Protein AF-0000000067178354 (afdb_homodimer)

Radius of gyration: 24.52 Å; Cα contacts (8 Å, |Δi|>4): 1189; chains: 2; bounding box: 50×73×68 Å

Foldseek 3Di:
DAEAAEDEQFPADLVLVLQQLLLVLPFVSHQAYEYAADQADPPDDRPGGGDGGLVSQLVSLLSHQGHQYAHLAAACLVDPLLVVLLSQQVSLASNQRRYAHHYELDDDCVVCVVVVRDSDDPVVSLQSRLQSLVVSLCQQQHQFDADDDPVDGDDRDHHPPHHPDPSHHFYEYEDQPLPRRLLSCLVHGQEYEDEDDALVVLLVSLVSSVVSNVVVVHDSVSYAYEYEQEQDPVRPLVVSVVRVVSNVVSPHDYYYYYYDPPRHNVSNPVNSVSVVVSPPRDDPPD/DAEAAEDEQFPADLVLVLQQLLLVLPQVSHQAYEYAADQADPPDDRPGGGDGGLVSQLVSLLSHQGHQYAHLAAACLVDPLLVVLLSQQVSLASNQRRYAHHYELDDDCVVCVVVVRDSDDPVVSLQSRLQSLVVSLCQQQHQFDA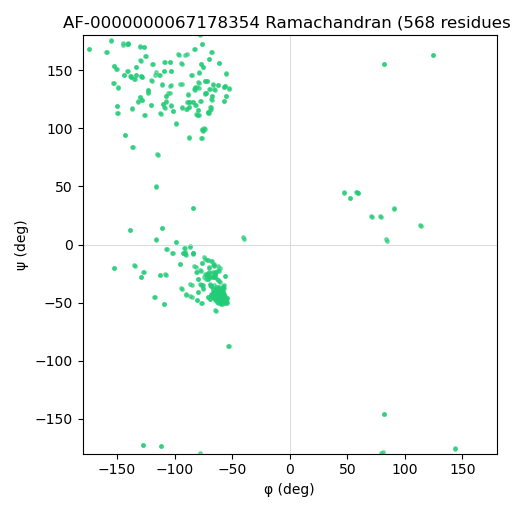DDGPVDGDDRDHHPPHHPDPSHHFYEYEDQPLPRRLLSCLVRGQEYEDEDDALVVVLVSLVSSVVSNVVVVHDSVSYAYEYEQEQDPVRPLVVSVVRVVSNVVSPHDYYYYYYDPPRHNVSNPVNSVSVVVSPPRDDPPD

Secondary structure (DSSP, 8-state):
-EEEEE--SBSS-HHHHHHHHHHHTT-TTEEEEEE---SS-SSS-TTS-B--HHHHHHHHHHH-SS-EEEES-EETTSS-HHHHHHHHHHHHHHTTS-EEEEEE----HHHHHHHT-----HHHHHHHHHHHHHHHHHHHHSSSEEEE-SS-EEEEE---SPPSSSS-SPEEEE---TTTHHHHHHHH-SEEEE-S--HHHHHHHHHHHHHHHHHTT--GGGSEEEEEEEPPTT--HHHHHHHHHHHHHTT-SEEEEEPPSSP-GGGHHHHHHHHHHHT-S-----/-EEEEE--SBSS-HHHHHHHHHHHTT-TTEEEEEE---SS-SSS-TTS-B--HHHHHHHHHHH-SS-EEEES-EETTSS-HHHHHHHHHHHHHHTTS-EEEEEE----HHHHHHHT-----HHHHHHHHHHHHHHHHHHHHSSSEEEE-SS-EEEEE---SPPSSSS-SPEEEE---TTTHHHHHHHH-SEEEE-S--HHHHHHHHHHHHHHHHHTT--GGGSEEEEEEEPPTT--HHHHHHHHHHHHHTT--EEEEEPPSS--GGGHHHHHHHHHHHT-S-----

Sequence (572 aa):
MRFAFKTSPQNTTWQDMLAVWQTADDIEVFESGWTFDHFYPIVGDSSGPCLEGWTTLTALAQATSRLRLGTLVTGVHYRHPAVLANMAAALDIISNGRLELGIGAGWNEEESGAYGIELGSIKERLDRFEEATQVLIGLLSQDSTDFDGAFYTLKNARNEPKGPQRPHPPIVMGGSGEKRTLRITAKYADHWNFVLGTPEEFAHKRDVLWSHCADIGRDPKEITLSAHVWHNAEHDHQKLLTEVAAFGEVGLDLAIIYLPPPLTPAILEPLAAAITASGLLTTTKEMRFAFKTSPQNTTWQDMLAVWQTADDIEVFESGWTFDHFYPIVGDSSGPCLEGWTTLTALAQATSRLRLGTLVTGVHYRHPAVLANMAAALDIISNGRLELGIGAGWNEEESGAYGIELGSIKERLDRFEEATQVLIGLLSQDSTDFDGAFYTLKNARNEPKGPQRPHPPIVMGGSGEKRTLRITAKYADHWNFVLGTPEEFAHKRDVLWSHCADIGRDPKEITLSAHVWHNAEHDHQKLLTEVAAFGEVGLDLAIIYLPPPLTPAILEPLAAAITASGLLTTTKE

Organism: Mycolicibacterium smegmatis (strain ATCC 700084 / mc(2)155) (NCBI:txid246196)

Nearest PDB structures (foldseek):
  3rao-assembly2_B  TM=8.498E-01  e=7.280E-20  Bacillus cereus ATCC 10987
  3rao-assembly2_A-2  TM=8.245E-01  e=1.168E-19  Bacillus cereus ATCC 10987
  1xkj-assembly1_A  TM=8.001E-01  e=4.611E-15  Vibrio harveyi
  6fri-assembly2_C  TM=7.792E-01  e=1.905E-14  Photobacterium leiognathi
  7e36-assembly1_B  TM=7.813E-01  e=9.434E-13  Nocardia tenerifensis

Structure (mmCIF, N/CA/C/O backbone):
data_AF-0000000067178354-model_v1
#
loop_
_entity.id
_entity.type
_entity.pdbx_description
1 polymer 'Luciferase-like domain-containing protein'
#
loop_
_atom_site.group_PDB
_atom_site.id
_atom_site.type_symbol
_atom_site.label_atom_id
_atom_site.label_alt_id
_atom_site.label_comp_id
_atom_site.label_asym_id
_atom_site.label_entity_id
_atom_site.label_seq_id
_atom_site.pdbx_PDB_ins_code
_atom_site.Cartn_x
_atom_site.Cartn_y
_atom_site.Cartn_z
_atom_site.occupancy
_atom_site.B_iso_or_equiv
_atom_site.auth_seq_id
_atom_site.auth_comp_id
_atom_site.auth_asym_id
_atom_site.auth_atom_id
_atom_site.pdbx_PDB_model_num
ATOM 1 N N . MET A 1 1 ? 11.945 -30.484 -7.398 1 95.44 1 MET A N 1
ATOM 2 C CA . MET A 1 1 ? 10.836 -29.547 -7.312 1 95.44 1 MET A CA 1
ATOM 3 C C . MET A 1 1 ? 11.094 -28.5 -6.227 1 95.44 1 MET A C 1
ATOM 5 O O . MET A 1 1 ? 11.789 -28.781 -5.25 1 95.44 1 MET A O 1
ATOM 9 N N . ARG A 1 2 ? 10.68 -27.281 -6.473 1 98.31 2 ARG A N 1
ATOM 10 C CA . ARG A 1 2 ? 10.75 -26.234 -5.461 1 98.31 2 ARG A CA 1
ATOM 11 C C . ARG A 1 2 ? 9.445 -26.125 -4.688 1 98.31 2 ARG A C 1
ATOM 13 O O . ARG A 1 2 ? 8.398 -26.562 -5.164 1 98.31 2 ARG A O 1
ATOM 20 N N . PHE A 1 3 ? 9.523 -25.594 -3.445 1 98.75 3 PHE A N 1
ATOM 21 C CA . PHE A 1 3 ? 8.344 -25.516 -2.59 1 98.75 3 PHE A CA 1
ATOM 22 C C . PHE A 1 3 ? 8.148 -24.109 -2.045 1 98.75 3 PHE A C 1
ATOM 24 O O . PHE A 1 3 ? 9.125 -23.422 -1.731 1 98.75 3 PHE A O 1
ATOM 31 N N . ALA A 1 4 ? 6.938 -23.719 -1.923 1 98.75 4 ALA A N 1
ATOM 32 C CA . ALA A 1 4 ? 6.48 -22.469 -1.339 1 98.75 4 ALA A CA 1
ATOM 33 C C . ALA A 1 4 ? 5.215 -22.672 -0.512 1 98.75 4 ALA A C 1
ATOM 35 O O . ALA A 1 4 ? 4.668 -23.781 -0.464 1 98.75 4 ALA A O 1
ATOM 36 N N . PHE A 1 5 ? 4.805 -21.641 0.188 1 98.62 5 PHE A N 1
ATOM 37 C CA . PHE A 1 5 ? 3.545 -21.719 0.919 1 98.62 5 PHE A CA 1
ATOM 38 C C . PHE A 1 5 ? 2.68 -20.5 0.614 1 98.62 5 PHE A C 1
ATOM 40 O O . PHE A 1 5 ? 3.178 -19.484 0.125 1 98.62 5 PHE A O 1
ATOM 47 N N . LYS A 1 6 ? 1.434 -20.672 0.842 1 98.19 6 LYS A N 1
ATOM 48 C CA . LYS A 1 6 ? 0.471 -19.578 0.701 1 98.19 6 LYS A CA 1
ATOM 49 C C . LYS A 1 6 ? -0.412 -19.469 1.939 1 98.19 6 LYS A C 1
ATOM 51 O O . LYS A 1 6 ? -0.948 -20.469 2.422 1 98.19 6 LYS A O 1
ATOM 56 N N . THR A 1 7 ? -0.412 -18.25 2.443 1 97.75 7 THR A N 1
ATOM 57 C CA . THR A 1 7 ? -1.396 -17.875 3.455 1 97.75 7 THR A CA 1
ATOM 58 C C . THR A 1 7 ? -2.449 -16.938 2.871 1 97.75 7 THR A C 1
ATOM 60 O O . THR A 1 7 ? -2.117 -15.883 2.33 1 97.75 7 THR A O 1
ATOM 63 N N . SER A 1 8 ? -3.686 -17.328 2.967 1 94 8 SER A N 1
ATOM 64 C CA . SER A 1 8 ? -4.742 -16.391 2.58 1 94 8 SER A CA 1
ATOM 65 C C . SER A 1 8 ? -5.059 -15.414 3.707 1 94 8 SER A C 1
ATOM 67 O O . SER A 1 8 ? -5.164 -15.812 4.871 1 94 8 SER A O 1
ATOM 69 N N . PRO A 1 9 ? -5.195 -14.133 3.359 1 96.88 9 PRO A N 1
ATOM 70 C CA . PRO A 1 9 ? -5.457 -13.156 4.414 1 96.88 9 PRO A CA 1
ATOM 71 C C . PRO A 1 9 ? -6.941 -13.055 4.77 1 96.88 9 PRO A C 1
ATOM 73 O O . PRO A 1 9 ? -7.449 -11.953 5 1 96.88 9 PRO A O 1
ATOM 76 N N . GLN A 1 10 ? -7.648 -14.164 4.645 1 96.88 10 GLN A N 1
ATOM 77 C CA . GLN A 1 10 ? -9.078 -14.25 4.934 1 96.88 10 GLN A CA 1
ATOM 78 C C . GLN A 1 10 ? -9.328 -15.102 6.176 1 96.88 10 GLN A C 1
ATOM 80 O O . GLN A 1 10 ? -8.68 -16.125 6.371 1 96.88 10 GLN A O 1
ATOM 85 N N . ASN A 1 11 ? -10.219 -14.625 6.977 1 95.88 11 ASN A N 1
ATOM 86 C CA . ASN A 1 11 ? -10.641 -15.344 8.172 1 95.88 11 ASN A CA 1
ATOM 87 C C . ASN A 1 11 ? -9.445 -15.75 9.039 1 95.88 11 ASN A C 1
ATOM 89 O O . ASN A 1 11 ? -9.352 -16.891 9.484 1 95.88 11 ASN A O 1
ATOM 93 N N . THR A 1 12 ? -8.516 -14.922 9.164 1 96.62 12 THR A N 1
ATOM 94 C CA . THR A 1 12 ? -7.316 -15.039 9.992 1 96.62 12 THR A CA 1
ATOM 95 C C . THR A 1 12 ? -6.918 -13.68 10.555 1 96.62 12 THR A C 1
ATOM 97 O O . THR A 1 12 ? -7.562 -12.664 10.266 1 96.62 12 THR A O 1
ATOM 100 N N . THR A 1 13 ? -5.969 -13.672 11.43 1 97.25 13 THR A N 1
ATOM 101 C CA . THR A 1 13 ? -5.516 -12.414 12.031 1 97.25 13 THR A CA 1
ATOM 102 C C . THR A 1 13 ? -4.133 -12.039 11.5 1 97.25 13 THR A C 1
ATOM 104 O O . THR A 1 13 ? -3.398 -12.891 11 1 97.25 13 THR A O 1
ATOM 107 N N . TRP A 1 14 ? -3.881 -10.812 11.602 1 98.31 14 TRP A N 1
ATOM 108 C CA . TRP A 1 14 ? -2.543 -10.328 11.273 1 98.31 14 TRP A CA 1
ATOM 109 C C . TRP A 1 14 ? -1.483 -11.078 12.078 1 98.31 14 TRP A C 1
ATOM 111 O O . TRP A 1 14 ? -0.472 -11.516 11.523 1 98.31 14 TRP A O 1
ATOM 121 N N . GLN A 1 15 ? -1.663 -11.258 13.328 1 98.19 15 GLN A N 1
ATOM 122 C CA . GLN A 1 15 ? -0.696 -11.898 14.219 1 98.19 15 GLN A CA 1
ATOM 123 C C . GLN A 1 15 ? -0.409 -13.328 13.773 1 98.19 15 GLN A C 1
ATOM 125 O O . GLN A 1 15 ? 0.737 -13.781 13.812 1 98.19 15 GLN A O 1
ATOM 130 N N . ASP A 1 16 ? -1.493 -14.023 13.367 1 98.25 16 ASP A N 1
ATOM 131 C CA . ASP A 1 16 ? -1.319 -15.398 12.906 1 98.25 16 ASP A CA 1
ATOM 132 C C . ASP A 1 16 ? -0.495 -15.445 11.617 1 98.25 16 ASP A C 1
ATOM 134 O O . ASP A 1 16 ? 0.421 -16.266 11.492 1 98.25 16 ASP A O 1
ATOM 138 N N . MET A 1 17 ? -0.764 -14.594 10.688 1 98.5 17 MET A N 1
ATOM 139 C CA . MET A 1 17 ? -0.011 -14.555 9.438 1 98.5 17 MET A CA 1
ATOM 140 C C . MET A 1 17 ? 1.45 -14.195 9.688 1 98.5 17 MET A C 1
ATOM 142 O O . MET A 1 17 ? 2.352 -14.836 9.148 1 98.5 17 MET A O 1
ATOM 146 N N . LEU A 1 18 ? 1.624 -13.156 10.5 1 98.75 18 LEU A N 1
ATOM 147 C CA . LEU A 1 18 ? 2.971 -12.695 10.828 1 98.75 18 LEU A CA 1
ATOM 148 C C . LEU A 1 18 ? 3.803 -13.836 11.414 1 98.75 18 LEU A C 1
ATOM 150 O O . LEU A 1 18 ? 4.934 -14.07 10.977 1 98.75 18 LEU A O 1
ATOM 154 N N . ALA A 1 19 ? 3.242 -14.562 12.367 1 98.75 19 ALA A N 1
ATOM 155 C CA . ALA A 1 19 ? 3.949 -15.656 13.031 1 98.75 19 ALA A CA 1
ATOM 156 C C . ALA A 1 19 ? 4.332 -16.75 12.039 1 98.75 19 ALA A C 1
ATOM 158 O O . ALA A 1 19 ? 5.445 -17.281 12.086 1 98.75 19 ALA A O 1
ATOM 159 N N . VAL A 1 20 ? 3.434 -17.078 11.133 1 98.88 20 VAL A N 1
ATOM 160 C CA . VAL A 1 20 ? 3.686 -18.109 10.125 1 98.88 20 VAL A CA 1
ATOM 161 C C . VAL A 1 20 ? 4.824 -17.672 9.211 1 98.88 20 VAL A C 1
ATOM 163 O O . VAL A 1 20 ? 5.754 -18.438 8.953 1 98.88 20 VAL A O 1
ATOM 166 N N . TRP A 1 21 ? 4.801 -16.484 8.75 1 98.88 21 TRP A N 1
ATOM 167 C CA . TRP A 1 21 ? 5.793 -15.992 7.797 1 98.88 21 TRP A CA 1
ATOM 168 C C . TRP A 1 21 ? 7.164 -15.875 8.453 1 98.88 21 TRP A C 1
ATOM 170 O O . TRP A 1 21 ? 8.18 -16.219 7.852 1 98.88 21 TRP A O 1
ATOM 180 N N . GLN A 1 22 ? 7.207 -15.352 9.68 1 98.88 22 GLN A N 1
ATOM 181 C CA . GLN A 1 22 ? 8.477 -15.234 10.383 1 98.88 22 GLN A CA 1
ATOM 182 C C . GLN A 1 22 ? 9.117 -16.609 10.602 1 98.88 22 GLN A C 1
ATOM 184 O O . GLN A 1 22 ? 10.328 -16.766 10.422 1 98.88 22 GLN A O 1
ATOM 189 N N . THR A 1 23 ? 8.258 -17.578 10.984 1 98.88 23 THR A N 1
ATOM 190 C CA . THR A 1 23 ? 8.758 -18.938 11.18 1 98.88 23 THR A CA 1
ATOM 191 C C . THR A 1 23 ? 9.219 -19.531 9.852 1 98.88 23 THR A C 1
ATOM 193 O O . THR A 1 23 ? 10.297 -20.125 9.773 1 98.88 23 THR A O 1
ATOM 196 N N . ALA A 1 24 ? 8.453 -19.359 8.812 1 98.88 24 ALA A N 1
ATOM 197 C CA . ALA A 1 24 ? 8.781 -19.891 7.492 1 98.88 24 ALA A CA 1
ATOM 198 C C . ALA A 1 24 ? 10.07 -19.281 6.953 1 98.88 24 ALA A C 1
ATOM 200 O O . ALA A 1 24 ? 10.805 -19.938 6.203 1 98.88 24 ALA A O 1
ATOM 201 N N . ASP A 1 25 ? 10.328 -18.078 7.34 1 98.81 25 ASP A N 1
ATOM 202 C CA . ASP A 1 25 ? 11.508 -17.359 6.875 1 98.81 25 ASP A CA 1
ATOM 203 C C . ASP A 1 25 ? 12.789 -18.078 7.297 1 98.81 25 ASP A C 1
ATOM 205 O O . ASP A 1 25 ? 13.828 -17.938 6.645 1 98.81 25 ASP A O 1
ATOM 209 N N . ASP A 1 26 ? 12.719 -18.891 8.336 1 98.31 26 ASP A N 1
ATOM 210 C CA . ASP A 1 26 ? 13.883 -19.594 8.883 1 98.31 26 ASP A CA 1
ATOM 211 C C . ASP A 1 26 ? 13.938 -21.031 8.375 1 98.31 26 ASP A C 1
ATOM 213 O O . ASP A 1 26 ? 14.812 -21.797 8.766 1 98.31 26 ASP A O 1
ATOM 217 N N . ILE A 1 27 ? 13.023 -21.422 7.52 1 98.5 27 ILE A N 1
ATOM 218 C CA . ILE A 1 27 ? 12.961 -22.781 7.012 1 98.5 27 ILE A CA 1
ATOM 219 C C . ILE A 1 27 ? 13.297 -22.797 5.523 1 98.5 27 ILE A C 1
ATOM 221 O O . ILE A 1 27 ? 12.477 -22.375 4.695 1 98.5 27 ILE A O 1
ATOM 225 N N . GLU A 1 28 ? 14.359 -23.359 5.16 1 97.06 28 GLU A N 1
ATOM 226 C CA . GLU A 1 28 ? 14.938 -23.234 3.826 1 97.06 28 GLU A CA 1
ATOM 227 C C . GLU A 1 28 ? 14.094 -23.969 2.789 1 97.06 28 GLU A C 1
ATOM 229 O O . GLU A 1 28 ? 14.156 -23.656 1.597 1 97.06 28 GLU A O 1
ATOM 234 N N . VAL A 1 29 ? 13.273 -24.906 3.234 1 97.69 29 VAL A N 1
ATOM 235 C CA . VAL A 1 29 ? 12.422 -25.688 2.338 1 97.69 29 VAL A CA 1
ATOM 236 C C . VAL A 1 29 ? 11.477 -24.75 1.585 1 97.69 29 VAL A C 1
ATOM 238 O O . VAL A 1 29 ? 11.125 -25.016 0.43 1 97.69 29 VAL A O 1
ATOM 241 N N . PHE A 1 30 ? 11.109 -23.719 2.191 1 98.62 30 PHE A N 1
ATOM 242 C CA . PHE A 1 30 ? 10.164 -22.781 1.597 1 98.62 30 PHE A CA 1
ATOM 243 C C . PHE A 1 30 ? 10.906 -21.656 0.881 1 98.62 30 PHE A C 1
ATOM 245 O O . PHE A 1 30 ? 11.539 -20.812 1.522 1 98.62 30 PHE A O 1
ATOM 252 N N . GLU A 1 31 ? 10.711 -21.578 -0.386 1 98.12 31 GLU A N 1
ATOM 253 C CA . GLU A 1 31 ? 11.422 -20.594 -1.203 1 98.12 31 GLU A CA 1
ATOM 254 C C . GLU A 1 31 ? 10.711 -19.25 -1.185 1 98.12 31 GLU A C 1
ATOM 256 O O . GLU A 1 31 ? 11.359 -18.203 -1.217 1 98.12 31 GLU A O 1
ATOM 261 N N . SER A 1 32 ? 9.438 -19.266 -1.132 1 98.81 32 SER A N 1
ATOM 262 C CA . SER A 1 32 ? 8.641 -18.047 -1.24 1 98.81 32 SER A CA 1
ATOM 263 C C . SER A 1 32 ? 7.328 -18.188 -0.465 1 98.81 32 SER A C 1
ATOM 265 O O . SER A 1 32 ? 6.883 -19.297 -0.172 1 98.81 32 SER A O 1
ATOM 267 N N . GLY A 1 33 ? 6.879 -17.109 -0.032 1 98.88 33 GLY A N 1
ATOM 268 C CA . GLY A 1 33 ? 5.559 -16.984 0.567 1 98.88 33 GLY A CA 1
ATOM 269 C C . GLY A 1 33 ? 4.602 -16.141 -0.257 1 98.88 33 GLY A C 1
ATOM 270 O O . GLY A 1 33 ? 5.012 -15.156 -0.869 1 98.88 33 GLY A O 1
ATOM 271 N N . TRP A 1 34 ? 3.299 -16.547 -0.195 1 98.81 34 TRP A N 1
ATOM 272 C CA . TRP A 1 34 ? 2.309 -15.898 -1.046 1 98.81 34 TRP A CA 1
ATOM 273 C C . TRP A 1 34 ? 1.055 -15.547 -0.253 1 98.81 34 TRP A C 1
ATOM 275 O O . TRP A 1 34 ? 0.718 -16.219 0.72 1 98.81 34 TRP A O 1
ATOM 285 N N . THR A 1 35 ? 0.441 -14.477 -0.589 1 98.25 35 THR A N 1
ATOM 286 C CA . THR A 1 35 ? -0.908 -14.078 -0.198 1 98.25 35 THR A CA 1
ATOM 287 C C . THR A 1 35 ? -1.741 -13.719 -1.423 1 98.25 35 THR A C 1
ATOM 289 O O . THR A 1 35 ? -1.412 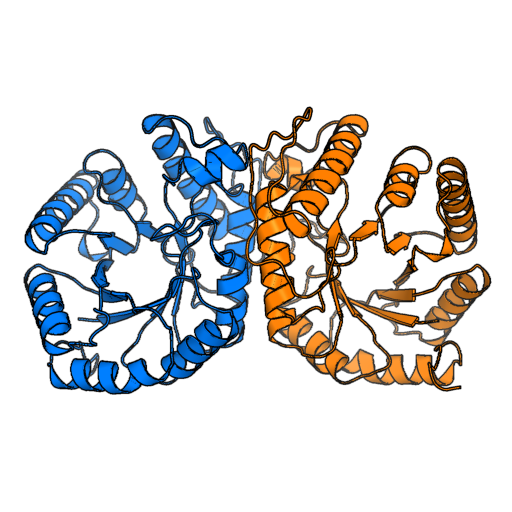-14.109 -2.543 1 98.25 35 THR A O 1
ATOM 292 N N . PHE A 1 36 ? -3.002 -13.156 -1.276 1 97.19 36 PHE A N 1
ATOM 293 C CA . PHE A 1 36 ? -3.752 -12.688 -2.436 1 97.19 36 PHE A CA 1
ATOM 294 C C . PHE A 1 36 ? -4.27 -11.273 -2.207 1 97.19 36 PHE A C 1
ATOM 296 O O . PHE A 1 36 ? -4.102 -10.711 -1.123 1 97.19 36 PHE A O 1
ATOM 303 N N . ASP A 1 37 ? -4.797 -10.656 -3.221 1 97.44 37 ASP A N 1
ATOM 304 C CA . ASP A 1 37 ? -5.191 -9.25 -3.186 1 97.44 37 ASP A CA 1
ATOM 305 C C . ASP A 1 37 ? -6.699 -9.102 -3.377 1 97.44 37 ASP A C 1
ATOM 307 O O . ASP A 1 37 ? -7.148 -8.32 -4.215 1 97.44 37 ASP A O 1
ATOM 311 N N . HIS A 1 38 ? -7.488 -9.852 -2.633 1 97.75 38 HIS A N 1
ATOM 312 C CA . HIS A 1 38 ? -8.93 -9.656 -2.531 1 97.75 38 HIS A CA 1
ATOM 313 C C . HIS A 1 38 ? -9.289 -8.828 -1.308 1 97.75 38 HIS A C 1
ATOM 315 O O . HIS A 1 38 ? -8.5 -8.719 -0.368 1 97.75 38 HIS A O 1
ATOM 321 N N . PHE A 1 39 ? -10.547 -8.32 -1.363 1 98.38 39 PHE A N 1
ATOM 322 C CA . PHE A 1 39 ? -11.039 -7.508 -0.253 1 98.38 39 PHE A CA 1
ATOM 323 C C . PHE A 1 39 ? -12.07 -8.273 0.566 1 98.38 39 PHE A C 1
ATOM 325 O O . PHE A 1 39 ? -12.297 -7.957 1.735 1 98.38 39 PHE A O 1
ATOM 332 N N . TYR A 1 40 ? -12.727 -9.211 -0.089 1 98.06 40 TYR A N 1
ATOM 333 C CA . TYR A 1 40 ? -13.641 -10.148 0.552 1 98.06 40 TYR A CA 1
ATOM 334 C C . TYR A 1 40 ? -13.047 -11.547 0.586 1 98.06 40 TYR A C 1
ATOM 336 O O . TYR A 1 40 ? -12.297 -11.938 -0.314 1 98.06 40 TYR A O 1
ATOM 344 N N . PRO A 1 41 ? -13.453 -12.289 1.652 1 97.12 41 PRO A N 1
ATOM 345 C CA . PRO A 1 41 ? -13.117 -13.711 1.576 1 97.12 41 PRO A CA 1
ATOM 346 C C . PRO A 1 41 ? -13.656 -14.375 0.312 1 97.12 41 PRO A C 1
ATOM 348 O O . PRO A 1 41 ? -14.773 -14.078 -0.119 1 97.12 41 PRO A O 1
ATOM 351 N N . ILE A 1 42 ? -12.805 -15.172 -0.258 1 93.56 42 ILE A N 1
ATOM 352 C CA . ILE A 1 42 ? -13.227 -15.82 -1.493 1 93.56 42 ILE A CA 1
ATOM 353 C C . ILE A 1 42 ? -13.625 -17.266 -1.203 1 93.56 42 ILE A C 1
ATOM 355 O O . ILE A 1 42 ? -14.062 -17.984 -2.104 1 93.56 42 ILE A O 1
ATOM 359 N N . VAL A 1 43 ? -13.398 -17.688 -0.038 1 89.12 43 VAL A N 1
ATOM 360 C CA . VAL A 1 43 ? -13.875 -18.969 0.459 1 89.12 43 VAL A CA 1
ATOM 361 C C . VAL A 1 43 ? -14.711 -18.75 1.719 1 89.12 43 VAL A C 1
ATOM 363 O O . VAL A 1 43 ? -14.32 -18 2.609 1 89.12 43 VAL A O 1
ATOM 366 N N . GLY A 1 44 ? -15.82 -19.344 1.776 1 89.06 44 GLY A N 1
ATOM 367 C CA . GLY A 1 44 ? -16.688 -19.203 2.939 1 89.06 44 GLY A CA 1
ATOM 368 C C . GLY A 1 44 ? -17.516 -17.938 2.912 1 89.06 44 GLY A C 1
ATOM 369 O O . GLY A 1 44 ? -18 -17.531 1.854 1 89.06 44 GLY A O 1
ATOM 370 N N . ASP A 1 45 ? -17.766 -17.375 4.07 1 93.69 45 ASP A N 1
ATOM 371 C CA . ASP A 1 45 ? -18.594 -16.188 4.246 1 93.69 45 ASP A CA 1
ATOM 372 C C . ASP A 1 45 ? -17.891 -14.945 3.709 1 93.69 45 ASP A C 1
ATOM 374 O O . ASP A 1 45 ? -16.906 -14.492 4.289 1 93.69 45 ASP A O 1
ATOM 378 N N . SER A 1 46 ? -18.422 -14.391 2.684 1 94.06 46 SER A N 1
ATOM 379 C CA . SER A 1 46 ? -17.781 -13.258 2.021 1 94.06 46 SER A CA 1
ATOM 380 C C . SER A 1 46 ? -17.859 -12.008 2.885 1 94.06 46 SER A C 1
ATOM 382 O O . SER A 1 46 ? -17.156 -11.023 2.615 1 94.06 46 SER A O 1
ATOM 384 N N . SER A 1 47 ? -18.672 -12 3.92 1 95.25 47 SER A N 1
ATOM 385 C CA . SER A 1 47 ? -18.797 -10.836 4.793 1 95.25 47 SER A CA 1
ATOM 386 C C . SER A 1 47 ? -17.75 -10.859 5.898 1 95.25 47 SER A C 1
ATOM 388 O O . SER A 1 47 ? -17.672 -9.938 6.707 1 95.25 47 SER A O 1
ATOM 390 N N . GLY A 1 48 ? -16.953 -11.883 5.922 1 96.06 48 GLY A N 1
ATOM 391 C CA . GLY A 1 48 ? -15.93 -12.031 6.949 1 96.06 48 GLY A CA 1
ATOM 392 C C . GLY A 1 48 ? -14.703 -11.172 6.707 1 96.06 48 GLY A C 1
ATOM 393 O O . GLY A 1 48 ? -14.672 -10.391 5.754 1 96.06 48 GLY A O 1
ATOM 394 N N . PRO A 1 49 ? -13.734 -11.266 7.602 1 97.62 49 PRO A N 1
ATOM 395 C CA . PRO A 1 49 ? -12.523 -10.445 7.52 1 97.62 49 PRO A CA 1
ATOM 396 C C . PRO A 1 49 ? -11.594 -10.875 6.391 1 97.62 49 PRO A C 1
ATOM 398 O O . PRO A 1 49 ? -11.461 -12.07 6.121 1 97.62 49 PRO A O 1
ATOM 401 N N . CYS A 1 50 ? -11.016 -9.961 5.73 1 98.56 50 CYS A N 1
ATOM 402 C CA . CYS A 1 50 ? -10 -10.141 4.695 1 98.56 50 CYS A CA 1
ATOM 403 C C . CYS A 1 50 ? -9.039 -8.961 4.664 1 98.56 50 CYS A C 1
ATOM 405 O O . CYS A 1 50 ? -9.438 -7.844 4.332 1 98.56 50 CYS A O 1
ATOM 407 N N . LEU A 1 51 ? -7.793 -9.188 5.012 1 98.62 51 LEU A N 1
ATOM 408 C CA . LEU A 1 51 ? -6.809 -8.109 5.02 1 98.62 51 LEU A CA 1
ATOM 409 C C . LEU A 1 51 ? -6.406 -7.727 3.6 1 98.62 51 LEU A C 1
ATOM 411 O O . LEU A 1 51 ? -6.234 -8.602 2.742 1 98.62 51 LEU A O 1
ATOM 415 N N . GLU A 1 52 ? -6.238 -6.422 3.387 1 98.69 52 GLU A N 1
ATOM 416 C CA . GLU A 1 52 ? -5.816 -5.93 2.08 1 98.69 52 GLU A CA 1
ATOM 417 C C . GLU A 1 52 ? -4.434 -6.461 1.712 1 98.69 52 GLU A C 1
ATOM 419 O O . GLU A 1 52 ? -3.533 -6.504 2.555 1 98.69 52 GLU A O 1
ATOM 424 N N . GLY A 1 53 ? -4.223 -6.871 0.534 1 98.56 53 GLY A N 1
ATOM 425 C CA . GLY A 1 53 ? -3.123 -7.719 0.1 1 98.56 53 GLY A CA 1
ATOM 426 C C . GLY A 1 53 ? -1.784 -7.008 0.095 1 98.56 53 GLY A C 1
ATOM 427 O O . GLY A 1 53 ? -0.786 -7.551 0.573 1 98.56 53 GLY A O 1
ATOM 428 N N . TRP A 1 54 ? -1.671 -5.812 -0.397 1 98.88 54 TRP A N 1
ATOM 429 C CA . TRP A 1 54 ? -0.391 -5.145 -0.612 1 98.88 54 TRP A CA 1
ATOM 430 C C . TRP A 1 54 ? 0.146 -4.566 0.692 1 98.88 54 TRP A C 1
ATOM 432 O O . TRP A 1 54 ? 1.35 -4.617 0.954 1 98.88 54 TRP A O 1
ATOM 442 N N . THR A 1 55 ? -0.756 -3.98 1.483 1 98.88 55 THR A N 1
ATOM 443 C CA . THR A 1 55 ? -0.348 -3.518 2.807 1 98.88 55 THR A CA 1
ATOM 444 C C . THR A 1 55 ? 0.156 -4.684 3.654 1 98.88 55 THR A C 1
ATOM 446 O O . THR A 1 55 ? 1.232 -4.602 4.25 1 98.88 55 THR A O 1
ATOM 449 N N . THR A 1 56 ? -0.57 -5.789 3.619 1 98.88 56 THR A N 1
ATOM 450 C CA . THR A 1 56 ? -0.197 -7 4.34 1 98.88 56 THR A CA 1
ATOM 451 C C . THR A 1 56 ? 1.139 -7.539 3.838 1 98.88 56 THR A C 1
ATOM 453 O O . THR A 1 56 ? 2.039 -7.82 4.629 1 98.88 56 THR A O 1
ATOM 456 N N . LEU A 1 57 ? 1.272 -7.609 2.572 1 98.94 57 LEU A N 1
ATOM 457 C CA . LEU A 1 57 ? 2.494 -8.125 1.963 1 98.94 57 LEU A CA 1
ATOM 458 C C . LEU A 1 57 ? 3.695 -7.266 2.338 1 98.94 57 LEU A C 1
ATOM 460 O O . LEU A 1 57 ? 4.77 -7.789 2.635 1 98.94 57 LEU A O 1
ATOM 464 N N . THR A 1 58 ? 3.527 -5.961 2.309 1 98.94 58 THR A N 1
ATOM 465 C CA . THR A 1 58 ? 4.609 -5.039 2.627 1 98.94 58 THR A CA 1
ATOM 466 C C . THR A 1 58 ? 5.082 -5.23 4.066 1 98.94 58 THR A C 1
ATOM 468 O O . THR A 1 58 ? 6.285 -5.273 4.328 1 98.94 58 THR A O 1
ATOM 471 N N . ALA A 1 59 ? 4.117 -5.344 4.953 1 98.94 59 ALA A N 1
ATOM 472 C CA . ALA A 1 59 ? 4.461 -5.57 6.355 1 98.94 59 ALA A CA 1
ATOM 473 C C . ALA A 1 59 ? 5.195 -6.898 6.531 1 98.94 59 ALA A C 1
ATOM 475 O O . ALA A 1 59 ? 6.152 -6.988 7.305 1 98.94 59 ALA A O 1
ATOM 476 N N . LEU A 1 60 ? 4.754 -7.934 5.832 1 98.94 60 LEU A N 1
ATOM 477 C CA . LEU A 1 60 ? 5.406 -9.234 5.891 1 98.94 60 LEU A CA 1
ATOM 478 C C . LEU A 1 60 ? 6.816 -9.164 5.312 1 98.94 60 LEU A C 1
ATOM 480 O O . LEU A 1 60 ? 7.738 -9.797 5.832 1 98.94 60 LEU A O 1
ATOM 484 N N . ALA A 1 61 ? 6.98 -8.422 4.215 1 98.94 61 ALA A N 1
ATOM 485 C CA . ALA A 1 61 ? 8.305 -8.227 3.617 1 98.94 61 ALA A CA 1
ATOM 486 C C . ALA A 1 61 ? 9.266 -7.59 4.613 1 98.94 61 ALA A C 1
ATOM 488 O O . ALA A 1 61 ? 10.406 -8.023 4.746 1 98.94 61 ALA A O 1
ATOM 489 N N . GLN A 1 62 ? 8.773 -6.57 5.293 1 98.88 62 GLN A N 1
ATOM 490 C CA . GLN A 1 62 ? 9.586 -5.879 6.285 1 98.88 62 GLN A CA 1
ATOM 491 C C . GLN A 1 62 ? 9.93 -6.797 7.457 1 98.88 62 GLN A C 1
ATOM 493 O O . GLN A 1 62 ? 10.984 -6.664 8.07 1 98.88 62 GLN A O 1
ATOM 498 N N . ALA A 1 63 ? 9.094 -7.781 7.766 1 98.75 63 ALA A N 1
ATOM 499 C CA . ALA A 1 63 ? 9.227 -8.641 8.938 1 98.75 63 ALA A CA 1
ATOM 500 C C . ALA A 1 63 ? 10.047 -9.883 8.617 1 98.75 63 ALA A C 1
ATOM 502 O O . ALA A 1 63 ? 10.297 -10.719 9.492 1 98.75 63 ALA A O 1
ATOM 503 N N . THR A 1 64 ? 10.43 -10.125 7.348 1 98.88 64 THR A N 1
ATOM 504 C CA . THR A 1 64 ? 11.203 -11.281 6.91 1 98.88 64 THR A CA 1
ATOM 505 C C . THR A 1 64 ? 12.445 -10.836 6.129 1 98.88 64 THR A C 1
ATOM 507 O O . THR A 1 64 ? 12.562 -9.672 5.75 1 98.88 64 THR A O 1
ATOM 510 N N . SER A 1 65 ? 13.352 -11.773 5.844 1 98.44 65 SER A N 1
ATOM 511 C CA . SER A 1 65 ? 14.609 -11.359 5.23 1 98.44 65 SER A CA 1
ATOM 512 C C . SER A 1 65 ? 14.984 -12.266 4.066 1 98.44 65 SER A C 1
ATOM 514 O O . SER A 1 65 ? 15.773 -11.891 3.205 1 98.44 65 SER A O 1
ATOM 516 N N . ARG A 1 66 ? 14.406 -13.445 4.008 1 98.62 66 ARG A N 1
ATOM 517 C CA . ARG A 1 66 ? 14.883 -14.43 3.047 1 98.62 66 ARG A CA 1
ATOM 518 C C . ARG A 1 66 ? 13.797 -14.773 2.031 1 98.62 66 ARG A C 1
ATOM 520 O O . ARG A 1 66 ? 14.07 -14.867 0.833 1 98.62 66 ARG A O 1
ATOM 527 N N . LEU A 1 67 ? 12.578 -14.992 2.447 1 98.81 67 LEU A N 1
ATOM 528 C CA . LEU A 1 67 ? 11.477 -15.461 1.609 1 98.81 67 LEU A CA 1
ATOM 529 C C . LEU A 1 67 ? 11.25 -14.516 0.435 1 98.81 67 LEU A C 1
ATOM 531 O O . LEU A 1 67 ? 11.156 -13.305 0.621 1 98.81 67 LEU A O 1
ATOM 535 N N . ARG A 1 68 ? 11.312 -15.047 -0.77 1 98.88 68 ARG A N 1
ATOM 536 C CA . ARG A 1 68 ? 10.633 -14.297 -1.816 1 98.88 68 ARG A CA 1
ATOM 537 C C . ARG A 1 68 ? 9.141 -14.188 -1.525 1 98.88 68 ARG A C 1
ATOM 539 O O . ARG A 1 68 ? 8.594 -14.977 -0.752 1 98.88 68 ARG A O 1
ATOM 546 N N . LEU A 1 69 ? 8.531 -13.156 -2.094 1 98.88 69 LEU A N 1
ATOM 547 C CA . LEU A 1 69 ? 7.156 -12.945 -1.66 1 98.88 69 LEU A CA 1
ATOM 548 C C . LEU A 1 69 ? 6.344 -12.258 -2.75 1 98.88 69 LEU A C 1
ATOM 550 O O . LEU A 1 69 ? 6.902 -11.539 -3.588 1 98.88 69 LEU A O 1
ATOM 554 N N . GLY A 1 70 ? 5.039 -12.469 -2.754 1 98.81 70 GLY A N 1
ATOM 555 C CA . GLY A 1 70 ? 4.152 -11.805 -3.691 1 98.81 70 GLY A CA 1
ATOM 556 C C . GLY A 1 70 ? 2.686 -12.086 -3.43 1 98.81 70 GLY A C 1
ATOM 557 O O . GLY A 1 70 ? 2.348 -12.875 -2.543 1 98.81 70 GLY A O 1
ATOM 558 N N . THR A 1 71 ? 1.842 -11.328 -4.078 1 98.44 71 THR A N 1
ATOM 559 C CA . THR A 1 71 ? 0.421 -11.648 -4.176 1 98.44 71 THR A CA 1
ATOM 560 C C . THR A 1 71 ? 0.146 -12.547 -5.379 1 98.44 71 THR A C 1
ATOM 562 O O . THR A 1 71 ? 0.643 -12.289 -6.477 1 98.44 71 THR A O 1
ATOM 565 N N . LEU A 1 72 ? -0.536 -13.594 -5.16 1 97.88 72 LEU A N 1
ATOM 566 C CA . LEU A 1 72 ? -0.98 -14.5 -6.215 1 97.88 72 LEU A CA 1
ATOM 567 C C . LEU A 1 72 ? -2.502 -14.508 -6.32 1 97.88 72 LEU A C 1
ATOM 569 O O . LEU A 1 72 ? -3.172 -15.289 -5.645 1 97.88 72 LEU A O 1
ATOM 573 N N . VAL A 1 73 ? -3.096 -13.43 -6.973 1 97.5 73 VAL A N 1
ATOM 574 C CA . VAL A 1 73 ? -2.404 -12.359 -7.684 1 97.5 73 VAL A CA 1
ATOM 575 C C . VAL A 1 73 ? -3.098 -11.023 -7.418 1 97.5 73 VAL A C 1
ATOM 577 O O . VAL A 1 73 ? -4.113 -10.977 -6.719 1 97.5 73 VAL A O 1
ATOM 580 N N . THR A 1 74 ? -2.551 -9.969 -7.848 1 98.44 74 THR A N 1
ATOM 581 C CA . THR A 1 74 ? -3.135 -8.633 -7.82 1 98.44 74 THR A CA 1
ATOM 582 C C . THR A 1 74 ? -4.09 -8.43 -8.992 1 98.44 74 THR A C 1
ATOM 584 O O . THR A 1 74 ? -3.693 -8.57 -10.156 1 98.44 74 THR A O 1
ATOM 587 N N . GLY A 1 75 ? -5.395 -8.141 -8.727 1 98 75 GLY A N 1
ATOM 588 C CA . GLY A 1 75 ? -6.262 -7.695 -9.812 1 98 75 GLY A CA 1
ATOM 589 C C . GLY A 1 75 ? -5.895 -6.328 -10.344 1 98 75 GLY A C 1
ATOM 590 O O . GLY A 1 75 ? -5.871 -5.348 -9.602 1 98 75 GLY A O 1
ATOM 591 N N . VAL A 1 76 ? -5.719 -6.234 -11.625 1 97.94 76 VAL A N 1
ATOM 592 C CA . VAL A 1 76 ? -5.148 -5.02 -12.195 1 97.94 76 VAL A CA 1
ATOM 593 C C . VAL A 1 76 ? -6.203 -3.916 -12.211 1 97.94 76 VAL A C 1
ATOM 595 O O . VAL A 1 76 ? -5.875 -2.74 -12.391 1 97.94 76 VAL A O 1
ATOM 598 N N . HIS A 1 77 ? -7.508 -4.297 -12.039 1 97.75 77 HIS A N 1
ATOM 599 C CA . HIS A 1 77 ? -8.562 -3.297 -12.109 1 97.75 77 HIS A CA 1
ATOM 600 C C . HIS A 1 77 ? -8.742 -2.582 -10.773 1 97.75 77 HIS A C 1
ATOM 602 O O . HIS A 1 77 ? -9.438 -1.571 -10.695 1 97.75 77 HIS A O 1
ATOM 608 N N . TYR A 1 78 ? -8.047 -3.068 -9.742 1 98.25 78 TYR A N 1
ATOM 609 C CA . TYR A 1 78 ? -8.227 -2.492 -8.414 1 98.25 78 TYR A CA 1
ATOM 610 C C . TYR A 1 78 ? -7.441 -1.195 -8.266 1 98.25 78 TYR A C 1
ATOM 612 O O . TYR A 1 78 ? -7.82 -0.316 -7.492 1 98.25 78 TYR A O 1
ATOM 620 N N . ARG A 1 79 ? -6.34 -1.072 -8.953 1 98.44 79 ARG A N 1
ATOM 621 C CA . ARG A 1 79 ? -5.438 0.072 -8.859 1 98.44 79 ARG A CA 1
ATOM 622 C C . ARG A 1 79 ? -4.953 0.502 -10.242 1 98.44 79 ARG A C 1
ATOM 624 O O . ARG A 1 79 ? -4.695 -0.34 -11.102 1 98.44 79 ARG A O 1
ATOM 631 N N . HIS A 1 80 ? -4.809 1.818 -10.391 1 98.62 80 HIS A N 1
ATOM 632 C CA . HIS A 1 80 ? -4.148 2.273 -11.602 1 98.62 80 HIS A CA 1
ATOM 633 C C . HIS A 1 80 ? -2.756 1.665 -11.734 1 98.62 80 HIS A C 1
ATOM 635 O O . HIS A 1 80 ? -1.99 1.644 -10.766 1 98.62 80 HIS A O 1
ATOM 641 N N . PRO A 1 81 ? -2.363 1.178 -12.922 1 98.81 81 PRO A N 1
ATOM 642 C CA . PRO A 1 81 ? -1.097 0.45 -13.031 1 98.81 81 PRO A CA 1
ATOM 643 C C . PRO A 1 81 ? 0.116 1.33 -12.742 1 98.81 81 PRO A C 1
ATOM 645 O O . PRO A 1 81 ? 1.154 0.831 -12.305 1 98.81 81 PRO A O 1
ATOM 648 N N . ALA A 1 82 ? 0.022 2.643 -12.953 1 98.88 82 ALA A N 1
ATOM 649 C CA . ALA A 1 82 ? 1.131 3.521 -12.594 1 98.88 82 ALA A CA 1
ATOM 650 C C . ALA A 1 82 ? 1.328 3.557 -11.078 1 98.88 82 ALA A C 1
ATOM 652 O O . ALA A 1 82 ? 2.463 3.562 -10.594 1 98.88 82 ALA A O 1
ATOM 653 N N . VAL A 1 83 ? 0.215 3.607 -10.344 1 98.88 83 VAL A N 1
ATOM 654 C CA . VAL A 1 83 ? 0.283 3.553 -8.891 1 98.88 83 VAL A CA 1
ATOM 655 C C . VAL A 1 83 ? 0.867 2.211 -8.445 1 98.88 83 VAL A C 1
ATOM 657 O O . VAL A 1 83 ? 1.78 2.166 -7.621 1 98.88 83 VAL A O 1
ATOM 660 N N . LEU A 1 84 ? 0.401 1.157 -9.086 1 98.94 84 LEU A N 1
ATOM 661 C CA . LEU A 1 84 ? 0.875 -0.181 -8.75 1 98.94 84 LEU A CA 1
ATOM 662 C C . LEU A 1 84 ? 2.363 -0.322 -9.055 1 98.94 84 LEU A C 1
ATOM 664 O O . LEU A 1 84 ? 3.096 -0.972 -8.305 1 98.94 84 LEU A O 1
ATOM 668 N N . ALA A 1 85 ? 2.832 0.246 -10.125 1 98.94 85 ALA A N 1
ATOM 669 C CA . ALA A 1 85 ? 4.25 0.2 -10.469 1 98.94 85 ALA A CA 1
ATOM 670 C C . ALA A 1 85 ? 5.102 0.859 -9.391 1 98.94 85 ALA A C 1
ATOM 672 O O . ALA A 1 85 ? 6.164 0.351 -9.031 1 98.94 85 ALA A O 1
ATOM 673 N N . ASN A 1 86 ? 4.641 2.002 -8.906 1 98.94 86 ASN A N 1
ATOM 674 C CA . ASN A 1 86 ? 5.367 2.678 -7.836 1 98.94 86 ASN A CA 1
ATOM 675 C C . ASN A 1 86 ? 5.371 1.854 -6.551 1 98.94 86 ASN A C 1
ATOM 677 O O . ASN A 1 86 ? 6.387 1.781 -5.859 1 98.94 86 ASN A O 1
ATOM 681 N N . MET A 1 87 ? 4.25 1.228 -6.25 1 98.94 87 MET A N 1
ATOM 682 C CA . MET A 1 87 ? 4.172 0.33 -5.102 1 98.94 87 MET A CA 1
ATOM 683 C C . MET A 1 87 ? 5.141 -0.838 -5.258 1 98.94 87 MET A C 1
ATOM 685 O O . MET A 1 87 ? 5.855 -1.188 -4.316 1 98.94 87 MET A O 1
ATOM 689 N N . ALA A 1 88 ? 5.164 -1.379 -6.438 1 98.94 88 ALA A N 1
ATOM 690 C CA . ALA A 1 88 ? 6.02 -2.529 -6.723 1 98.94 88 ALA A CA 1
ATOM 691 C C . ALA A 1 88 ? 7.496 -2.162 -6.586 1 98.94 88 ALA A C 1
ATOM 693 O O . ALA A 1 88 ? 8.273 -2.91 -5.988 1 98.94 88 ALA A O 1
ATOM 694 N N . ALA A 1 89 ? 7.883 -1.05 -7.129 1 98.94 89 ALA A N 1
ATOM 695 C CA . ALA A 1 89 ? 9.266 -0.606 -7.012 1 98.94 89 ALA A CA 1
ATOM 696 C C . ALA A 1 89 ? 9.656 -0.39 -5.551 1 98.94 89 ALA A C 1
ATOM 698 O O . ALA A 1 89 ? 10.719 -0.834 -5.113 1 98.94 89 ALA A O 1
ATOM 699 N N . ALA A 1 90 ? 8.805 0.273 -4.801 1 98.94 90 ALA A N 1
ATOM 700 C CA . ALA A 1 90 ? 9.062 0.525 -3.385 1 98.94 90 ALA A CA 1
ATOM 701 C C . ALA A 1 90 ? 9.211 -0.783 -2.613 1 98.94 90 ALA A C 1
ATOM 703 O O . ALA A 1 90 ? 10.141 -0.944 -1.82 1 98.94 90 ALA A O 1
ATOM 704 N N . LEU A 1 91 ? 8.289 -1.697 -2.854 1 98.94 91 LEU A N 1
ATOM 705 C CA . LEU A 1 91 ? 8.328 -2.961 -2.127 1 98.94 91 LEU A CA 1
ATOM 706 C C . LEU A 1 91 ? 9.555 -3.777 -2.523 1 98.94 91 LEU A C 1
ATOM 708 O O . LEU A 1 91 ? 10.156 -4.453 -1.685 1 98.94 91 LEU A O 1
ATOM 712 N N . ASP A 1 92 ? 9.914 -3.748 -3.793 1 98.94 92 ASP A N 1
ATOM 713 C CA . ASP A 1 92 ? 11.133 -4.418 -4.238 1 98.94 92 ASP A CA 1
ATOM 714 C C . ASP A 1 92 ? 12.359 -3.85 -3.529 1 98.94 92 ASP A C 1
ATOM 716 O O . ASP A 1 92 ? 13.266 -4.598 -3.15 1 98.94 92 ASP A O 1
ATOM 720 N N . ILE A 1 93 ? 12.398 -2.594 -3.314 1 98.94 93 ILE A N 1
ATOM 721 C CA . ILE A 1 93 ? 13.484 -1.927 -2.607 1 98.94 93 ILE A CA 1
ATOM 722 C C . ILE A 1 93 ? 13.453 -2.312 -1.131 1 98.94 93 ILE A C 1
ATOM 724 O O . ILE A 1 93 ? 14.469 -2.715 -0.566 1 98.94 93 ILE A O 1
ATOM 728 N N . ILE A 1 94 ? 12.273 -2.262 -0.508 1 98.88 94 ILE A N 1
ATOM 729 C CA . ILE A 1 94 ? 12.086 -2.547 0.911 1 98.88 94 ILE A CA 1
ATOM 730 C C . ILE A 1 94 ? 12.5 -3.988 1.206 1 98.88 94 ILE A C 1
ATOM 732 O O . ILE A 1 94 ? 13.102 -4.27 2.244 1 98.88 94 ILE A O 1
ATOM 736 N N . SER A 1 95 ? 12.211 -4.871 0.263 1 98.88 95 SER A N 1
ATOM 737 C CA . SER A 1 95 ? 12.484 -6.293 0.453 1 98.88 95 SER A CA 1
ATOM 738 C C . SER A 1 95 ? 13.867 -6.66 -0.075 1 98.88 95 SER A C 1
ATOM 740 O O . SER A 1 95 ? 14.297 -7.812 0.044 1 98.88 95 SER A O 1
ATOM 742 N N . ASN A 1 96 ? 14.547 -5.691 -0.652 1 98.62 96 ASN A N 1
ATOM 743 C CA . ASN A 1 96 ? 15.867 -5.879 -1.236 1 98.62 96 ASN A CA 1
ATOM 744 C C . ASN A 1 96 ? 15.859 -6.949 -2.324 1 98.62 96 ASN A C 1
ATOM 746 O O . ASN A 1 96 ? 16.672 -7.875 -2.301 1 98.62 96 ASN A O 1
ATOM 750 N N . GLY A 1 97 ? 14.852 -6.871 -3.191 1 98.81 97 GLY A N 1
ATOM 751 C CA . GLY A 1 97 ? 14.828 -7.684 -4.398 1 98.81 97 GLY A CA 1
ATOM 752 C C . GLY A 1 97 ? 14.125 -9.016 -4.207 1 98.81 97 GLY A C 1
ATOM 753 O O . GLY A 1 97 ? 14.484 -10.008 -4.84 1 98.81 97 GLY A O 1
ATOM 754 N N . ARG A 1 98 ? 13.148 -9.109 -3.357 1 98.94 98 ARG A N 1
ATOM 755 C CA . ARG A 1 98 ? 12.492 -10.383 -3.086 1 98.94 98 ARG A CA 1
ATOM 756 C C . ARG A 1 98 ? 11.094 -10.422 -3.693 1 98.94 98 ARG A C 1
ATOM 758 O O . ARG A 1 98 ? 10.438 -11.469 -3.686 1 98.94 98 ARG A O 1
ATOM 765 N N . LEU A 1 99 ? 10.602 -9.359 -4.297 1 98.94 99 LEU A N 1
ATOM 766 C CA . LEU A 1 99 ? 9.227 -9.266 -4.766 1 98.94 99 LEU A CA 1
ATOM 767 C C . LEU A 1 99 ? 9.016 -10.125 -6.008 1 98.94 99 LEU A C 1
ATOM 769 O O . LEU A 1 99 ? 9.828 -10.094 -6.934 1 98.94 99 LEU A O 1
ATOM 773 N N . GLU A 1 100 ? 7.988 -10.938 -6.008 1 98.88 100 GLU A N 1
ATOM 774 C CA . GLU A 1 100 ? 7.344 -11.531 -7.176 1 98.88 100 GLU A CA 1
ATOM 775 C C . GLU A 1 100 ? 6.047 -10.797 -7.52 1 98.88 100 GLU A C 1
ATOM 777 O O . GLU A 1 100 ? 5.094 -10.812 -6.734 1 98.88 100 GLU A O 1
ATOM 782 N N . LEU A 1 101 ? 6.027 -10.188 -8.641 1 98.88 101 LEU A N 1
ATOM 783 C CA . LEU A 1 101 ? 4.898 -9.32 -8.969 1 98.88 101 LEU A CA 1
ATOM 784 C C . LEU A 1 101 ? 3.775 -10.117 -9.625 1 98.88 101 LEU A C 1
ATOM 786 O O . LEU A 1 101 ? 3.76 -10.289 -10.844 1 98.88 101 LEU A O 1
ATOM 790 N N . GLY A 1 102 ? 2.861 -10.602 -8.812 1 98.81 102 GLY A N 1
ATOM 791 C CA . GLY A 1 102 ? 1.709 -11.336 -9.312 1 98.81 102 GLY A CA 1
ATOM 792 C C . GLY A 1 102 ? 0.573 -10.43 -9.758 1 98.81 102 GLY A C 1
ATOM 793 O O . GLY A 1 102 ? 0.046 -9.648 -8.961 1 98.81 102 GLY A O 1
ATOM 794 N N . ILE A 1 103 ? 0.188 -10.578 -11.008 1 98.62 103 ILE A N 1
ATOM 795 C CA . ILE A 1 103 ? -0.896 -9.766 -11.547 1 98.62 103 ILE A CA 1
ATOM 796 C C . ILE A 1 103 ? -1.876 -10.648 -12.312 1 98.62 103 ILE A C 1
ATOM 798 O O . ILE A 1 103 ? -1.495 -11.695 -12.836 1 98.62 103 ILE A O 1
ATOM 802 N N . GLY A 1 104 ? -3.092 -10.234 -12.383 1 98.06 104 GLY A N 1
ATOM 803 C CA . GLY A 1 104 ? -4.156 -10.922 -13.094 1 98.06 104 GLY A CA 1
ATOM 804 C C . GLY A 1 104 ? -5.281 -10 -13.523 1 98.06 104 GLY A C 1
ATOM 805 O O . GLY A 1 104 ? -5.301 -8.82 -13.156 1 98.06 104 GLY A O 1
ATOM 806 N N . ALA A 1 105 ? -6.211 -10.516 -14.227 1 97.31 105 ALA A N 1
ATOM 807 C CA . ALA A 1 105 ? -7.297 -9.75 -14.836 1 97.31 105 ALA A CA 1
ATOM 808 C C . ALA A 1 105 ? -8.359 -9.398 -13.797 1 97.31 105 ALA A C 1
ATOM 810 O O . ALA A 1 105 ? -9.102 -8.422 -13.969 1 97.31 105 ALA A O 1
ATOM 811 N N . GLY A 1 106 ? -8.367 -10.172 -12.75 1 95.69 106 GLY A N 1
ATOM 812 C CA . GLY A 1 106 ? -9.469 -10.023 -11.812 1 95.69 106 GLY A CA 1
ATOM 813 C C . GLY A 1 106 ? -10.727 -10.758 -12.242 1 95.69 106 GLY A C 1
ATOM 814 O O . GLY A 1 106 ? -10.938 -10.992 -13.43 1 95.69 106 GLY A O 1
ATOM 815 N N . TRP A 1 107 ? -11.617 -11.125 -11.219 1 95.38 107 TRP A N 1
ATOM 816 C CA . TRP A 1 107 ? -12.805 -11.898 -11.57 1 95.38 107 TRP A CA 1
ATOM 817 C C . TRP A 1 107 ? -13.93 -11.641 -10.578 1 95.38 107 TRP A C 1
ATOM 819 O O . TRP A 1 107 ? -15.094 -11.961 -10.852 1 95.38 107 TRP A O 1
ATOM 829 N N . ASN A 1 108 ? -13.609 -11.148 -9.375 1 96.94 108 ASN A N 1
ATOM 830 C CA . ASN A 1 108 ? -14.57 -11.133 -8.281 1 96.94 108 ASN A CA 1
ATOM 831 C C . ASN A 1 108 ? -15.641 -10.062 -8.484 1 96.94 108 ASN A C 1
ATOM 833 O O . ASN A 1 108 ? -15.43 -8.898 -8.141 1 96.94 108 ASN A O 1
ATOM 837 N N . GLU A 1 109 ? -16.75 -10.453 -8.938 1 97.19 109 GLU A N 1
ATOM 838 C CA . GLU A 1 109 ? -17.859 -9.555 -9.258 1 97.19 109 GLU A CA 1
ATOM 839 C C . GLU A 1 109 ? -18.453 -8.945 -7.996 1 97.19 109 GLU A C 1
ATOM 841 O O . GLU A 1 109 ? -18.875 -7.789 -8 1 97.19 109 GLU A O 1
ATOM 846 N N . GLU A 1 110 ? -18.469 -9.68 -6.957 1 97.75 110 GLU A N 1
ATOM 847 C CA . GLU A 1 110 ? -19.125 -9.219 -5.734 1 97.75 110 GLU A CA 1
ATOM 848 C C . GLU A 1 110 ? -18.406 -7.996 -5.16 1 97.75 110 GLU A C 1
ATOM 850 O O . GLU A 1 110 ? -19.016 -6.941 -4.973 1 97.75 110 GLU A O 1
ATOM 855 N N . GLU A 1 111 ? -17.141 -8.109 -4.891 1 97.75 111 GLU A N 1
ATOM 856 C CA . GLU A 1 111 ? -16.422 -6.992 -4.273 1 97.75 111 GLU A CA 1
ATOM 857 C C . GLU A 1 111 ? -16.297 -5.816 -5.238 1 97.75 111 GLU A C 1
ATOM 859 O O . GLU A 1 111 ? -16.359 -4.66 -4.828 1 97.75 111 GLU A O 1
ATOM 864 N N . SER A 1 112 ? -16.125 -6.098 -6.547 1 98.25 112 SER A N 1
ATOM 865 C CA . SER A 1 112 ? -16.062 -5.023 -7.535 1 98.25 112 SER A CA 1
ATOM 866 C C . SER A 1 112 ? -17.391 -4.27 -7.609 1 98.25 112 SER A C 1
ATOM 868 O O . SER A 1 112 ? -17.406 -3.039 -7.648 1 98.25 112 SER A O 1
ATOM 870 N N . GLY A 1 113 ? -18.453 -5.051 -7.656 1 98.31 113 GLY A N 1
ATOM 871 C CA . GLY A 1 113 ? -19.781 -4.445 -7.684 1 98.31 113 GLY A CA 1
ATOM 872 C C . GLY A 1 113 ? -20.094 -3.639 -6.438 1 98.31 113 GLY A C 1
ATOM 873 O O . GLY A 1 113 ? -20.625 -2.529 -6.527 1 98.31 113 GLY A O 1
ATOM 874 N N . ALA A 1 114 ? -19.75 -4.148 -5.27 1 98.69 114 ALA A N 1
ATOM 875 C CA . ALA A 1 114 ? -20 -3.469 -4.004 1 98.69 114 ALA A CA 1
ATOM 876 C C . ALA A 1 114 ? -19.266 -2.131 -3.945 1 98.69 114 ALA A C 1
ATOM 878 O O . ALA A 1 114 ? -19.812 -1.142 -3.445 1 98.69 114 ALA A O 1
ATOM 879 N N . TYR A 1 115 ? -18.062 -2.096 -4.477 1 98.75 115 TYR A N 1
ATOM 880 C CA . TYR A 1 115 ? -17.219 -0.909 -4.387 1 98.75 115 TYR A CA 1
ATOM 881 C C . TYR A 1 115 ? -17.438 0.01 -5.582 1 98.75 115 TYR A C 1
ATOM 883 O O . TYR A 1 115 ? -16.922 1.13 -5.613 1 98.75 115 TYR A O 1
ATOM 891 N N . GLY A 1 116 ? -18.188 -0.452 -6.562 1 98.56 116 GLY A N 1
ATOM 892 C CA . GLY A 1 116 ? -18.391 0.338 -7.77 1 98.56 116 GLY A CA 1
ATOM 893 C C . GLY A 1 116 ? -17.141 0.427 -8.633 1 98.56 116 GLY A C 1
ATOM 894 O O . GLY A 1 116 ? -16.938 1.428 -9.32 1 98.56 116 GLY A O 1
ATOM 895 N N . ILE A 1 117 ? -16.234 -0.51 -8.539 1 98.31 117 ILE A N 1
ATOM 896 C CA . ILE A 1 117 ? -15.062 -0.601 -9.391 1 98.31 117 ILE A CA 1
ATOM 897 C C . ILE A 1 117 ? -15.383 -1.42 -10.641 1 98.31 117 ILE A C 1
ATOM 899 O O . ILE A 1 117 ? -15.773 -2.588 -10.539 1 98.31 117 ILE A O 1
ATOM 903 N N . GLU A 1 118 ? -15.203 -0.868 -11.773 1 96.62 118 GLU A N 1
ATOM 904 C CA . GLU A 1 118 ? -15.617 -1.507 -13.016 1 96.62 118 GLU A CA 1
ATOM 905 C C . GLU A 1 118 ? -14.758 -2.732 -13.32 1 96.62 118 GLU A C 1
ATOM 907 O O . GLU A 1 118 ? -13.539 -2.621 -13.477 1 96.62 118 GLU A O 1
ATOM 912 N N . LEU A 1 119 ? -15.32 -3.812 -13.375 1 96.81 119 LEU A N 1
ATOM 913 C CA . LEU A 1 119 ? -14.656 -5.055 -13.758 1 96.81 119 LEU A CA 1
ATOM 914 C C . LEU A 1 119 ? -14.742 -5.273 -15.266 1 96.81 119 LEU A C 1
ATOM 916 O O . LEU A 1 119 ? -13.742 -5.609 -15.906 1 96.81 119 LEU A O 1
ATOM 920 N N . GLY A 1 120 ? -15.977 -4.996 -15.836 1 96.75 120 GLY A N 1
ATOM 921 C CA . GLY A 1 120 ? -16.203 -5.098 -17.266 1 96.75 120 GLY A CA 1
ATOM 922 C C . GLY A 1 120 ? -16.422 -6.523 -17.75 1 96.75 120 GLY A C 1
ATOM 923 O O . GLY A 1 120 ? -16.453 -7.453 -16.938 1 96.75 120 GLY A O 1
ATOM 924 N N . SER A 1 121 ? -16.625 -6.715 -19.109 1 97.25 121 SER A N 1
ATOM 925 C CA . SER A 1 121 ? -16.75 -8.023 -19.734 1 97.25 121 SER A CA 1
ATOM 926 C C . SER A 1 121 ? -15.445 -8.805 -19.688 1 97.25 121 SER A C 1
ATOM 928 O O . SER A 1 121 ? -14.391 -8.234 -19.391 1 97.25 121 SER A O 1
ATOM 930 N N . ILE A 1 122 ? -15.508 -10.039 -19.938 1 96.19 122 ILE A N 1
ATOM 931 C CA . ILE A 1 122 ? -14.312 -10.875 -19.953 1 96.19 122 ILE A CA 1
ATOM 932 C C . ILE A 1 122 ? -13.305 -10.312 -20.953 1 96.19 122 ILE A C 1
ATOM 934 O O . ILE A 1 122 ? -12.109 -10.242 -20.656 1 96.19 122 ILE A O 1
ATOM 938 N N . LYS A 1 123 ? -13.789 -9.922 -22.109 1 97.06 123 LYS A N 1
ATOM 939 C CA . LYS A 1 123 ? -12.914 -9.328 -23.125 1 97.06 123 LYS A CA 1
ATOM 940 C C . LYS A 1 123 ? -12.234 -8.07 -22.594 1 97.06 123 LYS A C 1
ATOM 942 O O . LYS A 1 123 ? -11.023 -7.902 -22.734 1 97.06 123 LYS A O 1
ATOM 947 N N . GLU A 1 124 ? -13.039 -7.215 -21.969 1 97.81 124 GLU A N 1
ATOM 948 C CA . GLU A 1 124 ? -12.508 -5.973 -21.422 1 97.81 124 GLU A CA 1
ATOM 949 C C . GLU A 1 124 ? -11.5 -6.246 -20.297 1 97.81 124 GLU A C 1
ATOM 951 O O . GLU A 1 124 ? -10.492 -5.551 -20.188 1 97.81 124 GLU A O 1
ATOM 956 N N . ARG A 1 125 ? -11.812 -7.246 -19.469 1 97.88 125 ARG A N 1
ATOM 957 C CA . ARG A 1 125 ? -10.906 -7.629 -18.391 1 97.88 125 ARG A CA 1
ATOM 958 C C . ARG A 1 125 ? -9.539 -8.016 -18.938 1 97.88 125 ARG A C 1
ATOM 960 O O . ARG A 1 125 ? -8.508 -7.555 -18.422 1 97.88 125 ARG A O 1
ATOM 967 N N . LEU A 1 126 ? -9.539 -8.797 -19.984 1 98.19 126 LEU A N 1
ATOM 968 C CA . LEU A 1 126 ? -8.289 -9.305 -20.531 1 98.19 126 LEU A CA 1
ATOM 969 C C . LEU A 1 126 ? -7.559 -8.219 -21.312 1 98.19 126 LEU A C 1
ATOM 971 O O . LEU A 1 126 ? -6.328 -8.18 -21.328 1 98.19 126 LEU A O 1
ATOM 975 N N . ASP A 1 127 ? -8.328 -7.32 -22.016 1 98.5 127 ASP A N 1
ATOM 976 C CA . ASP A 1 127 ? -7.715 -6.176 -22.672 1 98.5 127 ASP A CA 1
ATOM 977 C C . ASP A 1 127 ? -7.031 -5.258 -21.656 1 98.5 127 ASP A C 1
ATOM 979 O O . ASP A 1 127 ? -5.891 -4.84 -21.859 1 98.5 127 ASP A O 1
ATOM 983 N N . ARG A 1 128 ? -7.727 -4.98 -20.594 1 98.62 128 ARG A N 1
ATOM 984 C CA . ARG A 1 128 ? -7.188 -4.145 -19.531 1 98.62 128 ARG A CA 1
ATOM 985 C C . ARG A 1 128 ? -5.969 -4.793 -18.891 1 98.62 128 ARG A C 1
ATOM 987 O O . ARG A 1 128 ? -4.98 -4.117 -18.594 1 98.62 128 ARG A O 1
ATOM 994 N N . PHE A 1 129 ? -6.109 -6.086 -18.766 1 98.75 129 PHE A N 1
ATOM 995 C CA . PHE A 1 129 ? -5.031 -6.871 -18.172 1 98.75 129 PHE A CA 1
ATOM 996 C C . PHE A 1 129 ? -3.762 -6.766 -19 1 98.75 129 PHE A C 1
ATOM 998 O O . PHE A 1 129 ? -2.682 -6.496 -18.469 1 98.75 129 PHE A O 1
ATOM 1005 N N . GLU A 1 130 ? -3.814 -6.953 -20.203 1 98.81 130 GLU A N 1
ATOM 1006 C CA . GLU A 1 130 ? -2.646 -6.898 -21.078 1 98.81 130 GLU A CA 1
ATOM 1007 C C . GLU A 1 130 ? -2.061 -5.488 -21.125 1 98.81 130 GLU A C 1
ATOM 1009 O O . GLU A 1 130 ? -0.842 -5.316 -21.047 1 98.81 130 GLU A O 1
ATOM 1014 N N . GLU A 1 131 ? -2.938 -4.449 -21.234 1 98.88 131 GLU A N 1
ATOM 1015 C CA . GLU A 1 131 ? -2.453 -3.074 -21.219 1 98.88 131 GLU A CA 1
ATOM 1016 C C . GLU A 1 131 ? -1.736 -2.762 -19.906 1 98.88 131 GLU A C 1
ATOM 1018 O O . GLU A 1 131 ? -0.658 -2.164 -19.906 1 98.88 131 GLU A O 1
ATOM 1023 N N . ALA A 1 132 ? -2.357 -3.154 -18.812 1 98.88 132 ALA A N 1
ATOM 1024 C CA . ALA A 1 132 ? -1.748 -2.914 -17.5 1 98.88 132 ALA A CA 1
ATOM 1025 C C . ALA A 1 132 ? -0.37 -3.564 -17.406 1 98.88 132 ALA A C 1
ATOM 1027 O O . ALA A 1 132 ? 0.565 -2.979 -16.859 1 98.88 132 ALA A O 1
ATOM 1028 N N . THR A 1 133 ? -0.261 -4.766 -17.953 1 98.88 133 THR A N 1
ATOM 1029 C CA . THR A 1 133 ? 1.012 -5.48 -17.953 1 98.88 133 THR A CA 1
ATOM 1030 C C . THR A 1 133 ? 2.078 -4.68 -18.688 1 98.88 133 THR A C 1
ATOM 1032 O O . THR A 1 133 ? 3.189 -4.5 -18.188 1 98.88 133 THR A O 1
ATOM 1035 N N . GLN A 1 134 ? 1.7 -4.145 -19.797 1 98.88 134 GLN A N 1
ATOM 1036 C CA . GLN A 1 134 ? 2.633 -3.354 -20.594 1 98.88 134 GLN A CA 1
ATOM 1037 C C . GLN A 1 134 ? 3.045 -2.084 -19.859 1 98.88 134 GLN A C 1
ATOM 1039 O O . GLN A 1 134 ? 4.219 -1.714 -19.859 1 98.88 134 GLN A O 1
ATOM 1044 N N . VAL A 1 135 ? 2.115 -1.442 -19.25 1 98.94 135 VAL A N 1
ATOM 1045 C CA . VAL A 1 135 ? 2.385 -0.228 -18.484 1 98.94 135 VAL A CA 1
ATOM 1046 C C . VAL A 1 135 ? 3.33 -0.544 -17.328 1 98.94 135 VAL A C 1
ATOM 1048 O O . VAL A 1 135 ? 4.309 0.17 -17.094 1 98.94 135 VAL A O 1
ATOM 1051 N N . LEU A 1 136 ? 3.059 -1.621 -16.594 1 98.94 136 LEU A N 1
ATOM 1052 C CA . LEU A 1 136 ? 3.889 -2.031 -15.477 1 98.94 136 LEU A CA 1
ATOM 1053 C C . LEU A 1 136 ? 5.32 -2.309 -15.922 1 98.94 136 LEU A C 1
ATOM 1055 O O . LEU A 1 136 ? 6.273 -1.801 -15.328 1 98.94 136 LEU A O 1
ATOM 1059 N N . ILE A 1 137 ? 5.465 -3.059 -16.969 1 98.88 137 ILE A N 1
ATOM 1060 C CA . ILE A 1 137 ? 6.789 -3.402 -17.484 1 98.88 137 ILE A CA 1
ATOM 1061 C C . ILE A 1 137 ? 7.527 -2.131 -17.906 1 98.88 137 ILE A C 1
ATOM 1063 O O . ILE A 1 137 ? 8.703 -1.949 -17.562 1 98.88 137 ILE A O 1
ATOM 1067 N N . GLY A 1 138 ? 6.824 -1.217 -18.609 1 98.88 138 GLY A N 1
ATOM 1068 C CA . GLY A 1 138 ? 7.43 0.038 -19.016 1 98.88 138 GLY A CA 1
ATOM 1069 C C . GLY A 1 138 ? 7.93 0.875 -17.859 1 98.88 138 GLY A C 1
ATOM 1070 O O . GLY A 1 138 ? 9.086 1.29 -17.828 1 98.88 138 GLY A O 1
ATOM 1071 N N . LEU A 1 139 ? 7.109 1.094 -16.891 1 98.94 139 LEU A N 1
ATOM 1072 C CA . LEU A 1 139 ? 7.422 1.975 -15.773 1 98.94 139 LEU A CA 1
ATOM 1073 C C . LEU A 1 139 ? 8.508 1.367 -14.891 1 98.94 139 LEU A C 1
ATOM 1075 O O . LEU A 1 139 ? 9.305 2.094 -14.289 1 98.94 139 LEU A O 1
ATOM 1079 N N . LEU A 1 140 ? 8.625 0.038 -14.844 1 98.88 140 LEU A N 1
ATOM 1080 C CA . LEU A 1 140 ? 9.555 -0.623 -13.93 1 98.88 140 LEU A CA 1
ATOM 1081 C C . LEU A 1 140 ? 10.891 -0.874 -14.602 1 98.88 140 LEU A C 1
ATOM 1083 O O . LEU A 1 140 ? 11.867 -1.25 -13.945 1 98.88 140 LEU A O 1
ATOM 1087 N N . SER A 1 141 ? 11.008 -0.619 -15.93 1 98.69 141 SER A N 1
ATOM 1088 C CA . SER A 1 141 ? 12.234 -1.019 -16.609 1 98.69 141 SER A CA 1
ATOM 1089 C C . SER A 1 141 ? 12.828 0.139 -17.406 1 98.69 141 SER A C 1
ATOM 1091 O O . SER A 1 141 ? 14.039 0.177 -17.656 1 98.69 141 SER A O 1
ATOM 1093 N N . GLN A 1 142 ? 11.945 1.069 -17.859 1 98.38 142 GLN A N 1
ATOM 1094 C CA . GLN A 1 142 ? 12.398 2.141 -18.734 1 98.38 142 GLN A CA 1
ATOM 1095 C C . GLN A 1 142 ? 12.516 3.461 -17.984 1 98.38 142 GLN A C 1
ATOM 1097 O O . GLN A 1 142 ? 11.875 3.654 -16.953 1 98.38 142 GLN A O 1
ATOM 1102 N N . ASP A 1 143 ? 13.305 4.359 -18.484 1 97.38 143 ASP A N 1
ATOM 1103 C CA . ASP A 1 143 ? 13.477 5.672 -17.859 1 97.38 143 ASP A CA 1
ATOM 1104 C C . ASP A 1 143 ? 12.18 6.473 -17.922 1 97.38 143 ASP A C 1
ATOM 1106 O O . ASP A 1 143 ? 11.828 7.156 -16.953 1 97.38 143 ASP A O 1
ATOM 1110 N N . SER A 1 144 ? 11.539 6.426 -19.016 1 97.88 144 SER A N 1
ATOM 1111 C CA . SER A 1 144 ? 10.234 7.039 -19.234 1 97.88 144 SER A CA 1
ATOM 1112 C C . SER A 1 144 ? 9.344 6.152 -20.094 1 97.88 144 SER A C 1
ATOM 1114 O O . SER A 1 144 ? 9.828 5.367 -20.906 1 97.88 144 SER A O 1
ATOM 1116 N N . THR A 1 145 ? 8.07 6.227 -19.875 1 98.75 145 THR A N 1
ATOM 1117 C CA . THR A 1 145 ? 7.109 5.371 -20.562 1 98.75 145 THR A CA 1
ATOM 1118 C C . THR A 1 145 ? 5.996 6.203 -21.188 1 98.75 145 THR A C 1
ATOM 1120 O O . THR A 1 145 ? 5.391 7.047 -20.531 1 98.75 145 THR A O 1
ATOM 1123 N N . ASP A 1 146 ? 5.777 6.066 -22.453 1 98.88 146 ASP A N 1
ATOM 1124 C CA . ASP A 1 146 ? 4.578 6.508 -23.156 1 98.88 146 ASP A CA 1
ATOM 1125 C C . ASP A 1 146 ? 3.656 5.332 -23.469 1 98.88 146 ASP A C 1
ATOM 1127 O O . ASP A 1 146 ? 4.125 4.25 -23.844 1 98.88 146 ASP A O 1
ATOM 1131 N N . PHE A 1 147 ? 2.455 5.496 -23.281 1 98.88 147 PHE A N 1
ATOM 1132 C CA . PHE A 1 147 ? 1.466 4.461 -23.562 1 98.88 147 PHE A CA 1
ATOM 1133 C C . PHE A 1 147 ? 0.136 5.082 -23.969 1 98.88 147 PHE A C 1
ATOM 1135 O O . PHE A 1 147 ? -0.313 6.059 -23.359 1 98.88 147 PHE A O 1
ATOM 1142 N N . ASP A 1 148 ? -0.46 4.578 -24.969 1 98.69 148 ASP A N 1
ATOM 1143 C CA . ASP A 1 148 ? -1.744 5.047 -25.484 1 98.69 148 ASP A CA 1
ATOM 1144 C C . ASP A 1 148 ? -2.656 3.873 -25.828 1 98.69 148 ASP A C 1
ATOM 1146 O O . ASP A 1 148 ? -2.699 3.434 -26.984 1 98.69 148 ASP A O 1
ATOM 1150 N N . GLY A 1 149 ? -3.32 3.4 -24.797 1 98.62 149 GLY A N 1
ATOM 1151 C CA . GLY A 1 149 ? -4.219 2.271 -24.969 1 98.62 149 GLY A CA 1
ATOM 1152 C C . GLY A 1 149 ? -5.68 2.639 -24.797 1 98.62 149 GLY A C 1
ATOM 1153 O O . GLY A 1 149 ? -6.031 3.822 -24.766 1 98.62 149 GLY A O 1
ATOM 1154 N N . ALA A 1 150 ? -6.578 1.663 -24.797 1 98.19 150 ALA A N 1
ATOM 1155 C CA . ALA A 1 150 ? -8.016 1.851 -24.609 1 98.19 150 ALA A CA 1
ATOM 1156 C C . ALA A 1 150 ? -8.336 2.234 -23.156 1 98.19 150 ALA A C 1
ATOM 1158 O O . ALA A 1 150 ? -9.281 2.986 -22.906 1 98.19 150 ALA A O 1
ATOM 1159 N N . PHE A 1 151 ? -7.488 1.754 -22.219 1 98.25 151 PHE A N 1
ATOM 1160 C CA . PHE A 1 151 ? -7.812 1.912 -20.812 1 98.25 151 PHE A CA 1
ATOM 1161 C C . PHE A 1 151 ? -6.84 2.871 -20.125 1 98.25 151 PHE A C 1
ATOM 1163 O O . PHE A 1 151 ? -7.188 3.521 -19.141 1 98.25 151 PHE A O 1
ATOM 1170 N N . TYR A 1 152 ? -5.637 2.963 -20.688 1 98.62 152 TYR A N 1
ATOM 1171 C CA . TYR A 1 152 ? -4.609 3.758 -20.016 1 98.62 152 TYR A CA 1
ATOM 1172 C C . TYR A 1 152 ? -3.879 4.648 -21.016 1 98.62 152 TYR A C 1
ATOM 1174 O O . TYR A 1 152 ? -3.639 4.246 -22.156 1 98.62 152 TYR A O 1
ATOM 1182 N N . THR A 1 153 ? -3.553 5.848 -20.562 1 98.75 153 THR A N 1
ATOM 1183 C CA . THR A 1 153 ? -2.688 6.77 -21.297 1 98.75 153 THR A CA 1
ATOM 1184 C C . THR A 1 153 ? -1.602 7.332 -20.375 1 98.75 153 THR A C 1
ATOM 1186 O O . THR A 1 153 ? -1.899 7.855 -19.297 1 98.75 153 THR A O 1
ATOM 1189 N N . LEU A 1 154 ? -0.42 7.16 -20.703 1 98.88 154 LEU A N 1
ATOM 1190 C CA . LEU A 1 154 ? 0.736 7.719 -20.016 1 98.88 154 LEU A CA 1
ATOM 1191 C C . LEU A 1 154 ? 1.546 8.617 -20.953 1 98.88 154 LEU A C 1
ATOM 1193 O O . LEU A 1 154 ? 1.697 8.305 -22.141 1 98.88 154 LEU A O 1
ATOM 1197 N N . LYS A 1 155 ? 2.02 9.695 -20.406 1 98.75 155 LYS A N 1
ATOM 1198 C CA . LYS A 1 155 ? 2.844 10.625 -21.156 1 98.75 155 LYS A CA 1
ATOM 1199 C C . LYS A 1 155 ? 4.168 10.891 -20.453 1 98.75 155 LYS A C 1
ATOM 1201 O O . LYS A 1 155 ? 4.195 11.531 -19.406 1 98.75 155 LYS A O 1
ATOM 1206 N N . ASN A 1 156 ? 5.203 10.43 -21.031 1 98.44 156 ASN A N 1
ATOM 1207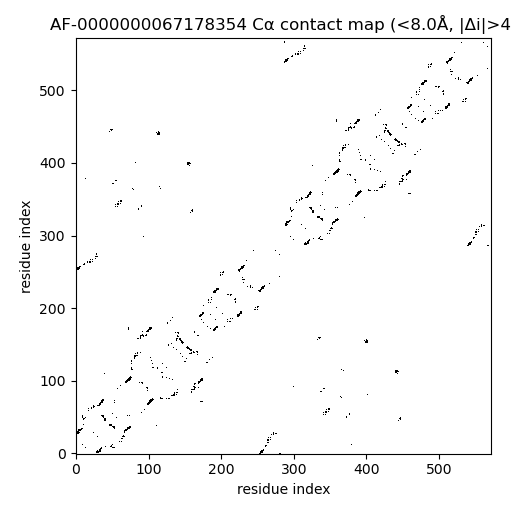 C CA . ASN A 1 156 ? 6.535 10.602 -20.469 1 98.44 156 ASN A CA 1
ATOM 1208 C C . ASN A 1 156 ? 6.566 10.266 -18.984 1 98.44 156 ASN A C 1
ATOM 1210 O O . ASN A 1 156 ? 7.086 11.039 -18.172 1 98.44 156 ASN A O 1
ATOM 1214 N N . ALA A 1 157 ? 5.93 9.18 -18.641 1 98.81 157 ALA A N 1
ATOM 1215 C CA . ALA A 1 157 ? 5.754 8.812 -17.25 1 98.81 157 ALA A CA 1
ATOM 1216 C C . ALA A 1 157 ? 7.027 8.18 -16.672 1 98.81 157 ALA A C 1
ATOM 1218 O O . ALA A 1 157 ? 7.691 7.395 -17.359 1 98.81 157 ALA A O 1
ATOM 1219 N N . ARG A 1 158 ? 7.316 8.562 -15.453 1 98.69 158 ARG A N 1
ATOM 1220 C CA . ARG A 1 158 ? 8.516 8.055 -14.797 1 98.69 158 ARG A CA 1
ATOM 1221 C C . ARG A 1 158 ? 8.164 7.27 -13.531 1 98.69 158 ARG A C 1
ATOM 1223 O O . ARG A 1 158 ? 7.082 7.449 -12.969 1 98.69 158 ARG A O 1
ATOM 1230 N N . ASN A 1 159 ? 9.031 6.414 -13.172 1 98.62 159 ASN A N 1
ATOM 1231 C CA . ASN A 1 159 ? 8.977 5.664 -11.922 1 98.62 159 ASN A CA 1
ATOM 1232 C C . ASN A 1 159 ? 10.367 5.461 -11.328 1 98.62 159 ASN A C 1
ATOM 1234 O O . ASN A 1 159 ? 11.078 4.527 -11.703 1 98.62 159 ASN A O 1
ATOM 1238 N N . GLU A 1 160 ? 10.727 6.34 -10.453 1 98.25 160 GLU A N 1
ATOM 1239 C CA . GLU A 1 160 ? 12.023 6.27 -9.789 1 98.25 160 GLU A CA 1
ATOM 1240 C C . GLU A 1 160 ? 11.875 6.367 -8.273 1 98.25 160 GLU A C 1
ATOM 1242 O O . GLU A 1 160 ? 11.062 7.152 -7.777 1 98.25 160 GLU A O 1
ATOM 1247 N N . PRO A 1 161 ? 12.656 5.711 -7.555 1 98.06 161 PRO A N 1
ATOM 1248 C CA . PRO A 1 161 ? 13.695 4.781 -8 1 98.06 161 PRO A CA 1
ATOM 1249 C C . PRO A 1 161 ? 13.133 3.449 -8.484 1 98.06 161 PRO A C 1
ATOM 1251 O O . PRO A 1 161 ? 12.039 3.053 -8.07 1 98.06 161 PRO A O 1
ATOM 1254 N N . LYS A 1 162 ? 13.812 2.82 -9.344 1 98.19 162 LYS A N 1
ATOM 1255 C CA . LYS A 1 162 ? 13.539 1.423 -9.664 1 98.19 162 LYS A CA 1
ATOM 1256 C C . LYS A 1 162 ? 14.078 0.494 -8.586 1 98.19 162 LYS A C 1
ATOM 1258 O O . LYS A 1 162 ? 15 0.858 -7.852 1 98.19 162 LYS A O 1
ATOM 1263 N N . GLY A 1 163 ? 13.484 -0.7 -8.477 1 98.06 163 GLY A N 1
ATOM 1264 C CA . GLY A 1 163 ? 13.961 -1.697 -7.535 1 98.06 163 GLY 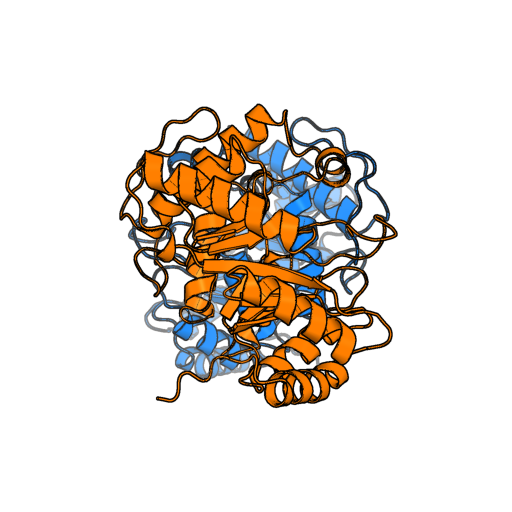A CA 1
ATOM 1265 C C . GLY A 1 163 ? 15.227 -2.395 -7.992 1 98.06 163 GLY A C 1
ATOM 1266 O O . GLY A 1 163 ? 15.695 -2.17 -9.109 1 98.06 163 GLY A O 1
ATOM 1267 N N . PRO A 1 164 ? 15.805 -3.195 -7.129 1 98.69 164 PRO A N 1
ATOM 1268 C CA . PRO A 1 164 ? 17.094 -3.832 -7.426 1 98.69 164 PRO A CA 1
ATOM 1269 C C . PRO A 1 164 ? 16.984 -4.926 -8.484 1 98.69 164 PRO A C 1
ATOM 1271 O O . PRO A 1 164 ? 17.969 -5.266 -9.133 1 98.69 164 PRO A O 1
ATOM 1274 N N . GLN A 1 165 ? 15.844 -5.527 -8.656 1 98.69 165 GLN A N 1
ATOM 1275 C CA . GLN A 1 165 ? 15.68 -6.555 -9.68 1 98.69 165 GLN A CA 1
ATOM 1276 C C . GLN A 1 165 ? 15.539 -5.934 -11.07 1 98.69 165 GLN A C 1
ATOM 1278 O O . GLN A 1 165 ? 14.625 -5.141 -11.312 1 98.69 165 GLN A O 1
ATOM 1283 N N . ARG A 1 166 ? 16.391 -6.352 -11.883 1 97.81 166 ARG A N 1
ATOM 1284 C CA . ARG A 1 166 ? 16.375 -5.824 -13.242 1 97.81 166 ARG A CA 1
ATOM 1285 C C . ARG A 1 166 ? 16.062 -6.926 -14.25 1 97.81 166 ARG A C 1
ATOM 1287 O O . ARG A 1 166 ? 16.516 -8.062 -14.094 1 97.81 166 ARG A O 1
ATOM 1294 N N . PRO A 1 167 ? 15.422 -6.668 -15.328 1 98 167 PRO A N 1
ATOM 1295 C CA . PRO A 1 167 ? 14.844 -5.371 -15.695 1 98 167 PRO A CA 1
ATOM 1296 C C . PRO A 1 167 ? 13.656 -4.98 -14.812 1 98 167 PRO A C 1
ATOM 1298 O O . PRO A 1 167 ? 13.289 -3.807 -14.75 1 98 167 PRO A O 1
ATOM 1301 N N . HIS A 1 168 ? 12.945 -5.828 -14.195 1 98.5 168 HIS A N 1
ATOM 1302 C CA . HIS A 1 168 ? 11.852 -5.664 -13.25 1 98.5 168 HIS A CA 1
ATOM 1303 C C . HIS A 1 168 ? 11.656 -6.922 -12.406 1 98.5 168 HIS A C 1
ATOM 1305 O O . HIS A 1 168 ? 12.242 -7.969 -12.703 1 98.5 168 HIS A O 1
ATOM 1311 N N . PRO A 1 169 ? 10.875 -6.809 -11.273 1 98.88 169 PRO A N 1
ATOM 1312 C CA . PRO A 1 169 ? 10.531 -8.055 -10.586 1 98.88 169 PRO A CA 1
ATOM 1313 C C . PRO A 1 169 ? 9.852 -9.07 -11.5 1 98.88 169 PRO A C 1
ATOM 1315 O O . PRO A 1 169 ? 9.156 -8.695 -12.445 1 98.88 169 PRO A O 1
ATOM 1318 N N . PRO A 1 170 ? 10.117 -10.359 -11.234 1 98.88 170 PRO A N 1
ATOM 1319 C CA . PRO A 1 170 ? 9.445 -11.375 -12.055 1 98.88 170 PRO A CA 1
ATOM 1320 C C . PRO A 1 170 ? 7.93 -11.18 -12.094 1 98.88 170 PRO A C 1
ATOM 1322 O O . PRO A 1 170 ? 7.309 -10.93 -11.055 1 98.88 170 PRO A O 1
ATOM 1325 N N . ILE A 1 171 ? 7.41 -11.273 -13.297 1 98.88 171 ILE A N 1
ATOM 1326 C CA . ILE A 1 171 ? 5.969 -11.164 -13.516 1 98.88 171 ILE A CA 1
ATOM 1327 C C . ILE A 1 171 ? 5.32 -12.539 -13.359 1 98.88 171 ILE A C 1
ATOM 1329 O O . ILE A 1 171 ? 5.637 -13.469 -14.102 1 98.88 171 ILE A O 1
ATOM 1333 N N . VAL A 1 172 ? 4.438 -12.625 -12.398 1 98.88 172 VAL A N 1
ATOM 1334 C CA . VAL A 1 172 ? 3.697 -13.859 -12.125 1 98.88 172 VAL A CA 1
ATOM 1335 C C . VAL A 1 172 ? 2.244 -13.695 -12.562 1 98.88 172 VAL A C 1
ATOM 1337 O O . VAL A 1 172 ? 1.594 -12.703 -12.227 1 98.88 172 VAL A O 1
ATOM 1340 N N . MET A 1 173 ? 1.775 -14.641 -13.359 1 98.69 173 MET A N 1
ATOM 1341 C CA . MET A 1 173 ? 0.389 -14.578 -13.812 1 98.69 173 MET A CA 1
ATOM 1342 C C . MET A 1 173 ? -0.366 -15.852 -13.43 1 98.69 173 MET A C 1
ATOM 1344 O O . MET A 1 173 ? 0.166 -16.953 -13.562 1 98.69 173 MET A O 1
ATOM 1348 N N . GLY A 1 174 ? -1.476 -15.625 -12.859 1 96.56 174 GLY A N 1
ATOM 1349 C CA . GLY A 1 174 ? -2.369 -16.734 -12.562 1 96.56 174 GLY A CA 1
ATOM 1350 C C . GLY A 1 174 ? -3.539 -16.828 -13.523 1 96.56 174 GLY A C 1
ATOM 1351 O O . GLY A 1 174 ? -4.027 -15.812 -14.023 1 96.56 174 GLY A O 1
ATOM 1352 N N . GLY A 1 175 ? -3.994 -18.031 -13.742 1 94.25 175 GLY A N 1
ATOM 1353 C CA . GLY A 1 175 ? -5.109 -18.297 -14.641 1 94.25 175 GLY A CA 1
ATOM 1354 C C . GLY A 1 175 ? -4.773 -19.297 -15.727 1 94.25 175 GLY A C 1
ATOM 1355 O O . GLY A 1 175 ? -3.602 -19.531 -16.031 1 94.25 175 GLY A O 1
ATOM 1356 N N . SER A 1 176 ? -5.91 -19.875 -16.391 1 95.88 176 SER A N 1
ATOM 1357 C CA . SER A 1 176 ? -5.637 -20.984 -17.297 1 95.88 176 SER A CA 1
ATOM 1358 C C . SER A 1 176 ? -6.469 -20.875 -18.562 1 95.88 176 SER A C 1
ATOM 1360 O O . SER A 1 176 ? -6.578 -21.844 -19.328 1 95.88 176 SER A O 1
ATOM 1362 N N . GLY A 1 177 ? -7.082 -19.656 -18.703 1 96.62 177 GLY A N 1
ATOM 1363 C CA . GLY A 1 177 ? -7.773 -19.516 -19.984 1 96.62 177 GLY A CA 1
ATOM 1364 C C . GLY A 1 177 ? -6.875 -19.766 -21.172 1 96.62 177 GLY A C 1
ATOM 1365 O O . GLY A 1 177 ? -5.832 -19.125 -21.312 1 96.62 177 GLY A O 1
ATOM 1366 N N . GLU A 1 178 ? -7.332 -20.625 -22.016 1 97.88 178 GLU A N 1
ATOM 1367 C CA . GLU A 1 178 ? -6.445 -21.172 -23.031 1 97.88 178 GLU A CA 1
ATOM 1368 C C . GLU A 1 178 ? -6.188 -20.156 -24.141 1 97.88 178 GLU A C 1
ATOM 1370 O O . GLU A 1 178 ? -5.066 -20.047 -24.641 1 97.88 178 GLU A O 1
ATOM 1375 N N . LYS A 1 179 ? -7.16 -19.406 -24.516 1 97.25 179 LYS A N 1
ATOM 1376 C CA . LYS A 1 179 ? -7.07 -18.578 -25.719 1 97.25 179 LYS A CA 1
ATOM 1377 C C . LYS A 1 179 ? -6.398 -17.25 -25.422 1 97.25 179 LYS A C 1
ATOM 1379 O O . LYS A 1 179 ? -5.527 -16.797 -26.188 1 97.25 179 LYS A O 1
ATOM 1384 N N . ARG A 1 180 ? -6.816 -16.625 -24.312 1 97.69 180 ARG A N 1
ATOM 1385 C CA . ARG A 1 180 ? -6.32 -15.273 -24.078 1 97.69 180 ARG A CA 1
ATOM 1386 C C . ARG A 1 180 ? -5.332 -15.25 -22.906 1 97.69 180 ARG A C 1
ATOM 1388 O O . ARG A 1 180 ? -4.211 -14.75 -23.047 1 97.69 180 ARG A O 1
ATOM 1395 N N . THR A 1 181 ? -5.695 -15.812 -21.766 1 98 181 THR A N 1
ATOM 1396 C CA . THR A 1 181 ? -4.855 -15.742 -20.562 1 98 181 THR A CA 1
ATOM 1397 C C . THR A 1 181 ? -3.496 -16.391 -20.828 1 98 181 THR A C 1
ATOM 1399 O O . THR A 1 181 ? -2.457 -15.766 -20.578 1 98 181 THR A O 1
ATOM 1402 N N . LEU A 1 182 ? -3.477 -17.578 -21.375 1 98.75 182 LEU A N 1
ATOM 1403 C CA . LEU A 1 182 ? -2.219 -18.281 -21.578 1 98.75 182 LEU A CA 1
ATOM 1404 C C . LEU A 1 182 ? -1.431 -17.672 -22.734 1 98.75 182 LEU A C 1
ATOM 1406 O O . LEU A 1 182 ? -0.2 -17.734 -22.766 1 98.75 182 LEU A O 1
ATOM 1410 N N . ARG A 1 183 ? -2.117 -17.016 -23.688 1 98.69 183 ARG A N 1
ATOM 1411 C CA . ARG A 1 183 ? -1.413 -16.266 -24.719 1 98.69 183 ARG A CA 1
ATOM 1412 C C . ARG A 1 183 ? -0.688 -15.062 -24.125 1 98.69 183 ARG A C 1
ATOM 1414 O O . ARG A 1 183 ? 0.468 -14.797 -24.469 1 98.69 183 ARG A O 1
ATOM 1421 N N . ILE A 1 184 ? -1.344 -14.328 -23.25 1 98.81 184 ILE A N 1
ATOM 1422 C CA . ILE A 1 184 ? -0.737 -13.195 -22.562 1 98.81 184 ILE A CA 1
ATOM 1423 C C . ILE A 1 184 ? 0.415 -13.672 -21.688 1 98.81 184 ILE A C 1
ATOM 1425 O O . ILE A 1 184 ? 1.476 -13.047 -21.641 1 98.81 184 ILE A O 1
ATOM 1429 N N . THR A 1 185 ? 0.195 -14.789 -21.031 1 98.81 185 THR A N 1
ATOM 1430 C CA . THR A 1 185 ? 1.217 -15.398 -20.188 1 98.81 185 THR A CA 1
ATOM 1431 C C . THR A 1 185 ? 2.467 -15.727 -21 1 98.81 185 THR A C 1
ATOM 1433 O O . THR A 1 185 ? 3.582 -15.391 -20.594 1 98.81 185 THR A O 1
ATOM 1436 N N . ALA A 1 186 ? 2.26 -16.312 -22.109 1 98.88 186 ALA A N 1
ATOM 1437 C CA . ALA A 1 186 ? 3.381 -16.656 -22.984 1 98.88 186 ALA A CA 1
ATOM 1438 C C . ALA A 1 186 ? 4.184 -15.414 -23.359 1 98.88 186 ALA A C 1
ATOM 1440 O O . ALA A 1 186 ? 5.418 -15.453 -23.391 1 98.88 186 ALA A O 1
ATOM 1441 N N . LYS A 1 187 ? 3.502 -14.375 -23.547 1 98.81 187 LYS A N 1
ATOM 1442 C CA . LYS A 1 187 ? 4.137 -13.156 -24.031 1 98.81 187 LYS A CA 1
ATOM 1443 C C . LYS A 1 187 ? 4.902 -12.445 -22.922 1 98.81 187 LYS A C 1
ATOM 1445 O O . LYS A 1 187 ? 5.98 -11.891 -23.172 1 98.81 187 LYS A O 1
ATOM 1450 N N . TYR A 1 188 ? 4.379 -12.508 -21.641 1 98.81 188 TYR A N 1
ATOM 1451 C CA . TYR A 1 188 ? 4.891 -11.516 -20.703 1 98.81 188 TYR A CA 1
ATOM 1452 C C . TYR A 1 188 ? 5.402 -12.195 -19.422 1 98.81 188 TYR A C 1
ATOM 1454 O O . TYR A 1 188 ? 6.219 -11.625 -18.703 1 98.81 188 TYR A O 1
ATOM 1462 N N . ALA A 1 189 ? 4.969 -13.367 -19.062 1 98.81 189 ALA A N 1
ATOM 1463 C CA . ALA A 1 189 ? 5.133 -13.875 -17.703 1 98.81 189 ALA A CA 1
ATOM 1464 C C . ALA A 1 189 ? 6.492 -14.555 -17.547 1 98.81 189 ALA A C 1
ATOM 1466 O O . ALA A 1 189 ? 6.977 -15.227 -18.453 1 98.81 189 ALA A O 1
ATOM 1467 N N . ASP A 1 190 ? 7.031 -14.414 -16.375 1 98.81 190 ASP A N 1
ATOM 1468 C CA . ASP A 1 190 ? 8.188 -15.195 -15.945 1 98.81 190 ASP A CA 1
ATOM 1469 C C . ASP A 1 190 ? 7.754 -16.422 -15.156 1 98.81 190 ASP A C 1
ATOM 1471 O O . ASP A 1 190 ? 8.547 -17.344 -14.945 1 98.81 190 ASP A O 1
ATOM 1475 N N . HIS A 1 191 ? 6.586 -16.422 -14.719 1 98.81 191 HIS A N 1
ATOM 1476 C CA . HIS A 1 191 ? 6.016 -17.406 -13.812 1 98.81 191 HIS A CA 1
ATOM 1477 C C . HIS A 1 191 ? 4.52 -17.578 -14.047 1 98.81 191 HIS A C 1
ATOM 1479 O O . HIS A 1 191 ? 3.773 -16.594 -14.023 1 98.81 191 HIS A O 1
ATOM 1485 N N . TRP A 1 192 ? 4.074 -18.766 -14.406 1 98.88 192 TRP A N 1
ATOM 1486 C CA . TRP A 1 192 ? 2.664 -19.094 -14.555 1 98.88 192 TRP A CA 1
ATOM 1487 C C . TRP A 1 192 ? 2.188 -19.953 -13.383 1 98.88 192 TRP A C 1
ATOM 1489 O O . TRP A 1 192 ? 2.83 -20.953 -13.031 1 98.88 192 TRP A O 1
ATOM 1499 N N . ASN A 1 193 ? 1.083 -19.531 -12.812 1 98.69 193 ASN A N 1
ATOM 1500 C CA . ASN A 1 193 ? 0.487 -20.312 -11.727 1 98.69 193 ASN A CA 1
ATOM 1501 C C . ASN A 1 193 ? -0.818 -20.969 -12.164 1 98.69 193 ASN A C 1
ATOM 1503 O O . ASN A 1 193 ? -1.752 -20.281 -12.594 1 98.69 193 ASN A O 1
ATOM 1507 N N . PHE A 1 194 ? -0.833 -22.328 -12.078 1 98.06 194 PHE A N 1
ATOM 1508 C CA . PHE A 1 194 ? -2.041 -23.125 -12.258 1 98.06 194 PHE A CA 1
ATOM 1509 C C . PHE A 1 194 ? -2.871 -23.141 -10.977 1 98.06 194 PHE A C 1
ATOM 1511 O O . PHE A 1 194 ? -2.48 -23.75 -9.984 1 98.06 194 PHE A O 1
ATOM 1518 N N . VAL A 1 195 ? -4.012 -22.531 -10.961 1 91.62 195 VAL A N 1
ATOM 1519 C CA . VAL A 1 195 ? -4.711 -22.125 -9.75 1 91.62 195 VAL A CA 1
ATOM 1520 C C . VAL A 1 195 ? -5.449 -23.328 -9.156 1 91.62 195 VAL A C 1
ATOM 1522 O O . VAL A 1 195 ? -5.41 -23.547 -7.941 1 91.62 195 VAL A O 1
ATOM 1525 N N . LEU A 1 196 ? -6.137 -24 -9.984 1 91.25 196 LEU A N 1
ATOM 1526 C CA . LEU A 1 196 ? -6.973 -25.094 -9.492 1 91.25 196 LEU A CA 1
ATOM 1527 C C . LEU A 1 196 ? -7.168 -26.141 -10.578 1 91.25 196 LEU A C 1
ATOM 1529 O O . LEU A 1 196 ? -7.387 -25.812 -11.742 1 91.25 196 LEU A O 1
ATOM 1533 N N . GLY A 1 197 ? -7.113 -27.406 -10.188 1 95.56 197 GLY A N 1
ATOM 1534 C CA . GLY A 1 197 ? -7.359 -28.516 -11.109 1 95.56 197 GLY A CA 1
ATOM 1535 C C . GLY A 1 197 ? -6.48 -29.719 -10.844 1 95.56 197 GLY A C 1
ATOM 1536 O O . GLY A 1 197 ? -5.73 -29.75 -9.867 1 95.56 197 GLY A O 1
ATOM 1537 N N . THR A 1 198 ? -6.582 -30.719 -11.695 1 97.75 198 THR A N 1
ATOM 1538 C CA . THR A 1 198 ? -5.844 -31.969 -11.562 1 97.75 198 THR A CA 1
ATOM 1539 C C . THR A 1 198 ? -4.508 -31.891 -12.297 1 97.75 198 THR A C 1
ATOM 1541 O O . THR A 1 198 ? -4.309 -31.016 -13.133 1 97.75 198 THR A O 1
ATOM 1544 N N . PRO A 1 199 ? -3.619 -32.812 -11.969 1 98.31 199 PRO A N 1
ATOM 1545 C CA . PRO A 1 199 ? -2.361 -32.875 -12.719 1 98.31 199 PRO A CA 1
ATOM 1546 C C . PRO A 1 199 ? -2.58 -33.062 -14.219 1 98.31 199 PRO A C 1
ATOM 1548 O O . PRO A 1 199 ? -1.82 -32.5 -15.023 1 98.31 199 PRO A O 1
ATOM 1551 N N . GLU A 1 200 ? -3.627 -33.812 -14.555 1 98.38 200 GLU A N 1
ATOM 1552 C CA . GLU A 1 200 ? -3.928 -34 -15.969 1 98.38 200 GLU A CA 1
ATOM 1553 C C . GLU A 1 200 ? -4.336 -32.688 -16.625 1 98.38 200 GLU A C 1
ATOM 1555 O O . GLU A 1 200 ? -3.9 -32.375 -17.734 1 98.38 200 GLU A O 1
ATOM 1560 N N . GLU A 1 201 ? -5.129 -31.953 -15.977 1 98.56 201 GLU A N 1
ATOM 1561 C CA . GLU A 1 201 ? -5.531 -30.641 -16.484 1 98.56 201 GLU A CA 1
ATOM 1562 C C . GLU A 1 201 ? -4.344 -29.688 -16.547 1 98.56 201 GLU A C 1
ATOM 1564 O O . GLU A 1 201 ? -4.215 -28.922 -17.5 1 98.56 201 GLU A O 1
ATOM 1569 N N . PHE A 1 202 ? -3.562 -29.766 -15.555 1 98.62 202 PHE A N 1
ATOM 1570 C CA . PHE A 1 202 ? -2.338 -28.984 -15.555 1 98.62 202 PHE A CA 1
ATOM 1571 C C . PHE A 1 202 ? -1.491 -29.297 -16.781 1 98.62 202 PHE A C 1
ATOM 1573 O O . PHE A 1 202 ? -1.035 -28.391 -17.484 1 98.62 202 PHE A O 1
ATOM 1580 N N . ALA A 1 203 ? -1.27 -30.531 -17.031 1 98.69 203 ALA A N 1
ATOM 1581 C CA . ALA A 1 203 ? -0.469 -30.953 -18.188 1 98.69 203 ALA A CA 1
ATOM 1582 C C . ALA A 1 203 ? -1.053 -30.422 -19.484 1 98.69 203 ALA A C 1
ATOM 1584 O O . ALA A 1 203 ? -0.315 -29.953 -20.359 1 98.69 203 ALA A O 1
ATOM 1585 N N . HIS A 1 204 ? -2.316 -30.516 -19.547 1 98.75 204 HIS A N 1
ATOM 1586 C CA . HIS A 1 204 ? -2.988 -30.016 -20.734 1 98.75 204 HIS A CA 1
ATOM 1587 C C . HIS A 1 204 ? -2.766 -28.516 -20.906 1 98.75 204 HIS A C 1
ATOM 1589 O O . HIS A 1 204 ? -2.383 -28.047 -21.984 1 98.75 204 HIS A O 1
ATOM 1595 N N . LYS A 1 205 ? -3 -27.734 -19.859 1 98.81 205 LYS A N 1
ATOM 1596 C CA . LYS A 1 205 ? -2.846 -26.281 -19.906 1 98.81 205 LYS A CA 1
ATOM 1597 C C . LYS A 1 205 ? -1.393 -25.891 -20.172 1 98.81 205 LYS A C 1
ATOM 1599 O O . LYS A 1 205 ? -1.118 -24.922 -20.875 1 98.81 205 LYS A O 1
ATOM 1604 N N . ARG A 1 206 ? -0.457 -26.625 -19.578 1 98.75 206 ARG A N 1
ATOM 1605 C CA . ARG A 1 206 ? 0.964 -26.438 -19.844 1 98.75 206 ARG A CA 1
ATOM 1606 C C . ARG A 1 206 ? 1.258 -26.578 -21.344 1 98.75 206 ARG A C 1
ATOM 1608 O O . ARG A 1 206 ? 1.948 -25.75 -21.922 1 98.75 206 ARG A O 1
ATOM 1615 N N . ASP A 1 207 ? 0.715 -27.641 -21.922 1 98.81 207 ASP A N 1
ATOM 1616 C CA . ASP A 1 207 ? 0.947 -27.859 -23.344 1 98.81 207 ASP A CA 1
ATOM 1617 C C . ASP A 1 207 ? 0.371 -26.734 -24.188 1 98.81 207 ASP A C 1
ATOM 1619 O O . ASP A 1 207 ? 0.958 -26.344 -25.188 1 98.81 207 ASP A O 1
ATOM 1623 N N . VAL A 1 208 ? -0.77 -26.234 -23.781 1 98.88 208 VAL A N 1
ATOM 1624 C CA . VAL A 1 208 ? -1.361 -25.078 -24.469 1 98.88 208 VAL A CA 1
ATOM 1625 C C . VAL A 1 208 ? -0.445 -23.875 -24.328 1 98.88 208 VAL A C 1
ATOM 1627 O O . VAL A 1 208 ? -0.192 -23.156 -25.312 1 98.88 208 VAL A O 1
ATOM 1630 N N . LEU A 1 209 ? 0.092 -23.594 -23.141 1 98.88 209 LEU A N 1
ATOM 1631 C CA . LEU A 1 209 ? 1.03 -22.5 -22.906 1 98.88 209 LEU A CA 1
ATOM 1632 C C . LEU A 1 209 ? 2.273 -22.672 -23.781 1 98.88 209 LEU A C 1
ATOM 1634 O O . LEU A 1 209 ? 2.725 -21.703 -24.406 1 98.88 209 LEU A O 1
ATOM 1638 N N . TRP A 1 210 ? 2.801 -23.891 -23.828 1 98.75 210 TRP A N 1
ATOM 1639 C CA . TRP A 1 210 ? 3.986 -24.172 -24.641 1 98.75 210 TRP A CA 1
ATOM 1640 C C . TRP A 1 210 ? 3.715 -23.906 -26.125 1 98.75 210 TRP A C 1
ATOM 1642 O O . TRP A 1 210 ? 4.582 -23.406 -26.828 1 98.75 210 TRP A O 1
ATOM 1652 N N . SER A 1 211 ? 2.547 -24.297 -26.531 1 98.81 211 SER A N 1
ATOM 1653 C CA . SER A 1 211 ? 2.172 -24.016 -27.906 1 98.81 211 SER A CA 1
ATOM 1654 C C . SER A 1 211 ? 2.146 -22.516 -28.188 1 98.81 211 SER A C 1
ATOM 1656 O O . SER A 1 211 ? 2.617 -22.078 -29.234 1 98.81 211 SER A O 1
ATOM 1658 N N . HIS A 1 212 ? 1.555 -21.734 -27.281 1 98.88 212 HIS A N 1
ATOM 1659 C CA . HIS A 1 212 ? 1.559 -20.281 -27.422 1 98.88 212 HIS A CA 1
ATOM 1660 C C . HIS A 1 212 ? 2.982 -19.734 -27.438 1 98.88 212 HIS A C 1
ATOM 1662 O O . HIS A 1 212 ? 3.283 -18.797 -28.188 1 98.88 212 HIS A O 1
ATOM 1668 N N . CYS A 1 213 ? 3.855 -20.234 -26.609 1 98.88 213 CYS A N 1
ATOM 1669 C CA . CYS A 1 213 ? 5.258 -19.844 -26.609 1 98.88 213 CYS A CA 1
ATOM 1670 C C . CYS A 1 213 ? 5.895 -20.109 -27.969 1 98.88 213 CYS A C 1
ATOM 1672 O O . CYS A 1 213 ? 6.602 -19.25 -28.5 1 98.88 213 CYS A O 1
ATOM 1674 N N . ALA A 1 214 ? 5.625 -21.281 -28.469 1 98.75 214 ALA A N 1
ATOM 1675 C CA . ALA A 1 214 ? 6.164 -21.656 -29.781 1 98.75 214 ALA A CA 1
ATOM 1676 C C . ALA A 1 214 ? 5.711 -20.672 -30.859 1 98.75 214 ALA A C 1
ATOM 1678 O O . ALA A 1 214 ? 6.496 -20.297 -31.734 1 98.75 214 ALA A O 1
ATOM 1679 N N . ASP A 1 215 ? 4.496 -20.281 -30.859 1 98.62 215 ASP A N 1
ATOM 1680 C CA . ASP A 1 215 ? 3.918 -19.375 -31.844 1 98.62 215 ASP A CA 1
ATOM 1681 C C . ASP A 1 215 ? 4.707 -18.062 -31.906 1 98.62 215 ASP A C 1
ATOM 1683 O O . ASP A 1 215 ? 4.742 -17.406 -32.938 1 98.62 215 ASP A O 1
ATOM 1687 N N . ILE A 1 216 ? 5.355 -17.703 -30.797 1 98.5 216 ILE A N 1
ATOM 1688 C CA . ILE A 1 216 ? 6.027 -16.406 -30.781 1 98.5 216 ILE A CA 1
ATOM 1689 C C . ILE A 1 216 ? 7.531 -16.609 -30.641 1 98.5 216 ILE A C 1
ATOM 1691 O O . ILE A 1 216 ? 8.266 -15.656 -30.359 1 98.5 216 ILE A O 1
ATOM 1695 N N . GLY A 1 217 ? 7.965 -17.844 -30.641 1 98.62 217 GLY A N 1
ATOM 1696 C CA . GLY A 1 217 ? 9.383 -18.156 -30.625 1 98.62 217 GLY A CA 1
ATOM 1697 C C . GLY A 1 217 ? 10.016 -18.047 -29.266 1 98.62 217 GLY A C 1
ATOM 1698 O O . GLY A 1 217 ? 11.211 -17.781 -29.141 1 98.62 217 GLY A O 1
ATOM 1699 N N . ARG A 1 218 ? 9.25 -18.172 -28.203 1 98.69 218 ARG A N 1
ATOM 1700 C CA . ARG A 1 218 ? 9.781 -18.094 -26.844 1 98.69 218 ARG A CA 1
ATOM 1701 C C . ARG A 1 218 ? 10.086 -19.5 -26.297 1 98.69 218 ARG A C 1
ATOM 1703 O O . ARG A 1 218 ? 9.305 -20.422 -26.5 1 98.69 218 ARG A O 1
ATOM 1710 N N . ASP A 1 219 ? 11.227 -19.609 -25.625 1 98.69 219 ASP A N 1
ATOM 1711 C CA . ASP A 1 219 ? 11.539 -20.859 -24.922 1 98.69 219 ASP A CA 1
ATOM 1712 C C . ASP A 1 219 ? 10.648 -21.031 -23.688 1 98.69 219 ASP A C 1
ATOM 1714 O O . ASP A 1 219 ? 10.719 -20.25 -22.75 1 98.69 219 ASP A O 1
ATOM 1718 N N . PRO A 1 220 ? 9.781 -22.016 -23.672 1 98.25 220 PRO A N 1
ATOM 1719 C CA . PRO A 1 220 ? 8.859 -22.172 -22.547 1 98.25 220 PRO A CA 1
ATOM 1720 C C . PRO A 1 220 ? 9.578 -22.422 -21.219 1 98.25 220 PRO A C 1
ATOM 1722 O O . PRO A 1 220 ? 9 -22.203 -20.156 1 98.25 220 PRO A O 1
ATOM 1725 N N . LYS A 1 221 ? 10.805 -22.828 -21.281 1 97.75 221 LYS A N 1
ATOM 1726 C CA . LYS A 1 221 ? 11.578 -23.094 -20.062 1 97.75 221 LYS A CA 1
ATOM 1727 C C . LYS A 1 221 ? 11.875 -21.797 -19.312 1 97.75 221 LYS A C 1
ATOM 1729 O O . LYS A 1 221 ? 12.289 -21.828 -18.156 1 97.75 221 LYS A O 1
ATOM 1734 N N . GLU A 1 222 ? 11.68 -20.703 -19.953 1 98.31 222 GLU A N 1
ATOM 1735 C CA . GLU A 1 222 ? 11.875 -19.391 -19.344 1 98.31 222 GLU A CA 1
ATOM 1736 C C . GLU A 1 222 ? 10.75 -19.062 -18.359 1 98.31 222 GLU A C 1
ATOM 1738 O O . GLU A 1 222 ? 10.852 -18.125 -17.578 1 98.31 222 GLU A O 1
ATOM 1743 N N . ILE A 1 223 ? 9.688 -19.828 -18.375 1 98.88 223 ILE A N 1
ATOM 1744 C CA . ILE A 1 223 ? 8.531 -19.594 -17.531 1 98.88 223 ILE A CA 1
ATOM 1745 C C . ILE A 1 223 ? 8.469 -20.656 -16.438 1 98.88 223 ILE A C 1
ATOM 1747 O O . ILE A 1 223 ? 8.328 -21.844 -16.719 1 98.88 223 ILE A O 1
ATOM 1751 N N . THR A 1 224 ? 8.578 -20.203 -15.219 1 98.81 224 THR A N 1
ATOM 1752 C CA . THR A 1 224 ? 8.367 -21.109 -14.094 1 98.81 224 THR A CA 1
ATOM 1753 C C . THR A 1 224 ? 6.922 -21.594 -14.047 1 98.81 224 THR A C 1
ATOM 1755 O O . THR A 1 224 ? 5.996 -20.797 -14.219 1 98.81 224 THR A O 1
ATOM 1758 N N . LEU A 1 225 ? 6.73 -22.875 -13.867 1 98.81 225 LEU A N 1
ATOM 1759 C CA . LEU A 1 225 ? 5.398 -23.453 -13.727 1 98.81 225 LEU A CA 1
ATOM 1760 C C . LEU A 1 225 ? 5.094 -23.781 -12.273 1 98.81 225 LEU A C 1
ATOM 1762 O O . LEU A 1 225 ? 5.793 -24.594 -11.656 1 98.81 225 LEU A O 1
ATOM 1766 N N . SER A 1 226 ? 4.055 -23.156 -11.742 1 98.81 226 SER A N 1
ATOM 1767 C CA . SER A 1 226 ? 3.652 -23.469 -10.375 1 98.81 226 SER A CA 1
ATOM 1768 C C . SER A 1 226 ? 2.186 -23.891 -10.32 1 98.81 226 SER A C 1
ATOM 1770 O O . SER A 1 226 ? 1.43 -23.656 -11.266 1 98.81 226 SER A O 1
ATOM 1772 N N . ALA A 1 227 ? 1.813 -24.531 -9.227 1 98.56 227 ALA A N 1
ATOM 1773 C CA . ALA A 1 227 ? 0.426 -24.875 -8.93 1 98.56 227 ALA A CA 1
ATOM 1774 C C . ALA A 1 227 ? 0.145 -24.766 -7.43 1 98.56 227 ALA A C 1
ATOM 1776 O O . ALA A 1 227 ? 1.03 -25 -6.605 1 98.56 227 ALA A O 1
ATOM 1777 N N . HIS A 1 228 ? -1.072 -24.359 -7.141 1 97.38 228 HIS A N 1
ATOM 1778 C CA . HIS A 1 228 ? -1.526 -24.5 -5.762 1 97.38 228 HIS A CA 1
ATOM 1779 C C . HIS A 1 228 ? -1.812 -25.953 -5.426 1 97.38 228 HIS A C 1
ATOM 1781 O O . HIS A 1 228 ? -2.479 -26.656 -6.191 1 97.38 228 HIS A O 1
ATOM 1787 N N . VAL A 1 229 ? -1.307 -26.375 -4.387 1 97.5 229 VAL A N 1
ATOM 1788 C CA . VAL A 1 229 ? -1.668 -27.672 -3.811 1 97.5 229 VAL A CA 1
ATOM 1789 C C . VAL A 1 229 ? -2.217 -27.469 -2.398 1 97.5 229 VAL A C 1
ATOM 1791 O O . VAL A 1 229 ? -1.5 -27.016 -1.506 1 97.5 229 VAL A O 1
ATOM 1794 N N . TRP A 1 230 ? -3.418 -27.875 -2.184 1 95.25 230 TRP A N 1
ATOM 1795 C CA . TRP A 1 230 ? -4.141 -27.531 -0.959 1 95.25 230 TRP A CA 1
ATOM 1796 C C . TRP A 1 230 ? -3.852 -28.547 0.138 1 95.25 230 TRP A C 1
ATOM 1798 O O . TRP A 1 230 ? -4.062 -29.75 -0.051 1 95.25 230 TRP A O 1
ATOM 1808 N N . HIS A 1 231 ? -3.361 -28.016 1.202 1 95.88 231 HIS A N 1
ATOM 1809 C CA . HIS A 1 231 ? -3.199 -28.859 2.377 1 95.88 231 HIS A CA 1
ATOM 1810 C C . HIS A 1 231 ? -4.504 -28.984 3.154 1 95.88 231 HIS A C 1
ATOM 1812 O O . HIS A 1 231 ? -5.215 -28 3.344 1 95.88 231 HIS A O 1
ATOM 1818 N N . ASN A 1 232 ? -4.871 -30.188 3.533 1 94.56 232 ASN A N 1
ATOM 1819 C CA . ASN A 1 232 ? -6.16 -30.375 4.191 1 94.56 232 ASN A CA 1
ATOM 1820 C C . ASN A 1 232 ? -6.082 -30.047 5.68 1 94.56 232 ASN A C 1
ATOM 1822 O O . ASN A 1 232 ? -4.992 -29.891 6.227 1 94.56 232 ASN A O 1
ATOM 1826 N N . ALA A 1 233 ? -7.238 -29.953 6.273 1 91.5 233 ALA A N 1
ATOM 1827 C CA . ALA A 1 233 ? -7.34 -29.562 7.676 1 91.5 233 ALA A CA 1
ATOM 1828 C C . ALA A 1 233 ? -6.715 -30.594 8.594 1 91.5 233 ALA A C 1
ATOM 1830 O O . ALA A 1 233 ? -6.262 -30.281 9.695 1 91.5 233 ALA A O 1
ATOM 1831 N N . GLU A 1 234 ? -6.648 -31.844 8.117 1 93.69 234 GLU A N 1
ATOM 1832 C CA . GLU A 1 234 ? -6.121 -32.938 8.914 1 93.69 234 GLU A CA 1
ATOM 1833 C C . GLU A 1 234 ? -4.598 -33 8.836 1 93.69 234 GLU A C 1
ATOM 1835 O O . GLU A 1 234 ? -3.963 -33.781 9.555 1 93.69 234 GLU A O 1
ATOM 1840 N N . HIS A 1 235 ? -3.99 -32.219 8.008 1 95.19 235 HIS A N 1
ATOM 1841 C CA . HIS A 1 235 ? -2.545 -32.156 7.82 1 95.19 235 HIS A CA 1
ATOM 1842 C C . HIS A 1 235 ? -1.985 -33.5 7.398 1 95.19 235 HIS A C 1
ATOM 1844 O O . HIS A 1 235 ? -0.996 -33.969 7.961 1 95.19 235 HIS A O 1
ATOM 1850 N N . ASP A 1 236 ? -2.713 -34.062 6.477 1 97 236 ASP A N 1
ATOM 1851 C CA . ASP A 1 236 ? -2.25 -35.312 5.875 1 97 236 ASP A CA 1
ATOM 1852 C C . ASP A 1 236 ? -1.127 -35.062 4.871 1 97 236 ASP A C 1
ATOM 1854 O O . ASP A 1 236 ? -1.379 -34.906 3.672 1 97 236 ASP A O 1
ATOM 1858 N N . HIS A 1 237 ? 0.105 -35.125 5.348 1 97.44 237 HIS A N 1
ATOM 1859 C CA . HIS A 1 237 ? 1.275 -34.844 4.535 1 97.44 237 HIS A CA 1
ATOM 1860 C C . HIS A 1 237 ? 1.441 -35.844 3.402 1 97.44 237 HIS A C 1
ATOM 1862 O O . HIS A 1 237 ? 1.866 -35.469 2.303 1 97.44 237 HIS A O 1
ATOM 1868 N N . GLN A 1 238 ? 1.114 -37.031 3.67 1 97.12 238 GLN A N 1
ATOM 1869 C CA . GLN A 1 238 ? 1.273 -38.062 2.654 1 97.12 238 GLN A CA 1
ATOM 1870 C C . GLN A 1 238 ? 0.371 -37.812 1.452 1 97.12 238 GLN A C 1
ATOM 1872 O O . GLN A 1 238 ? 0.808 -37.906 0.304 1 97.12 238 GLN A O 1
ATOM 1877 N N . LYS A 1 239 ? -0.841 -37.531 1.78 1 97.75 239 LYS A N 1
ATOM 1878 C CA . LYS A 1 239 ? -1.777 -37.188 0.708 1 97.75 239 LYS A CA 1
ATOM 1879 C C . LYS A 1 239 ? -1.298 -36 -0.092 1 97.75 239 LYS A C 1
ATOM 1881 O O . LYS A 1 239 ? -1.334 -36 -1.324 1 97.75 239 LYS A O 1
ATOM 1886 N N . LEU A 1 240 ? -0.894 -34.938 0.579 1 98.06 240 LEU A N 1
ATOM 1887 C CA . LEU A 1 240 ? -0.373 -33.719 -0.042 1 98.06 240 LEU A CA 1
ATOM 1888 C C . LEU A 1 240 ? 0.792 -34.062 -0.973 1 98.06 240 LEU A C 1
ATOM 1890 O O . LEU A 1 240 ? 0.792 -33.656 -2.137 1 98.06 240 LEU A O 1
ATOM 1894 N N . LEU A 1 241 ? 1.741 -34.812 -0.488 1 98.25 241 LEU A N 1
ATOM 1895 C CA . LEU A 1 241 ? 2.975 -35.062 -1.226 1 98.25 241 LEU A CA 1
ATOM 1896 C C . LEU A 1 241 ? 2.73 -36 -2.391 1 98.25 241 LEU A C 1
ATOM 1898 O O . LEU A 1 241 ? 3.422 -35.938 -3.41 1 98.25 241 LEU A O 1
ATOM 1902 N N . THR A 1 242 ? 1.731 -36.906 -2.242 1 98.25 242 THR A N 1
ATOM 1903 C CA . THR A 1 242 ? 1.325 -37.719 -3.371 1 98.25 242 THR A CA 1
ATOM 1904 C C . THR A 1 242 ? 0.805 -36.875 -4.52 1 98.25 242 THR A C 1
ATOM 1906 O O . THR A 1 242 ? 1.161 -37.094 -5.676 1 98.25 242 THR A O 1
ATOM 1909 N N . GLU A 1 243 ? 0.014 -35.938 -4.156 1 98.19 243 GLU A N 1
ATOM 1910 C CA . GLU A 1 243 ? -0.512 -35.031 -5.172 1 98.19 243 GLU A CA 1
ATOM 1911 C C . GLU A 1 243 ? 0.601 -34.188 -5.785 1 98.19 243 GLU A C 1
ATOM 1913 O O . GLU A 1 243 ? 0.643 -34 -7.004 1 98.19 243 GLU A O 1
ATOM 1918 N N . VAL A 1 244 ? 1.456 -33.656 -4.938 1 98.5 244 VAL A N 1
ATOM 1919 C CA . VAL A 1 244 ? 2.58 -32.844 -5.422 1 98.5 244 VAL A CA 1
ATOM 1920 C C . VAL A 1 244 ? 3.42 -33.688 -6.391 1 98.5 244 VAL A C 1
ATOM 1922 O O . VAL A 1 244 ? 3.826 -33.188 -7.445 1 98.5 244 VAL A O 1
ATOM 1925 N N . ALA A 1 245 ? 3.674 -34.875 -6.043 1 98.38 245 ALA A N 1
ATOM 1926 C CA . ALA A 1 245 ? 4.461 -35.781 -6.891 1 98.38 245 ALA A CA 1
ATOM 1927 C C . ALA A 1 245 ? 3.799 -35.969 -8.258 1 98.38 245 ALA A C 1
ATOM 1929 O O . ALA A 1 245 ? 4.48 -36 -9.281 1 98.38 245 ALA A O 1
ATOM 1930 N N . ALA A 1 246 ? 2.508 -36.125 -8.234 1 98.56 246 ALA A N 1
ATOM 1931 C CA . ALA A 1 246 ? 1.769 -36.281 -9.484 1 98.56 246 ALA A CA 1
ATOM 1932 C C . ALA A 1 246 ? 1.94 -35.062 -10.383 1 98.56 246 ALA A C 1
ATOM 1934 O O . ALA A 1 246 ? 2.117 -35.188 -11.594 1 98.56 246 ALA A O 1
ATOM 1935 N N . PHE A 1 247 ? 1.868 -33.875 -9.828 1 98.62 247 PHE A N 1
ATOM 1936 C CA . PHE A 1 247 ? 2.115 -32.656 -10.578 1 98.62 247 PHE A CA 1
ATOM 1937 C C . PHE A 1 247 ? 3.553 -32.594 -11.086 1 98.62 247 PHE A C 1
ATOM 1939 O O . PHE A 1 247 ? 3.803 -32.188 -12.211 1 98.62 247 PHE A O 1
ATOM 1946 N N . GLY A 1 248 ? 4.492 -33 -10.234 1 98.06 248 GLY A N 1
ATOM 1947 C CA . GLY A 1 248 ? 5.895 -33.062 -10.617 1 98.06 248 GLY A CA 1
ATOM 1948 C C . GLY A 1 248 ? 6.16 -33.938 -11.828 1 98.06 248 GLY A C 1
ATOM 1949 O O . GLY A 1 248 ? 6.973 -33.562 -12.68 1 98.06 248 GLY A O 1
ATOM 1950 N N . GLU A 1 249 ? 5.457 -35 -11.914 1 97.88 249 GLU A N 1
ATOM 1951 C CA . GLU A 1 249 ? 5.629 -35.969 -13 1 97.88 249 GLU A CA 1
ATOM 1952 C C . GLU A 1 249 ? 5.266 -35.344 -14.344 1 97.88 249 GLU A C 1
ATOM 1954 O O . GLU A 1 249 ? 5.746 -35.781 -15.391 1 97.88 249 GLU A O 1
ATOM 1959 N N . VAL A 1 250 ? 4.449 -34.344 -14.203 1 98.12 250 VAL A N 1
ATOM 1960 C CA . VAL A 1 250 ? 4.004 -33.75 -15.469 1 98.12 250 VAL A CA 1
ATOM 1961 C C . VAL A 1 250 ? 4.605 -32.344 -15.633 1 98.12 250 VAL A C 1
ATOM 1963 O O . VAL A 1 250 ? 4.121 -31.562 -16.438 1 98.12 250 VAL A O 1
ATOM 1966 N N . GLY A 1 251 ? 5.602 -31.984 -14.852 1 97.5 251 GLY A N 1
ATOM 1967 C CA . GLY A 1 251 ? 6.43 -30.859 -15.227 1 97.5 251 GLY A CA 1
ATOM 1968 C C . GLY A 1 251 ? 6.285 -29.672 -14.289 1 97.5 251 GLY A C 1
ATOM 1969 O O . GLY A 1 251 ? 6.688 -28.562 -14.625 1 97.5 251 GLY A O 1
ATOM 1970 N N . LEU A 1 252 ? 5.758 -29.859 -13.148 1 98.44 252 LEU A N 1
ATOM 1971 C CA . LEU A 1 252 ? 5.645 -28.766 -12.18 1 98.44 252 LEU A CA 1
ATOM 1972 C C . LEU A 1 252 ? 7.02 -28.375 -11.641 1 98.44 252 LEU A C 1
ATOM 1974 O O . LEU A 1 252 ? 7.816 -29.25 -11.281 1 98.44 252 LEU A O 1
ATOM 1978 N N . ASP A 1 253 ? 7.293 -27.047 -11.594 1 98.38 253 ASP A N 1
ATOM 1979 C CA . ASP A 1 253 ? 8.57 -26.547 -11.07 1 98.38 253 ASP A CA 1
ATOM 1980 C C . ASP A 1 253 ? 8.461 -26.203 -9.594 1 98.38 253 ASP A C 1
ATOM 1982 O O . ASP A 1 253 ? 9.414 -26.406 -8.828 1 98.38 253 ASP A O 1
ATOM 1986 N N . LEU A 1 254 ? 7.324 -25.641 -9.203 1 98.69 254 LEU A N 1
ATOM 1987 C CA . LEU A 1 254 ? 7.137 -25.062 -7.879 1 98.69 254 LEU A CA 1
ATOM 1988 C C . LEU A 1 254 ? 5.777 -25.438 -7.305 1 98.69 254 LEU A C 1
ATOM 1990 O O . LEU A 1 254 ? 4.738 -25.094 -7.875 1 98.69 254 LEU A O 1
ATOM 1994 N N . ALA A 1 255 ? 5.77 -26.141 -6.234 1 98.75 255 ALA A N 1
ATOM 1995 C CA . ALA A 1 255 ? 4.539 -26.453 -5.512 1 98.75 255 ALA A CA 1
ATOM 1996 C C . ALA A 1 255 ? 4.242 -25.391 -4.461 1 98.75 255 ALA A C 1
ATOM 1998 O O . ALA A 1 255 ? 5.02 -25.203 -3.52 1 98.75 255 ALA A O 1
ATOM 1999 N N . ILE A 1 256 ? 3.164 -24.703 -4.617 1 98.69 256 ILE A N 1
ATOM 2000 C CA . ILE A 1 256 ? 2.738 -23.703 -3.641 1 98.69 256 ILE A CA 1
ATOM 2001 C C . ILE A 1 256 ? 1.677 -24.297 -2.721 1 98.69 256 ILE A C 1
ATOM 2003 O O . ILE A 1 256 ? 0.514 -24.438 -3.109 1 98.69 256 ILE A O 1
ATOM 2007 N N . ILE A 1 257 ? 2.098 -24.609 -1.545 1 98.5 257 ILE A N 1
ATOM 2008 C CA . ILE A 1 257 ? 1.229 -25.297 -0.586 1 98.5 257 ILE A CA 1
ATOM 2009 C C . ILE A 1 257 ? 0.285 -24.281 0.057 1 98.5 257 ILE A C 1
ATOM 2011 O O . ILE A 1 257 ? 0.728 -23.375 0.766 1 98.5 257 ILE A O 1
ATOM 2015 N N . TYR A 1 258 ? -0.953 -24.453 -0.2 1 97.25 258 TYR A N 1
ATOM 2016 C CA . TYR A 1 258 ? -1.986 -23.641 0.421 1 97.25 258 TYR A CA 1
ATOM 2017 C C . TYR A 1 258 ? -2.271 -24.109 1.843 1 97.25 258 TYR A C 1
ATOM 2019 O O . TYR A 1 258 ? -2.861 -25.172 2.047 1 97.25 258 TYR A O 1
ATOM 2027 N N . LEU A 1 259 ? -1.907 -23.297 2.83 1 97 259 LEU A N 1
ATOM 2028 C CA . LEU A 1 259 ? -2.033 -23.703 4.227 1 97 259 LEU A CA 1
ATOM 2029 C C . LEU A 1 259 ? -3.471 -23.531 4.711 1 97 259 LEU A C 1
ATOM 2031 O O . LEU A 1 259 ? -4.105 -22.516 4.445 1 97 259 LEU A O 1
ATOM 2035 N N . PRO A 1 260 ? -3.928 -24.531 5.395 1 91.38 260 PRO A N 1
ATOM 2036 C CA . PRO A 1 260 ? -5.297 -24.469 5.914 1 91.38 260 PRO A CA 1
ATOM 2037 C C . PRO A 1 260 ? -5.406 -23.609 7.172 1 91.38 260 PRO A C 1
ATOM 2039 O O . PRO A 1 260 ? -4.48 -23.578 7.988 1 91.38 260 PRO A O 1
ATOM 2042 N N . PRO A 1 261 ? -6.531 -22.953 7.367 1 89.5 261 PRO A N 1
ATOM 2043 C CA . PRO A 1 261 ? -6.773 -22.297 8.656 1 89.5 261 PRO A CA 1
ATOM 2044 C C . PRO A 1 261 ? -7.008 -23.297 9.789 1 89.5 261 PRO A C 1
ATOM 2046 O O . PRO A 1 261 ? -7.461 -24.422 9.547 1 89.5 261 PRO A O 1
ATOM 2049 N N . PRO A 1 262 ? -6.844 -22.938 11.008 1 93.94 262 PRO A N 1
ATOM 2050 C CA . PRO A 1 262 ? -6.191 -21.703 11.453 1 93.94 262 PRO A CA 1
ATOM 2051 C C . PRO A 1 262 ? -4.703 -21.672 11.125 1 93.94 262 PRO A C 1
ATOM 2053 O O . PRO A 1 262 ? -4.027 -22.703 11.195 1 93.94 262 PRO A O 1
ATOM 2056 N N . LEU A 1 263 ? -4.238 -20.578 10.672 1 95.75 263 LEU A N 1
ATOM 2057 C CA . LEU A 1 263 ? -2.82 -20.391 10.383 1 95.75 263 LEU A CA 1
ATOM 2058 C C . LEU A 1 263 ? -1.997 -20.375 11.664 1 95.75 263 LEU A C 1
ATOM 2060 O O . LEU A 1 263 ? -2.199 -19.516 12.523 1 95.75 263 LEU A O 1
ATOM 2064 N N . THR A 1 264 ? -1.159 -21.312 11.797 1 96 264 THR A N 1
ATOM 2065 C CA . THR A 1 264 ? -0.253 -21.406 12.938 1 96 264 THR A CA 1
ATOM 2066 C C . THR A 1 264 ? 1.143 -21.828 12.484 1 96 264 THR A C 1
ATOM 2068 O O . THR A 1 264 ? 1.286 -22.609 11.547 1 96 264 THR A O 1
ATOM 2071 N N . PRO A 1 265 ? 2.127 -21.281 13.172 1 97.25 265 PRO A N 1
ATOM 2072 C CA . PRO A 1 265 ? 3.49 -21.641 12.773 1 97.25 265 PRO A CA 1
ATOM 2073 C C . PRO A 1 265 ? 3.803 -23.125 13.008 1 97.25 265 PRO A C 1
ATOM 2075 O O . PRO A 1 265 ? 4.723 -23.672 12.391 1 97.25 265 PRO A O 1
ATOM 2078 N N . ALA A 1 266 ? 3.035 -23.797 13.828 1 96.38 266 ALA A N 1
ATOM 2079 C CA . ALA A 1 266 ? 3.309 -25.172 14.25 1 96.38 266 ALA A CA 1
ATOM 2080 C C . ALA A 1 266 ? 3.207 -26.141 13.07 1 96.38 266 ALA A C 1
ATOM 2082 O O . ALA A 1 266 ? 3.756 -27.234 13.109 1 96.38 266 ALA A O 1
ATOM 2083 N N . ILE A 1 267 ? 2.619 -25.781 12.016 1 95.62 267 ILE A N 1
ATOM 2084 C CA . ILE A 1 267 ? 2.398 -26.672 10.883 1 95.62 267 ILE A CA 1
ATOM 2085 C C . ILE A 1 267 ? 3.65 -26.719 10.008 1 95.62 267 ILE A C 1
ATOM 2087 O O . ILE A 1 267 ? 3.842 -27.656 9.227 1 95.62 267 ILE A O 1
ATOM 2091 N N . LEU A 1 268 ? 4.508 -25.781 10.141 1 98.06 268 LEU A N 1
ATOM 2092 C CA . LEU A 1 268 ? 5.547 -25.516 9.148 1 98.06 268 LEU A CA 1
ATOM 2093 C C . LEU A 1 268 ? 6.668 -26.547 9.266 1 98.06 268 LEU A C 1
ATOM 2095 O O . LEU A 1 268 ? 7.059 -27.172 8.273 1 98.06 268 LEU A O 1
ATOM 2099 N N . GLU A 1 269 ? 7.191 -26.766 10.453 1 98.06 269 GLU A N 1
ATOM 2100 C CA . GLU A 1 269 ? 8.344 -27.641 10.625 1 98.06 269 GLU A CA 1
ATOM 2101 C C . GLU A 1 269 ? 8 -29.078 10.242 1 98.06 269 GLU A C 1
ATOM 2103 O O . GLU A 1 269 ? 8.734 -29.734 9.492 1 98.06 269 GLU A O 1
ATOM 2108 N N . PRO A 1 270 ? 6.828 -29.594 10.742 1 97.94 270 PRO A N 1
ATOM 2109 C CA . PRO A 1 270 ? 6.453 -30.938 10.305 1 97.94 270 PRO A CA 1
ATOM 2110 C C . PRO A 1 270 ? 6.266 -31.031 8.797 1 97.94 270 PRO A C 1
ATOM 2112 O O . PRO A 1 270 ? 6.656 -32.031 8.18 1 97.94 270 PRO A O 1
ATOM 2115 N N . LEU A 1 271 ? 5.68 -30.078 8.211 1 98.25 271 LEU A N 1
ATOM 2116 C CA . LEU A 1 271 ? 5.488 -30.047 6.766 1 98.25 271 LEU A CA 1
ATOM 2117 C C . LEU A 1 271 ? 6.828 -30.047 6.039 1 98.25 271 LEU A C 1
ATOM 2119 O O . LEU A 1 271 ? 7.031 -30.812 5.098 1 98.25 271 LEU A O 1
ATOM 2123 N N . ALA A 1 272 ? 7.75 -29.188 6.469 1 98.44 272 ALA A N 1
ATOM 2124 C CA . ALA A 1 272 ? 9.078 -29.109 5.879 1 98.44 272 ALA A CA 1
ATOM 2125 C C . ALA A 1 272 ? 9.812 -30.438 5.988 1 98.44 272 ALA A C 1
ATOM 2127 O O . ALA A 1 272 ? 10.477 -30.875 5.043 1 98.44 272 ALA A O 1
ATOM 2128 N N . ALA A 1 273 ? 9.688 -31.047 7.145 1 98.12 273 ALA A N 1
ATOM 2129 C CA . ALA A 1 273 ? 10.312 -32.344 7.359 1 98.12 273 ALA A CA 1
ATOM 2130 C C . ALA A 1 273 ? 9.742 -33.406 6.402 1 98.12 273 ALA A C 1
ATOM 2132 O O . ALA A 1 273 ? 10.484 -34.188 5.844 1 98.12 273 ALA A O 1
ATOM 2133 N N . ALA A 1 274 ? 8.43 -33.375 6.27 1 98.31 274 ALA A N 1
ATOM 2134 C CA . ALA A 1 274 ? 7.773 -34.312 5.359 1 98.31 274 ALA A CA 1
ATOM 2135 C C . ALA A 1 274 ? 8.234 -34.094 3.92 1 98.31 274 ALA A C 1
ATOM 2137 O O . ALA A 1 274 ? 8.484 -35.062 3.186 1 98.31 274 ALA A O 1
ATOM 2138 N N . ILE A 1 275 ? 8.328 -32.875 3.492 1 98.31 275 ILE A N 1
ATOM 2139 C CA . ILE A 1 275 ? 8.789 -32.531 2.15 1 98.31 275 ILE A CA 1
ATOM 2140 C C . ILE A 1 275 ? 10.211 -33.031 1.943 1 98.31 275 ILE A C 1
ATOM 2142 O O . ILE A 1 275 ? 10.508 -33.688 0.93 1 98.31 275 ILE A O 1
ATOM 2146 N N . THR A 1 276 ? 11.062 -32.812 2.93 1 97.31 276 THR A N 1
ATOM 2147 C CA . THR A 1 276 ? 12.453 -33.25 2.857 1 97.31 276 THR A CA 1
ATOM 2148 C C . THR A 1 276 ? 12.531 -34.75 2.766 1 97.31 276 THR A C 1
ATOM 2150 O O . THR A 1 276 ? 13.273 -35.312 1.939 1 97.31 276 THR A O 1
ATOM 2153 N N . ALA A 1 277 ? 11.742 -35.406 3.516 1 97.12 277 ALA A N 1
ATOM 2154 C CA . ALA A 1 277 ? 11.766 -36.844 3.58 1 97.12 277 ALA A CA 1
ATOM 2155 C C . ALA A 1 277 ? 11.203 -37.469 2.301 1 97.12 277 ALA A C 1
ATOM 2157 O O . ALA A 1 277 ? 11.516 -38.625 1.964 1 97.12 277 ALA A O 1
ATOM 2158 N N . SER A 1 278 ? 10.344 -36.781 1.627 1 96.5 278 SER A N 1
ATOM 2159 C CA . SER A 1 278 ? 9.664 -37.281 0.441 1 96.5 278 SER A CA 1
ATOM 2160 C C . SER A 1 278 ? 10.641 -37.5 -0.709 1 96.5 278 SER A C 1
ATOM 2162 O O . SER A 1 278 ? 10.352 -38.25 -1.65 1 96.5 278 SER A O 1
ATOM 2164 N N . GLY A 1 279 ? 11.781 -36.688 -0.713 1 95.5 279 GLY A N 1
ATOM 2165 C CA . GLY A 1 279 ? 12.742 -36.75 -1.803 1 95.5 279 GLY A CA 1
ATOM 2166 C C . GLY A 1 279 ? 12.344 -35.906 -2.992 1 95.5 279 GLY A C 1
ATOM 2167 O O . GLY A 1 279 ? 13.039 -35.875 -4.012 1 95.5 279 GLY A O 1
ATOM 2168 N N . LEU A 1 280 ? 11.273 -35.156 -2.893 1 96.25 280 LEU A N 1
ATOM 2169 C CA . LEU A 1 280 ? 10.766 -34.344 -4.004 1 96.25 280 LEU A CA 1
ATOM 2170 C C . LEU A 1 280 ? 11.531 -33.031 -4.121 1 96.25 280 LEU A C 1
ATOM 2172 O O . LEU A 1 280 ? 11.508 -32.406 -5.172 1 96.25 280 LEU A O 1
ATOM 2176 N N . LEU A 1 281 ? 12.125 -32.594 -3.053 1 94.75 281 LEU A N 1
ATOM 2177 C CA . LEU A 1 281 ? 12.789 -31.312 -2.994 1 94.75 281 LEU A CA 1
ATOM 2178 C C . LEU A 1 281 ? 14.039 -31.297 -3.873 1 94.75 281 LEU A C 1
ATOM 2180 O O . LEU A 1 281 ? 14.852 -32.219 -3.82 1 94.75 281 LEU A O 1
ATOM 2184 N N . THR A 1 282 ? 14.086 -30.344 -4.762 1 85 282 THR A N 1
ATOM 2185 C CA . THR A 1 282 ? 15.266 -30.203 -5.594 1 85 282 THR A CA 1
ATOM 2186 C C . THR A 1 282 ? 16.406 -29.562 -4.805 1 85 282 THR A C 1
ATOM 2188 O O . THR A 1 282 ? 16.219 -28.516 -4.164 1 85 282 THR A O 1
ATOM 2191 N N . THR A 1 283 ? 17.359 -30.281 -4.285 1 65.25 283 THR A N 1
ATOM 2192 C CA . THR A 1 283 ? 18.531 -29.75 -3.594 1 65.25 283 THR A CA 1
ATOM 2193 C C . THR A 1 283 ? 19.531 -29.172 -4.59 1 65.25 283 THR A C 1
ATOM 2195 O O . THR A 1 283 ? 19.656 -29.672 -5.711 1 65.25 283 THR A O 1
ATOM 2198 N N . THR A 1 284 ? 19.469 -27.859 -4.75 1 50.28 284 THR A N 1
ATOM 2199 C CA . THR A 1 284 ? 20.531 -27.312 -5.598 1 50.28 284 THR A CA 1
ATOM 2200 C C . THR A 1 284 ? 21.859 -28 -5.32 1 50.28 284 THR A C 1
ATOM 2202 O O . THR A 1 284 ? 22.625 -27.562 -4.457 1 50.28 284 THR A O 1
ATOM 2205 N N . LYS A 1 285 ? 22.141 -28.953 -4.59 1 41.59 285 LYS A N 1
ATOM 2206 C CA . LYS A 1 285 ? 23.547 -29.25 -4.348 1 41.59 285 LYS A CA 1
ATOM 2207 C C . LYS A 1 285 ? 24.312 -29.391 -5.66 1 41.59 285 LYS A C 1
ATOM 2209 O O . LYS A 1 285 ? 25.375 -28.797 -5.832 1 41.59 285 LYS A O 1
ATOM 2214 N N . GLU A 1 286 ? 24.359 -30.672 -6.324 1 32.84 286 GLU A N 1
ATOM 2215 C CA . GLU A 1 286 ? 25.391 -31.141 -7.238 1 32.84 286 GLU A CA 1
ATOM 2216 C C . GLU A 1 286 ? 25.219 -30.547 -8.625 1 32.84 286 GLU A C 1
ATOM 2218 O O . GLU A 1 286 ? 24.094 -30.391 -9.102 1 32.84 286 GLU A O 1
ATOM 2223 N N . MET B 1 1 ? 3.139 22.234 23.891 1 95.44 1 MET B N 1
ATOM 2224 C CA . MET B 1 1 ? 3.066 21.891 22.469 1 95.44 1 MET B CA 1
ATOM 2225 C C . MET B 1 1 ? 3.57 20.469 22.234 1 95.44 1 MET B C 1
ATOM 2227 O O . MET B 1 1 ? 4.414 19.969 22.984 1 95.44 1 MET B O 1
ATOM 2231 N N . ARG B 1 2 ? 2.957 19.766 21.312 1 98.25 2 ARG B N 1
ATOM 2232 C CA . ARG B 1 2 ? 3.432 18.438 20.922 1 98.25 2 ARG B CA 1
ATOM 2233 C C . ARG B 1 2 ? 4.352 18.531 19.703 1 98.25 2 ARG B C 1
ATOM 2235 O O . ARG B 1 2 ? 4.316 19.516 18.969 1 98.25 2 ARG B O 1
ATOM 2242 N N . PHE B 1 3 ? 5.234 17.516 19.547 1 98.75 3 PHE B N 1
ATOM 2243 C CA . PHE B 1 3 ? 6.215 17.547 18.469 1 98.75 3 PHE B CA 1
ATOM 2244 C C . PHE B 1 3 ? 6.18 16.25 17.672 1 98.75 3 PHE B C 1
ATOM 2246 O O . PHE B 1 3 ? 5.992 15.164 18.234 1 98.75 3 PHE B O 1
ATOM 2253 N N . ALA B 1 4 ? 6.383 16.359 16.406 1 98.75 4 ALA B N 1
ATOM 2254 C CA . ALA B 1 4 ? 6.5 15.266 15.445 1 98.75 4 ALA B CA 1
ATOM 2255 C C . ALA B 1 4 ? 7.582 15.562 14.414 1 98.75 4 ALA B C 1
ATOM 2257 O O . ALA B 1 4 ? 8.18 16.641 14.422 1 98.75 4 ALA B O 1
ATOM 2258 N N . PHE B 1 5 ? 7.883 14.594 13.602 1 98.62 5 PHE B N 1
ATOM 2259 C CA . PHE B 1 5 ? 8.82 14.812 12.508 1 98.62 5 PHE B CA 1
ATOM 2260 C C . PHE B 1 5 ? 8.242 14.32 11.188 1 98.62 5 PHE B C 1
ATOM 2262 O O . PHE B 1 5 ? 7.305 13.523 11.172 1 98.62 5 PHE B O 1
ATOM 2269 N N . LYS B 1 6 ? 8.773 14.852 10.148 1 98.19 6 LYS B N 1
ATOM 2270 C CA . LYS B 1 6 ? 8.414 14.422 8.805 1 98.19 6 LYS B CA 1
ATOM 2271 C C . LYS B 1 6 ? 9.656 14.125 7.969 1 98.19 6 LYS B C 1
ATOM 2273 O O . LYS B 1 6 ? 10.602 14.922 7.938 1 98.19 6 LYS B O 1
ATOM 2278 N N . THR B 1 7 ? 9.625 12.93 7.426 1 97.81 7 THR B N 1
ATOM 2279 C CA . THR B 1 7 ? 10.586 12.57 6.387 1 97.81 7 THR B CA 1
ATOM 2280 C C . THR B 1 7 ? 9.906 12.508 5.023 1 97.81 7 THR B C 1
ATOM 2282 O O . THR B 1 7 ? 8.922 11.781 4.844 1 97.81 7 THR B O 1
ATOM 2285 N N . SER B 1 8 ? 10.414 13.273 4.09 1 94.06 8 SER B N 1
ATOM 2286 C CA . SER B 1 8 ? 9.914 13.125 2.725 1 94.06 8 SER B CA 1
ATOM 2287 C C . SER B 1 8 ? 10.602 11.969 2.008 1 94.06 8 SER B C 1
ATOM 2289 O O . SER B 1 8 ? 11.82 11.812 2.092 1 94.06 8 SER B O 1
ATOM 2291 N N . PRO B 1 9 ? 9.812 11.148 1.316 1 96.88 9 PRO B N 1
ATOM 2292 C CA . PRO B 1 9 ? 10.422 10 0.646 1 96.88 9 PRO B CA 1
ATOM 2293 C C . PRO B 1 9 ? 11 10.352 -0.721 1 96.88 9 PRO B C 1
ATOM 2295 O O . PRO B 1 9 ? 10.875 9.57 -1.668 1 96.88 9 PRO B O 1
ATOM 2298 N N . GLN B 1 10 ? 11.469 11.578 -0.86 1 96.88 10 GLN B N 1
ATOM 2299 C CA . GLN B 1 10 ? 12.055 12.094 -2.094 1 96.88 10 GLN B CA 1
ATOM 2300 C C . GLN B 1 10 ? 13.555 12.32 -1.933 1 96.88 10 GLN B C 1
ATOM 2302 O O . GLN B 1 10 ? 14.008 12.797 -0.89 1 96.88 10 GLN B O 1
ATOM 2307 N N . ASN B 1 11 ? 14.266 11.93 -2.934 1 95.94 11 ASN B N 1
ATOM 2308 C CA . ASN B 1 11 ? 15.711 12.133 -2.977 1 95.94 11 ASN B CA 1
ATOM 2309 C C . ASN B 1 11 ? 16.391 11.594 -1.725 1 95.94 11 ASN B C 1
ATOM 2311 O O . ASN B 1 11 ? 17.219 12.266 -1.123 1 95.94 11 ASN B O 1
ATOM 2315 N N . THR B 1 12 ? 15.984 10.508 -1.256 1 96.69 12 THR B N 1
ATOM 2316 C CA . THR B 1 12 ? 16.516 9.75 -0.132 1 96.69 12 THR B CA 1
ATOM 2317 C C . THR B 1 12 ? 16.391 8.25 -0.383 1 96.69 12 THR B C 1
ATOM 2319 O O . THR B 1 12 ? 15.883 7.828 -1.424 1 96.69 12 THR B O 1
ATOM 2322 N N . THR B 1 13 ? 16.953 7.465 0.48 1 97.31 13 THR B N 1
ATOM 2323 C CA . THR B 1 13 ? 16.906 6.016 0.325 1 97.31 13 THR B CA 1
ATOM 2324 C C . THR B 1 13 ? 15.992 5.395 1.386 1 97.31 13 THR B C 1
ATOM 2326 O O . THR B 1 13 ? 15.734 6.004 2.426 1 97.31 13 THR B O 1
ATOM 2329 N N . TRP B 1 14 ? 15.547 4.27 1.065 1 98.31 14 TRP B N 1
ATOM 2330 C CA . TRP B 1 14 ? 14.789 3.49 2.041 1 98.31 14 TRP B CA 1
ATOM 2331 C C . TRP B 1 14 ? 15.586 3.307 3.326 1 98.31 14 TRP B C 1
ATOM 2333 O O . TRP B 1 14 ? 15.062 3.502 4.426 1 98.31 14 TRP B O 1
ATOM 2343 N N . GLN B 1 15 ? 16.812 2.963 3.256 1 98.19 15 GLN B N 1
ATOM 2344 C CA . GLN B 1 15 ? 17.672 2.695 4.414 1 98.19 15 GLN B CA 1
ATOM 2345 C C . GLN B 1 15 ? 17.781 3.926 5.309 1 98.19 15 GLN B C 1
ATOM 2347 O O . GLN B 1 15 ? 17.766 3.811 6.535 1 98.19 15 GLN B O 1
ATOM 2352 N N . ASP B 1 16 ? 17.922 5.094 4.648 1 98.25 16 ASP B N 1
ATOM 2353 C CA . ASP B 1 16 ? 18.016 6.332 5.414 1 98.25 16 ASP B CA 1
ATOM 2354 C C . ASP B 1 16 ? 16.719 6.613 6.164 1 98.25 16 ASP B C 1
ATOM 2356 O O . ASP B 1 16 ? 16.734 6.957 7.348 1 98.25 16 ASP B O 1
ATOM 2360 N N . MET B 1 17 ? 15.594 6.461 5.539 1 98.5 17 MET B N 1
ATOM 2361 C CA . MET B 1 17 ? 14.305 6.688 6.184 1 98.5 17 MET B CA 1
ATOM 2362 C C . MET B 1 17 ? 14.094 5.703 7.332 1 98.5 17 MET B C 1
ATOM 2364 O O . MET B 1 17 ? 13.68 6.098 8.422 1 98.5 17 MET B O 1
ATOM 2368 N N . LEU B 1 18 ? 14.367 4.441 7.031 1 98.75 18 LEU B N 1
ATOM 2369 C CA . LEU B 1 18 ? 14.195 3.393 8.031 1 98.75 18 LEU B CA 1
ATOM 2370 C C . LEU B 1 18 ? 15 3.709 9.289 1 98.75 18 LEU B C 1
ATOM 2372 O O . LEU B 1 18 ? 14.477 3.639 10.406 1 98.75 18 LEU B O 1
ATOM 2376 N N . ALA B 1 19 ? 16.266 4.086 9.125 1 98.75 19 ALA B N 1
ATOM 2377 C CA . ALA B 1 19 ? 17.141 4.379 10.242 1 98.75 19 ALA B CA 1
ATOM 2378 C C . ALA B 1 19 ? 16.625 5.547 11.07 1 98.75 19 ALA B C 1
ATOM 2380 O O . ALA B 1 19 ? 16.625 5.5 12.305 1 98.75 19 ALA B O 1
ATOM 2381 N N . VAL B 1 20 ? 16.125 6.582 10.414 1 98.88 20 VAL B N 1
ATOM 2382 C CA . VAL B 1 20 ? 15.586 7.754 11.094 1 98.88 20 VAL B CA 1
ATOM 2383 C C . VAL B 1 20 ? 14.352 7.363 11.906 1 98.88 20 VAL B C 1
ATOM 2385 O O . VAL B 1 20 ? 14.234 7.719 13.078 1 98.88 20 VAL B O 1
ATOM 2388 N N . TRP B 1 21 ? 13.469 6.621 11.344 1 98.88 21 TRP B N 1
ATOM 2389 C CA . TRP B 1 21 ? 12.219 6.262 12 1 98.88 21 TRP B CA 1
ATOM 2390 C C . TRP B 1 21 ? 12.469 5.324 13.18 1 98.88 21 TRP B C 1
ATOM 2392 O O . TRP B 1 21 ? 11.859 5.469 14.234 1 98.88 21 TRP B O 1
ATOM 2402 N N . GLN B 1 22 ? 13.352 4.348 12.992 1 98.88 22 GLN B N 1
ATOM 2403 C CA . GLN B 1 22 ? 13.672 3.432 14.078 1 98.88 22 GLN B CA 1
ATOM 2404 C C . GLN B 1 22 ? 14.281 4.176 15.266 1 98.88 22 GLN B C 1
ATOM 2406 O O . GLN B 1 22 ? 13.93 3.908 16.422 1 98.88 22 GLN B O 1
ATOM 2411 N N . THR B 1 23 ? 15.188 5.125 14.938 1 98.88 23 THR B N 1
ATOM 2412 C CA . THR B 1 23 ? 15.797 5.926 16 1 98.88 23 THR B CA 1
ATOM 2413 C C . THR B 1 23 ? 14.75 6.812 16.672 1 98.88 23 THR B C 1
ATOM 2415 O O . THR B 1 23 ? 14.688 6.895 17.891 1 98.88 23 THR B O 1
ATOM 2418 N N . ALA B 1 24 ? 13.914 7.449 15.898 1 98.88 24 ALA B N 1
ATOM 2419 C CA . ALA B 1 24 ? 12.883 8.344 16.422 1 98.88 24 ALA B CA 1
ATOM 2420 C C . ALA B 1 24 ? 11.883 7.582 17.297 1 98.88 24 ALA B C 1
ATOM 2422 O O . ALA B 1 24 ? 11.328 8.141 18.234 1 98.88 24 ALA B O 1
ATOM 2423 N N . ASP B 1 25 ? 11.703 6.336 16.984 1 98.81 25 ASP B N 1
ATOM 2424 C CA . ASP B 1 25 ? 10.75 5.5 17.719 1 98.81 25 ASP B CA 1
ATOM 2425 C C . ASP B 1 25 ? 11.148 5.367 19.188 1 98.81 25 ASP B C 1
ATOM 2427 O O . ASP B 1 25 ? 10.297 5.141 20.047 1 98.81 25 ASP B O 1
ATOM 2431 N N . ASP B 1 26 ? 12.414 5.582 19.5 1 98.31 26 ASP B N 1
ATOM 2432 C CA . ASP B 1 26 ? 12.938 5.438 20.859 1 98.31 26 ASP B CA 1
ATOM 2433 C C . ASP B 1 26 ? 13.039 6.793 21.547 1 98.31 26 ASP B C 1
ATOM 2435 O O . ASP B 1 26 ? 13.516 6.879 22.688 1 98.31 26 ASP B O 1
ATOM 2439 N N . ILE B 1 27 ? 12.633 7.852 20.906 1 98.5 27 ILE B N 1
ATOM 2440 C CA . ILE B 1 27 ? 12.742 9.195 21.453 1 98.5 27 ILE B CA 1
ATOM 2441 C C . ILE B 1 27 ? 11.344 9.742 21.75 1 98.5 27 ILE B C 1
ATOM 2443 O O . ILE B 1 27 ? 10.609 10.109 20.828 1 98.5 27 ILE B O 1
ATOM 2447 N N . GLU B 1 28 ? 11.023 9.93 22.938 1 97.06 28 GLU B N 1
ATOM 2448 C CA . GLU B 1 28 ? 9.664 10.203 23.391 1 97.06 28 GLU B CA 1
ATOM 2449 C C . GLU B 1 28 ? 9.203 11.594 22.969 1 97.06 28 GLU B C 1
ATOM 2451 O O . GLU B 1 28 ? 8 11.859 22.875 1 97.06 28 GLU B O 1
ATOM 2456 N N . VAL B 1 29 ? 10.141 12.469 22.641 1 97.69 29 VAL B N 1
ATOM 2457 C CA . VAL B 1 29 ? 9.828 13.836 22.234 1 97.69 29 VAL B CA 1
ATOM 2458 C C . VAL B 1 29 ? 8.977 13.805 20.953 1 97.69 29 VAL B C 1
ATOM 2460 O O . VAL B 1 29 ? 8.125 14.672 20.75 1 97.69 29 VAL B O 1
ATOM 2463 N N . PHE B 1 30 ? 9.188 12.852 20.172 1 98.62 30 PHE B N 1
ATOM 2464 C CA . PHE B 1 30 ? 8.477 12.734 18.906 1 98.62 30 PHE B CA 1
ATOM 2465 C C . PHE B 1 30 ? 7.234 11.859 19.062 1 98.62 30 PHE B C 1
ATOM 2467 O O . PHE B 1 30 ? 7.344 10.648 19.25 1 98.62 30 PHE B O 1
ATOM 2474 N N . GLU B 1 31 ? 6.117 12.445 18.812 1 98.12 31 GLU B N 1
ATOM 2475 C CA . GLU B 1 31 ? 4.852 11.742 19.016 1 98.12 31 GLU B CA 1
ATOM 2476 C C . GLU B 1 31 ? 4.473 10.93 17.781 1 98.12 31 GLU B C 1
ATOM 2478 O O . GLU B 1 31 ? 3.891 9.852 17.891 1 98.12 31 GLU B O 1
ATOM 2483 N N . SER B 1 32 ? 4.801 11.438 16.656 1 98.81 32 SER B N 1
ATOM 2484 C CA . SER B 1 32 ? 4.383 10.828 15.391 1 98.81 32 SER B CA 1
ATOM 2485 C C . SER B 1 32 ? 5.398 11.102 14.289 1 98.81 32 SER B C 1
ATOM 2487 O O . SER B 1 32 ? 6.199 12.031 14.391 1 98.81 32 SER B O 1
ATOM 2489 N N . GLY B 1 33 ? 5.457 10.227 13.406 1 98.88 33 GLY B N 1
ATOM 2490 C CA . GLY B 1 33 ? 6.219 10.383 12.18 1 98.88 33 GLY B CA 1
ATOM 2491 C C . GLY B 1 33 ? 5.344 10.461 10.945 1 98.88 33 GLY B C 1
ATOM 2492 O O . GLY B 1 33 ? 4.32 9.773 10.859 1 98.88 33 GLY B O 1
ATOM 2493 N N . TRP B 1 34 ? 5.816 11.281 9.961 1 98.81 34 TRP B N 1
ATOM 2494 C CA . TRP B 1 34 ? 5 11.531 8.773 1 98.81 34 TRP B CA 1
ATOM 2495 C C . TRP B 1 34 ? 5.832 11.391 7.5 1 98.81 34 TRP B C 1
ATOM 2497 O O . TRP B 1 34 ? 7.039 11.633 7.512 1 98.81 34 TRP B O 1
ATOM 2507 N N . THR B 1 35 ? 5.234 10.93 6.469 1 98.25 35 THR B N 1
ATOM 2508 C CA . THR B 1 35 ? 5.703 10.977 5.09 1 98.25 35 THR B CA 1
ATOM 2509 C C . THR B 1 35 ? 4.637 11.57 4.172 1 98.25 35 THR B C 1
ATOM 2511 O O . THR B 1 35 ? 3.721 12.25 4.637 1 98.25 35 THR B O 1
ATOM 2514 N N . PHE B 1 36 ? 4.816 11.562 2.801 1 97.19 36 PHE B N 1
ATOM 2515 C CA . PHE B 1 36 ? 3.752 12.008 1.912 1 97.19 36 PHE B CA 1
ATOM 2516 C C . PHE B 1 36 ? 3.498 10.977 0.815 1 97.19 36 PHE B C 1
ATOM 2518 O O . PHE B 1 36 ? 4.211 9.977 0.719 1 97.19 36 PHE B O 1
ATOM 2525 N N . ASP B 1 37 ? 2.451 11.148 0.067 1 97.44 37 ASP B N 1
ATOM 2526 C CA . ASP B 1 37 ? 2.004 10.172 -0.918 1 97.44 37 ASP B CA 1
ATOM 2527 C C . ASP B 1 37 ? 2.084 10.742 -2.334 1 97.44 37 ASP B C 1
ATOM 2529 O O . ASP B 1 37 ? 1.112 10.672 -3.09 1 97.44 37 ASP B O 1
ATOM 2533 N N . HIS B 1 38 ? 3.215 11.305 -2.699 1 97.75 38 HIS B N 1
ATOM 2534 C CA . HIS B 1 38 ? 3.527 11.68 -4.07 1 97.75 38 HIS B CA 1
ATOM 2535 C C . HIS B 1 38 ? 4.363 10.609 -4.766 1 97.75 38 HIS B C 1
ATOM 2537 O O . HIS B 1 38 ? 4.996 9.781 -4.102 1 97.75 38 HIS B O 1
ATOM 2543 N N . PHE B 1 39 ? 4.379 10.734 -6.113 1 98.38 39 PHE B N 1
ATOM 2544 C CA . PHE B 1 39 ? 5.145 9.781 -6.906 1 98.38 39 PHE B CA 1
ATOM 2545 C C . PHE B 1 39 ? 6.391 10.438 -7.488 1 98.38 39 PHE B C 1
ATOM 2547 O O . PHE B 1 39 ? 7.355 9.758 -7.84 1 98.38 39 PHE B O 1
ATOM 2554 N N . TYR B 1 40 ? 6.312 11.75 -7.656 1 98.06 40 TYR B N 1
ATOM 2555 C CA . TYR B 1 40 ? 7.445 12.578 -8.047 1 98.06 40 TYR B CA 1
ATOM 2556 C C . TYR B 1 40 ? 7.91 13.445 -6.883 1 98.06 40 TYR B C 1
ATOM 2558 O O . TYR B 1 40 ? 7.102 13.867 -6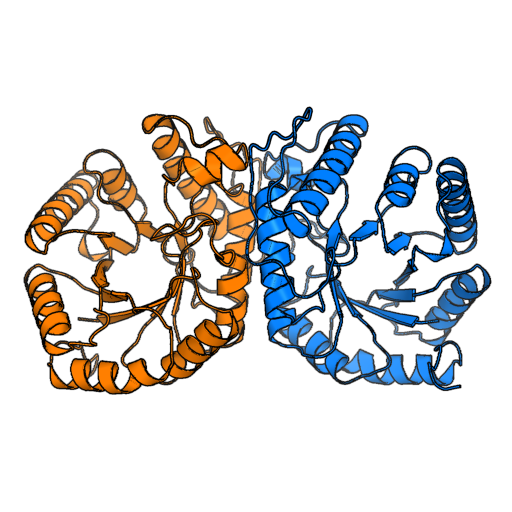.051 1 98.06 40 TYR B O 1
ATOM 2566 N N . PRO B 1 41 ? 9.234 13.711 -6.914 1 97.12 41 PRO B N 1
ATOM 2567 C CA . PRO B 1 41 ? 9.664 14.75 -5.977 1 97.12 41 PRO B CA 1
ATOM 2568 C C . PRO B 1 41 ? 8.914 16.062 -6.164 1 97.12 41 PRO B C 1
ATOM 2570 O O . PRO B 1 41 ? 8.648 16.469 -7.297 1 97.12 41 PRO B O 1
ATOM 2573 N N . ILE B 1 42 ? 8.547 16.609 -5.043 1 93.5 42 ILE B N 1
ATOM 2574 C CA . ILE B 1 42 ? 7.789 17.859 -5.137 1 93.5 42 ILE B CA 1
ATOM 2575 C C . ILE B 1 42 ? 8.711 19.047 -4.848 1 93.5 42 ILE B C 1
ATOM 2577 O O . ILE B 1 42 ? 8.289 20.203 -4.93 1 93.5 42 ILE B O 1
ATOM 2581 N N . VAL B 1 43 ? 9.875 18.766 -4.445 1 89.06 43 VAL B N 1
ATOM 2582 C CA . VAL B 1 43 ? 10.93 19.766 -4.293 1 89.06 43 VAL B CA 1
ATOM 2583 C C . VAL B 1 43 ? 12.141 19.359 -5.129 1 89.06 43 VAL B C 1
ATOM 2585 O O . VAL B 1 43 ? 12.555 18.203 -5.113 1 89.06 43 VAL B O 1
ATOM 2588 N N . GLY B 1 44 ? 12.656 20.25 -5.852 1 89 44 GLY B N 1
ATOM 2589 C CA . GLY B 1 44 ? 13.82 19.969 -6.676 1 89 44 GLY B CA 1
ATOM 2590 C C . GLY B 1 44 ? 13.461 19.297 -7.996 1 89 44 GLY B C 1
ATOM 2591 O O . GLY B 1 44 ? 12.453 19.625 -8.617 1 89 44 GLY B O 1
ATOM 2592 N N . ASP B 1 45 ? 14.328 18.422 -8.461 1 93.69 45 ASP B N 1
ATOM 2593 C CA . ASP B 1 45 ? 14.18 17.719 -9.727 1 93.69 45 ASP B CA 1
ATOM 2594 C C . ASP B 1 45 ? 13.062 16.688 -9.656 1 93.69 45 ASP B C 1
ATOM 2596 O O . ASP B 1 45 ? 13.195 15.664 -8.977 1 93.69 45 ASP B O 1
ATOM 2600 N N . SER B 1 46 ? 12.047 16.906 -10.398 1 94 46 SER B N 1
ATOM 2601 C CA . SER B 1 46 ? 10.867 16.047 -10.336 1 94 46 SER B CA 1
ATOM 2602 C C . SER B 1 46 ? 11.148 14.688 -10.953 1 94 46 SER B C 1
ATOM 2604 O O . SER B 1 46 ? 10.375 13.742 -10.781 1 94 46 SER B O 1
ATOM 2606 N N . SER B 1 47 ? 12.25 14.555 -11.68 1 95.25 47 SER B N 1
ATOM 2607 C CA . SER B 1 47 ? 12.586 13.281 -12.305 1 95.25 47 SER B CA 1
ATOM 2608 C C . SER B 1 47 ? 13.359 12.383 -11.352 1 95.25 47 SER B C 1
ATOM 2610 O O . SER B 1 47 ? 13.695 11.242 -11.695 1 95.25 47 SER B O 1
ATOM 2612 N N . GLY B 1 48 ? 13.625 12.875 -10.188 1 96 48 GLY B N 1
ATOM 2613 C CA . GLY B 1 48 ? 14.398 12.125 -9.203 1 96 48 GLY B CA 1
ATOM 2614 C C . GLY B 1 48 ? 13.586 11.062 -8.492 1 96 48 GLY B C 1
ATOM 2615 O O . GLY B 1 48 ? 12.414 10.844 -8.82 1 96 48 GLY B O 1
ATOM 2616 N N . PRO B 1 49 ? 14.219 10.336 -7.582 1 97.62 49 PRO B N 1
ATOM 2617 C CA . PRO B 1 49 ? 13.57 9.234 -6.867 1 97.62 49 PRO B CA 1
ATOM 2618 C C . PRO B 1 49 ? 12.539 9.719 -5.852 1 97.62 49 PRO B C 1
ATOM 2620 O O . PRO B 1 49 ? 12.75 10.742 -5.195 1 97.62 49 PRO B O 1
ATOM 2623 N N . CYS B 1 50 ? 11.469 9.055 -5.746 1 98.56 50 CYS B N 1
ATOM 2624 C CA . CYS B 1 50 ? 10.406 9.266 -4.766 1 98.56 50 CYS B CA 1
ATOM 2625 C C . CYS B 1 50 ? 9.703 7.949 -4.434 1 98.56 50 CYS B C 1
ATOM 2627 O O . CYS B 1 50 ? 9.039 7.359 -5.289 1 98.56 50 CYS B O 1
ATOM 2629 N N . LEU B 1 51 ? 9.844 7.477 -3.217 1 98.62 51 LEU B N 1
ATOM 2630 C CA . LEU B 1 51 ? 9.227 6.219 -2.816 1 98.62 51 LEU B CA 1
ATOM 2631 C C . LEU B 1 51 ? 7.719 6.391 -2.643 1 98.62 51 LEU B C 1
ATOM 2633 O O . LEU B 1 51 ? 7.262 7.402 -2.105 1 98.62 51 LEU B O 1
ATOM 2637 N N . GLU B 1 52 ? 6.973 5.367 -3.082 1 98.69 52 GLU B N 1
ATOM 2638 C CA . GLU B 1 52 ? 5.523 5.387 -2.936 1 98.69 52 GLU B CA 1
ATOM 2639 C C . GLU B 1 52 ? 5.117 5.426 -1.464 1 98.69 52 GLU B C 1
ATOM 2641 O O . GLU B 1 52 ? 5.699 4.723 -0.635 1 98.69 52 GLU B O 1
ATOM 2646 N N . GLY B 1 53 ? 4.176 6.203 -1.103 1 98.56 53 GLY B N 1
ATOM 2647 C CA . GLY B 1 53 ? 3.896 6.641 0.255 1 98.56 53 GLY B CA 1
ATOM 2648 C C . GLY B 1 53 ? 3.336 5.539 1.134 1 98.56 53 GLY B C 1
ATOM 2649 O O . GLY B 1 53 ? 3.777 5.359 2.271 1 98.56 53 GLY B O 1
ATOM 2650 N N . TRP B 1 54 ? 2.396 4.758 0.701 1 98.88 54 TRP B N 1
ATOM 2651 C CA . TRP B 1 54 ? 1.676 3.811 1.545 1 98.88 54 TRP B CA 1
ATOM 2652 C C . TRP B 1 54 ? 2.5 2.549 1.771 1 98.88 54 TRP B C 1
ATOM 2654 O O . TRP B 1 54 ? 2.508 1.995 2.873 1 98.88 54 TRP B O 1
ATOM 2664 N N . THR B 1 55 ? 3.164 2.082 0.71 1 98.88 55 THR B N 1
ATOM 2665 C CA . THR B 1 55 ? 4.078 0.958 0.878 1 98.88 55 THR B CA 1
ATOM 2666 C C . THR B 1 55 ? 5.195 1.311 1.857 1 98.88 55 THR B C 1
ATOM 2668 O O . THR B 1 55 ? 5.473 0.55 2.787 1 98.88 55 THR B O 1
ATOM 2671 N N . THR B 1 56 ? 5.754 2.5 1.706 1 98.88 56 THR B N 1
ATOM 2672 C CA . THR B 1 56 ? 6.801 2.998 2.59 1 98.88 56 THR B CA 1
ATOM 2673 C C . THR B 1 56 ? 6.289 3.123 4.02 1 98.88 56 THR B C 1
ATOM 2675 O O . THR B 1 56 ? 6.922 2.635 4.957 1 98.88 56 THR B O 1
ATOM 2678 N N . LEU B 1 57 ? 5.152 3.693 4.164 1 98.94 57 LEU B N 1
ATOM 2679 C CA . LEU B 1 57 ? 4.559 3.895 5.48 1 98.94 57 LEU B CA 1
ATOM 2680 C C . LEU B 1 57 ? 4.305 2.561 6.172 1 98.94 57 LEU B C 1
ATOM 2682 O O . LEU B 1 57 ? 4.555 2.418 7.367 1 98.94 57 LEU B O 1
ATOM 2686 N N . THR B 1 58 ? 3.795 1.596 5.438 1 98.94 58 THR B N 1
ATOM 2687 C CA . THR B 1 58 ? 3.488 0.283 5.992 1 98.94 58 THR B CA 1
ATOM 2688 C C . THR B 1 58 ? 4.754 -0.395 6.512 1 98.94 58 THR B C 1
ATOM 2690 O O . THR B 1 58 ? 4.758 -0.956 7.609 1 98.94 58 THR B O 1
ATOM 2693 N N . ALA B 1 59 ? 5.789 -0.327 5.699 1 98.94 59 ALA B N 1
ATOM 2694 C CA . ALA B 1 59 ? 7.062 -0.911 6.121 1 98.94 59 ALA B CA 1
ATOM 2695 C C . ALA B 1 59 ? 7.594 -0.221 7.371 1 98.94 59 ALA B C 1
ATOM 2697 O O . ALA B 1 59 ? 8.125 -0.877 8.273 1 98.94 59 ALA B O 1
ATOM 2698 N N . LEU B 1 60 ? 7.477 1.103 7.434 1 98.94 60 LEU B N 1
ATOM 2699 C CA . LEU B 1 60 ? 7.914 1.857 8.602 1 98.94 60 LEU B CA 1
ATOM 2700 C C . LEU B 1 60 ? 7.078 1.499 9.828 1 98.94 60 LEU B C 1
ATOM 2702 O O . LEU B 1 60 ? 7.602 1.403 10.938 1 98.94 60 LEU B O 1
ATOM 2706 N N . ALA B 1 61 ? 5.762 1.329 9.633 1 98.94 61 ALA B N 1
ATOM 2707 C CA . ALA B 1 61 ? 4.879 0.914 10.719 1 98.94 61 ALA B CA 1
ATOM 2708 C C . ALA B 1 61 ? 5.316 -0.426 11.305 1 98.94 61 ALA B C 1
ATOM 2710 O O . ALA B 1 61 ? 5.371 -0.592 12.523 1 98.94 61 ALA B O 1
ATOM 2711 N N . GLN B 1 62 ? 5.625 -1.354 10.43 1 98.88 62 GLN B N 1
ATOM 2712 C CA . GLN B 1 62 ? 6.066 -2.678 10.852 1 98.88 62 GLN B CA 1
ATOM 2713 C C . GLN B 1 62 ? 7.406 -2.605 11.57 1 98.88 62 GLN B C 1
ATOM 2715 O O . GLN B 1 62 ? 7.684 -3.41 12.461 1 98.88 62 GLN B O 1
ATOM 2720 N N . ALA B 1 63 ? 8.242 -1.619 11.273 1 98.75 63 ALA B N 1
ATOM 2721 C CA . ALA B 1 63 ? 9.609 -1.506 11.781 1 98.75 63 ALA B CA 1
ATOM 2722 C C . ALA B 1 63 ? 9.641 -0.694 13.07 1 98.75 63 ALA B C 1
ATOM 2724 O O . ALA B 1 63 ? 10.703 -0.518 13.672 1 98.75 63 ALA B O 1
ATOM 2725 N N . THR B 1 64 ? 8.523 -0.078 13.508 1 98.88 64 THR B N 1
ATOM 2726 C CA . THR B 1 64 ? 8.43 0.737 14.711 1 98.88 64 THR B CA 1
ATOM 2727 C C . THR B 1 64 ? 7.301 0.242 15.617 1 98.88 64 THR B C 1
ATOM 2729 O O . THR B 1 64 ? 6.473 -0.568 15.195 1 98.88 64 THR B O 1
ATOM 2732 N N . SER B 1 65 ? 7.234 0.755 16.844 1 98.44 65 SER B N 1
ATOM 2733 C CA . SER B 1 65 ? 6.258 0.195 17.766 1 98.44 65 SER B CA 1
ATOM 2734 C C . SER B 1 65 ? 5.504 1.295 18.516 1 98.44 65 SER B C 1
ATOM 2736 O O . SER B 1 65 ? 4.426 1.055 19.047 1 98.44 65 SER B O 1
ATOM 2738 N N . ARG B 1 66 ? 6.031 2.486 18.516 1 98.62 66 ARG B N 1
ATOM 2739 C CA . ARG B 1 66 ? 5.465 3.518 19.375 1 98.62 66 ARG B CA 1
ATOM 2740 C C . ARG B 1 66 ? 4.922 4.684 18.547 1 98.62 66 ARG B C 1
ATOM 2742 O O . ARG B 1 66 ? 3.832 5.188 18.828 1 98.62 66 ARG B O 1
ATOM 2749 N N . LEU B 1 67 ? 5.637 5.164 17.562 1 98.81 67 LEU B N 1
ATOM 2750 C CA . LEU B 1 67 ? 5.305 6.352 16.797 1 98.81 67 LEU B CA 1
ATOM 2751 C C . LEU B 1 67 ? 3.926 6.215 16.156 1 98.81 67 LEU B C 1
ATOM 2753 O O . LEU B 1 67 ? 3.627 5.199 15.523 1 98.81 67 LEU B O 1
ATOM 2757 N N . ARG B 1 68 ? 3.043 7.148 16.438 1 98.88 68 ARG B N 1
ATOM 2758 C CA . ARG B 1 68 ? 1.952 7.289 15.484 1 98.88 68 ARG B CA 1
ATOM 2759 C C . ARG B 1 68 ? 2.48 7.668 14.102 1 98.88 68 ARG B C 1
ATOM 2761 O O . ARG B 1 68 ? 3.598 8.172 13.977 1 98.88 68 ARG B O 1
ATOM 2768 N N . LEU B 1 69 ? 1.692 7.34 13.102 1 98.88 69 LEU B N 1
ATOM 2769 C CA . LEU B 1 69 ? 2.279 7.523 11.781 1 98.88 69 LEU B CA 1
ATOM 2770 C C . LEU B 1 69 ? 1.196 7.781 10.734 1 98.88 69 LEU B C 1
ATOM 2772 O O . LEU B 1 69 ? 0.049 7.367 10.906 1 98.88 69 LEU B O 1
ATOM 2776 N N . GLY B 1 70 ? 1.545 8.469 9.664 1 98.81 70 GLY B N 1
ATOM 2777 C CA . GLY B 1 70 ? 0.625 8.703 8.562 1 98.81 70 GLY B CA 1
ATOM 2778 C C . GLY B 1 70 ? 1.276 9.398 7.383 1 98.81 70 GLY B C 1
ATOM 2779 O O . GLY B 1 70 ? 2.449 9.766 7.441 1 98.81 70 GLY B O 1
ATOM 2780 N N . THR B 1 71 ? 0.569 9.422 6.289 1 98.44 71 THR B N 1
ATOM 2781 C CA . THR B 1 71 ? 0.902 10.281 5.156 1 98.44 71 THR B CA 1
ATOM 2782 C C . THR B 1 71 ? 0.242 11.648 5.301 1 98.44 71 THR B C 1
ATOM 2784 O O . THR B 1 71 ? -0.947 11.734 5.617 1 98.44 71 THR B O 1
ATOM 2787 N N . LEU B 1 72 ? 0.993 12.656 5.176 1 97.88 72 LEU B N 1
ATOM 2788 C CA . LEU B 1 72 ? 0.504 14.031 5.18 1 97.88 72 LEU B CA 1
ATOM 2789 C C . LEU B 1 72 ? 0.734 14.695 3.824 1 97.88 72 LEU B C 1
ATOM 2791 O O . LEU B 1 72 ? 1.794 15.281 3.588 1 97.88 72 LEU B O 1
ATOM 2795 N N . VAL B 1 73 ? -0.136 14.359 2.801 1 97.5 73 VAL B N 1
ATOM 2796 C CA . VAL B 1 73 ? -1.345 13.555 2.93 1 97.5 73 VAL B CA 1
ATOM 2797 C C . VAL B 1 73 ? -1.495 12.648 1.71 1 97.5 73 VAL B C 1
ATOM 2799 O O . VAL B 1 73 ? -0.677 12.695 0.788 1 97.5 73 VAL B O 1
ATOM 2802 N N . THR B 1 74 ? -2.428 11.773 1.721 1 98.44 74 THR B N 1
ATOM 2803 C CA . THR B 1 74 ? -2.816 10.93 0.598 1 98.44 74 THR B CA 1
ATOM 2804 C C . THR B 1 74 ? -3.746 11.68 -0.35 1 98.44 74 THR B C 1
ATOM 2806 O O . THR B 1 74 ? -4.809 12.156 0.06 1 98.44 74 THR B O 1
ATOM 2809 N N . GLY B 1 75 ? -3.352 11.859 -1.645 1 98 75 GLY B N 1
ATOM 2810 C CA . GLY B 1 75 ? -4.316 12.328 -2.625 1 98 75 GLY B CA 1
ATOM 2811 C C . GLY B 1 75 ? -5.414 11.328 -2.914 1 98 75 GLY B C 1
ATOM 2812 O O . GLY B 1 75 ? -5.141 10.195 -3.324 1 98 75 GLY B O 1
ATOM 2813 N N . VAL B 1 76 ? -6.637 11.75 -2.811 1 97.94 76 VAL B N 1
ATOM 2814 C CA . VAL B 1 76 ? -7.746 10.805 -2.846 1 97.94 76 VAL B CA 1
ATOM 2815 C C . VAL B 1 76 ? -7.988 10.344 -4.281 1 97.94 76 VAL B C 1
ATOM 2817 O O . VAL B 1 76 ? -8.68 9.352 -4.516 1 97.94 76 VAL B O 1
ATOM 2820 N N . HIS B 1 77 ? -7.41 11.094 -5.277 1 97.75 77 HIS B N 1
ATOM 2821 C CA . HIS B 1 77 ? -7.656 10.742 -6.672 1 97.75 77 HIS B CA 1
ATOM 2822 C C . HIS B 1 77 ? -6.707 9.641 -7.137 1 97.75 77 HIS B C 1
ATOM 2824 O O . HIS B 1 77 ? -6.895 9.07 -8.219 1 97.75 77 HIS B O 1
ATOM 2830 N N . TYR B 1 78 ? -5.73 9.297 -6.305 1 98.19 78 TYR B N 1
ATOM 2831 C CA . TYR B 1 78 ? -4.73 8.312 -6.719 1 98.19 78 TYR B CA 1
ATOM 2832 C C . TYR B 1 78 ? -5.277 6.895 -6.59 1 98.19 78 TYR B C 1
ATOM 2834 O O . TYR B 1 78 ? -4.852 5.992 -7.312 1 98.19 78 TYR B O 1
ATOM 2842 N N . ARG B 1 79 ? -6.168 6.672 -5.668 1 98.44 79 ARG B N 1
ATOM 2843 C CA . ARG B 1 79 ? -6.727 5.355 -5.375 1 98.44 79 ARG B CA 1
ATOM 2844 C C . ARG B 1 79 ? -8.234 5.438 -5.145 1 98.44 79 ARG B C 1
ATOM 2846 O O . ARG B 1 79 ? -8.719 6.398 -4.543 1 98.44 79 ARG B O 1
ATOM 2853 N N . HIS B 1 80 ? -8.922 4.387 -5.609 1 98.62 80 HIS B N 1
ATOM 2854 C CA . HIS B 1 80 ? -10.328 4.305 -5.23 1 98.62 80 HIS B CA 1
ATOM 2855 C C . HIS B 1 80 ? -10.492 4.297 -3.713 1 98.62 80 HIS B C 1
ATOM 2857 O O . HIS B 1 80 ? -9.781 3.572 -3.012 1 98.62 80 HIS B O 1
ATOM 2863 N N . PRO B 1 81 ? -11.438 5.066 -3.154 1 98.81 81 PRO B N 1
ATOM 2864 C CA . PRO B 1 81 ? -11.508 5.195 -1.696 1 98.81 81 PRO B CA 1
ATOM 2865 C C . PRO B 1 81 ? -11.852 3.877 -1.006 1 98.81 81 PRO B C 1
ATOM 2867 O O . PRO B 1 81 ? -11.469 3.662 0.148 1 98.81 81 PRO B O 1
ATOM 2870 N N . ALA B 1 82 ? -12.539 2.965 -1.684 1 98.88 82 ALA B N 1
ATOM 2871 C CA . ALA B 1 82 ? -12.797 1.656 -1.085 1 98.88 82 ALA B CA 1
ATOM 2872 C C . ALA B 1 82 ? -11.5 0.87 -0.915 1 98.88 82 ALA B C 1
ATOM 2874 O O . ALA B 1 82 ? -11.305 0.196 0.099 1 98.88 82 ALA B O 1
ATOM 2875 N N . VAL B 1 83 ? -10.633 0.942 -1.926 1 98.88 83 VAL B N 1
ATOM 2876 C CA . VAL B 1 83 ? -9.32 0.306 -1.828 1 98.88 83 VAL B CA 1
ATOM 2877 C C . VAL B 1 83 ? -8.516 0.949 -0.701 1 98.88 83 VAL B C 1
ATOM 2879 O O . VAL B 1 83 ? -7.949 0.25 0.141 1 98.88 83 VAL B O 1
ATOM 2882 N N . LEU B 1 84 ? -8.57 2.266 -0.65 1 98.94 84 LEU B N 1
ATOM 2883 C CA . LEU B 1 84 ? -7.84 2.996 0.377 1 98.94 84 LEU B CA 1
ATOM 2884 C C . LEU B 1 84 ? -8.359 2.652 1.768 1 98.94 84 LEU B C 1
ATOM 2886 O O . LEU B 1 84 ? -7.586 2.543 2.719 1 98.94 84 LEU B O 1
ATOM 2890 N N . ALA B 1 85 ? -9.641 2.49 1.926 1 98.94 85 ALA B N 1
ATOM 2891 C CA . ALA B 1 85 ? -10.227 2.117 3.211 1 98.94 85 ALA B CA 1
ATOM 2892 C C . ALA B 1 85 ? -9.695 0.765 3.682 1 98.94 85 ALA B C 1
ATOM 2894 O O . ALA B 1 85 ? -9.398 0.586 4.863 1 98.94 85 ALA B O 1
ATOM 2895 N N . ASN B 1 86 ? -9.625 -0.181 2.764 1 98.94 86 ASN B N 1
ATOM 2896 C CA . ASN B 1 86 ? -9.086 -1.492 3.115 1 98.94 86 ASN B CA 1
ATOM 2897 C C . ASN B 1 86 ? -7.613 -1.411 3.496 1 98.94 86 ASN B C 1
ATOM 2899 O O . ASN B 1 86 ? -7.172 -2.068 4.441 1 98.94 86 ASN B O 1
ATOM 2903 N N . MET B 1 87 ? -6.863 -0.604 2.781 1 98.94 87 MET B N 1
ATOM 2904 C CA . MET B 1 87 ? -5.465 -0.368 3.123 1 98.94 87 MET B CA 1
ATOM 2905 C C . MET B 1 87 ? -5.34 0.249 4.512 1 98.94 87 MET B C 1
ATOM 2907 O O . MET B 1 87 ? -4.508 -0.179 5.312 1 98.94 87 MET B O 1
ATOM 2911 N N . ALA B 1 88 ? -6.184 1.203 4.766 1 98.94 88 ALA B N 1
ATOM 2912 C CA . ALA B 1 88 ? -6.156 1.911 6.043 1 98.94 88 ALA B CA 1
ATOM 2913 C C . ALA B 1 88 ? -6.492 0.972 7.199 1 98.94 88 ALA B C 1
ATOM 2915 O O . ALA B 1 88 ? -5.824 0.992 8.234 1 98.94 88 ALA B O 1
ATOM 2916 N N . ALA B 1 89 ? -7.496 0.172 7.039 1 98.94 89 ALA B N 1
ATOM 2917 C CA . ALA B 1 89 ? -7.859 -0.786 8.078 1 98.94 89 ALA B CA 1
ATOM 2918 C C . ALA B 1 89 ? -6.719 -1.768 8.344 1 98.94 89 ALA B C 1
ATOM 2920 O O . ALA B 1 89 ? -6.375 -2.029 9.492 1 98.94 89 ALA B O 1
ATOM 2921 N N . ALA B 1 90 ? -6.133 -2.299 7.285 1 98.94 90 ALA B N 1
ATOM 2922 C CA . ALA B 1 90 ? -5.023 -3.24 7.418 1 98.94 90 ALA B CA 1
ATOM 2923 C C . ALA B 1 90 ? -3.844 -2.598 8.141 1 98.94 90 ALA B C 1
ATOM 2925 O O . ALA B 1 90 ? -3.266 -3.193 9.055 1 98.94 90 ALA B O 1
ATOM 2926 N N . LEU B 1 91 ? -3.506 -1.395 7.73 1 98.94 91 LEU B N 1
ATOM 2927 C CA . LEU B 1 91 ? -2.363 -0.726 8.344 1 98.94 91 LEU B CA 1
ATOM 2928 C C . LEU B 1 91 ? -2.648 -0.387 9.797 1 98.94 91 LEU B C 1
ATOM 2930 O O . LEU B 1 91 ? -1.754 -0.461 10.641 1 98.94 91 LEU B O 1
ATOM 2934 N N . ASP B 1 92 ? -3.869 0.022 10.094 1 98.94 92 ASP B N 1
ATOM 2935 C CA . ASP B 1 92 ? -4.25 0.275 11.484 1 98.94 92 ASP B CA 1
ATOM 2936 C C . ASP B 1 92 ? -4.102 -0.985 12.328 1 98.94 92 ASP B C 1
ATOM 2938 O O . ASP B 1 92 ? -3.654 -0.917 13.477 1 98.94 92 ASP B O 1
ATOM 2942 N N . ILE B 1 93 ? -4.418 -2.096 11.805 1 98.94 93 ILE B N 1
ATOM 2943 C CA . ILE B 1 93 ? -4.277 -3.379 12.484 1 98.94 93 ILE B CA 1
ATOM 2944 C C . ILE B 1 93 ? -2.799 -3.723 12.641 1 98.94 93 ILE B C 1
ATOM 2946 O O . ILE B 1 93 ? -2.346 -4.059 13.734 1 98.94 93 ILE B O 1
ATOM 2950 N N . ILE B 1 94 ? -2.014 -3.576 11.57 1 98.88 94 ILE B N 1
ATOM 2951 C CA . ILE B 1 94 ? -0.595 -3.914 11.547 1 98.88 94 ILE B CA 1
ATOM 2952 C C . ILE B 1 94 ? 0.157 -3.053 12.555 1 98.88 94 ILE B C 1
ATOM 2954 O O . ILE B 1 94 ? 1.069 -3.533 13.234 1 98.88 94 ILE B O 1
ATOM 2958 N N . SER B 1 95 ? -0.269 -1.802 12.68 1 98.88 95 SER B N 1
ATOM 2959 C CA . SER B 1 95 ? 0.408 -0.859 13.562 1 98.88 95 SER B CA 1
ATOM 2960 C C . SER B 1 95 ? -0.203 -0.876 14.961 1 98.88 95 SER B C 1
ATOM 2962 O O . SER B 1 95 ? 0.272 -0.18 15.859 1 98.88 95 SER B O 1
ATOM 2964 N N . ASN B 1 96 ? -1.242 -1.668 15.133 1 98.62 96 ASN B N 1
ATOM 2965 C CA . ASN B 1 96 ? -1.965 -1.781 16.391 1 98.62 96 ASN B CA 1
ATOM 2966 C C . ASN B 1 96 ? -2.508 -0.43 16.859 1 98.62 96 ASN B C 1
ATOM 2968 O O . ASN B 1 96 ? -2.285 -0.024 18 1 98.62 96 ASN B O 1
ATOM 2972 N N . GLY B 1 97 ? -3.107 0.295 15.922 1 98.81 97 GLY B N 1
ATOM 2973 C CA . GLY B 1 97 ? -3.859 1.495 16.25 1 98.81 97 GLY B CA 1
ATOM 2974 C C . GLY B 1 97 ? -3.012 2.754 16.219 1 98.81 97 GLY B C 1
ATOM 2975 O O . GLY B 1 97 ? -3.262 3.691 16.984 1 98.81 97 GLY B O 1
ATOM 2976 N N . ARG B 1 98 ? -2.01 2.838 15.414 1 98.94 98 ARG B N 1
ATOM 2977 C CA . ARG B 1 98 ? -1.123 3.998 15.398 1 98.94 98 ARG B CA 1
ATOM 2978 C C . ARG B 1 98 ? -1.358 4.855 14.164 1 98.94 98 ARG B C 1
ATOM 2980 O O . ARG B 1 98 ? -0.802 5.949 14.047 1 98.94 98 ARG B O 1
ATOM 2987 N N . LEU B 1 99 ? -2.227 4.465 13.234 1 98.94 99 LEU B N 1
ATOM 2988 C CA . LEU B 1 99 ? -2.395 5.148 11.953 1 98.94 99 LEU B CA 1
ATOM 2989 C C . LEU B 1 99 ? -3.123 6.473 12.141 1 98.94 99 LEU B C 1
ATOM 2991 O O . LEU B 1 99 ? -4.133 6.539 12.852 1 98.94 99 LEU B O 1
ATOM 2995 N N . GLU B 1 100 ? -2.582 7.547 11.594 1 98.88 100 GLU B N 1
ATOM 2996 C CA . GLU B 1 100 ? -3.26 8.797 11.273 1 98.88 100 GLU B CA 1
ATOM 2997 C C . GLU B 1 100 ? -3.584 8.883 9.781 1 98.88 100 GLU B C 1
ATOM 2999 O O . GLU B 1 100 ? -2.68 8.922 8.945 1 98.88 100 GLU B O 1
ATOM 3004 N N . LEU B 1 101 ? -4.832 8.898 9.484 1 98.88 101 LEU B N 1
ATOM 3005 C CA . LEU B 1 101 ? -5.23 8.805 8.086 1 98.88 101 LEU B CA 1
ATOM 3006 C C . LEU B 1 101 ? -5.27 10.18 7.434 1 98.88 101 LEU B C 1
ATOM 3008 O O . LEU B 1 101 ? -6.289 10.867 7.484 1 98.88 101 LEU B O 1
ATOM 3012 N N . GLY B 1 102 ? -4.16 10.562 6.832 1 98.81 102 GLY B N 1
ATOM 3013 C CA . GLY B 1 102 ? -4.074 11.828 6.129 1 98.81 102 GLY B CA 1
ATOM 3014 C C . GLY B 1 102 ? -4.594 11.758 4.707 1 98.81 102 GLY B C 1
ATOM 3015 O O . GLY B 1 102 ? -4.086 10.992 3.889 1 98.81 102 GLY B O 1
ATOM 3016 N N . ILE B 1 103 ? -5.582 12.602 4.422 1 98.62 103 ILE B N 1
ATOM 3017 C CA . ILE B 1 103 ? -6.16 12.617 3.082 1 98.62 103 ILE B CA 1
ATOM 3018 C C . ILE B 1 103 ? -6.289 14.062 2.598 1 98.62 103 ILE B C 1
ATOM 3020 O O . ILE B 1 103 ? -6.418 14.984 3.406 1 98.62 103 ILE B O 1
ATOM 3024 N N . GLY B 1 104 ? -6.258 14.25 1.326 1 98.12 104 GLY B N 1
ATOM 3025 C CA . GLY B 1 104 ? -6.402 15.547 0.679 1 98.12 104 GLY B CA 1
ATOM 3026 C C . GLY B 1 104 ? -6.914 15.445 -0.745 1 98.12 104 GLY B C 1
ATOM 3027 O O . GLY B 1 104 ? -7.047 14.344 -1.287 1 98.12 104 GLY B O 1
ATOM 3028 N N . ALA B 1 105 ? -7.152 16.547 -1.354 1 97.31 105 ALA B N 1
ATOM 3029 C CA . ALA B 1 105 ? -7.77 16.641 -2.674 1 97.31 105 ALA B CA 1
ATOM 3030 C C . ALA B 1 105 ? -6.766 16.312 -3.775 1 97.31 105 ALA B C 1
ATOM 3032 O O . ALA B 1 105 ? -7.148 15.898 -4.871 1 97.31 105 ALA B O 1
ATOM 3033 N N . GLY B 1 106 ? -5.516 16.469 -3.426 1 95.69 106 GLY B N 1
ATOM 3034 C CA . GLY B 1 106 ? -4.504 16.375 -4.469 1 95.69 106 GLY B CA 1
ATOM 3035 C C . GLY B 1 106 ? -4.336 17.656 -5.262 1 95.69 106 GLY B C 1
ATOM 3036 O O . GLY B 1 106 ? -5.262 18.469 -5.348 1 95.69 106 GLY B O 1
ATOM 3037 N N . TRP B 1 107 ? -3.098 17.844 -5.887 1 95.38 107 TRP B N 1
ATOM 3038 C CA . TRP B 1 107 ? -2.855 19.094 -6.602 1 95.38 107 TRP B CA 1
ATOM 3039 C C . TRP B 1 107 ? -1.838 18.891 -7.719 1 95.38 107 TRP B C 1
ATOM 3041 O O . TRP B 1 107 ? -1.723 19.734 -8.617 1 95.38 107 TRP B O 1
ATOM 3051 N N . ASN B 1 108 ? -1.031 17.828 -7.648 1 96.94 108 ASN B N 1
ATOM 3052 C CA . ASN B 1 108 ? 0.145 17.719 -8.508 1 96.94 108 ASN B CA 1
ATOM 3053 C C . ASN B 1 108 ? -0.239 17.375 -9.945 1 96.94 108 ASN B C 1
ATOM 3055 O O . ASN B 1 108 ? -0.436 16.203 -10.273 1 96.94 108 ASN B O 1
ATOM 3059 N N . GLU B 1 109 ? -0.259 18.328 -10.766 1 97.12 109 GLU B N 1
ATOM 3060 C CA . GLU B 1 109 ? -0.674 18.188 -12.156 1 97.12 109 GLU B CA 1
ATOM 3061 C C . GLU B 1 109 ? 0.338 17.375 -12.953 1 97.12 109 GLU B C 1
ATOM 3063 O O . GLU B 1 109 ? -0.038 16.625 -13.852 1 97.12 109 GLU B O 1
ATOM 3068 N N . GLU B 1 110 ? 1.559 17.5 -12.641 1 97.75 110 GLU B N 1
ATOM 3069 C CA . GLU B 1 110 ? 2.604 16.828 -13.414 1 97.75 110 GLU B CA 1
ATOM 3070 C C . GLU B 1 110 ? 2.48 15.312 -13.312 1 97.75 110 GLU B C 1
ATOM 3072 O O . GLU B 1 110 ? 2.359 14.625 -14.328 1 97.75 110 GLU B O 1
ATOM 3077 N N . GLU B 1 111 ? 2.506 14.773 -12.117 1 97.75 111 GLU B N 1
ATOM 3078 C CA . GLU B 1 111 ? 2.461 13.32 -11.969 1 97.75 111 GLU B CA 1
ATOM 3079 C C . GLU B 1 111 ? 1.106 12.766 -12.391 1 97.75 111 GLU B C 1
ATOM 3081 O O . GLU B 1 111 ? 1.032 11.68 -12.984 1 97.75 111 GLU B O 1
ATOM 3086 N N . SER B 1 112 ? 0.016 13.5 -12.125 1 98.19 112 SER B N 1
ATOM 3087 C CA . SER B 1 112 ? -1.306 13.062 -12.562 1 98.19 112 SER B CA 1
ATOM 3088 C C . SER B 1 112 ? -1.398 13.016 -14.078 1 98.19 112 SER B C 1
ATOM 3090 O O . SER B 1 112 ? -1.921 12.055 -14.648 1 98.19 112 SER B O 1
ATOM 3092 N N . GLY B 1 113 ? -0.907 14.102 -14.695 1 98.31 113 GLY B N 1
ATOM 3093 C CA . GLY B 1 113 ? -0.902 14.148 -16.141 1 98.31 113 GLY B CA 1
ATOM 3094 C C . GLY B 1 113 ? -0.043 13.07 -16.781 1 98.31 113 GLY B C 1
ATOM 3095 O O . GLY B 1 113 ? -0.453 12.438 -17.75 1 98.31 113 GLY B O 1
ATOM 3096 N N . ALA B 1 114 ? 1.128 12.82 -16.234 1 98.69 114 ALA B N 1
ATOM 3097 C CA . ALA B 1 114 ? 2.041 11.797 -16.75 1 98.69 114 ALA B CA 1
ATOM 3098 C C . ALA B 1 114 ? 1.405 10.414 -16.703 1 98.69 114 ALA B C 1
ATOM 3100 O O . ALA B 1 114 ? 1.571 9.609 -17.625 1 98.69 114 ALA B O 1
ATOM 3101 N N . TYR B 1 115 ? 0.669 10.148 -15.641 1 98.75 115 TYR B N 1
ATOM 3102 C CA . TYR B 1 115 ? 0.104 8.82 -15.422 1 98.75 115 TYR B CA 1
ATOM 3103 C C . TYR B 1 115 ? -1.284 8.711 -16.047 1 98.75 115 TYR B C 1
ATOM 3105 O O . TYR B 1 115 ? -1.866 7.621 -16.078 1 98.75 115 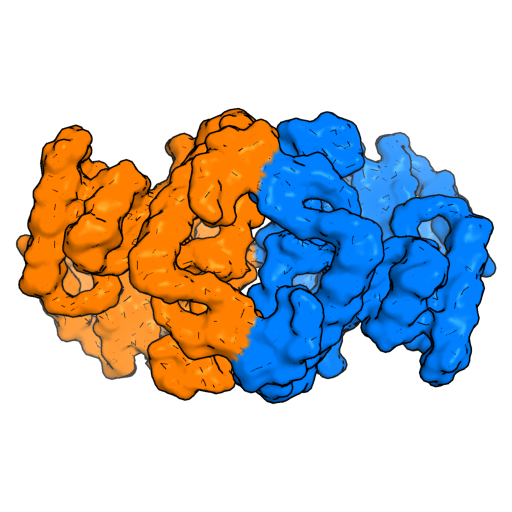TYR B O 1
ATOM 3113 N N . GLY B 1 116 ? -1.818 9.82 -16.5 1 98.56 116 GLY B N 1
ATOM 3114 C CA . GLY B 1 116 ? -3.166 9.812 -17.047 1 98.56 116 GLY B CA 1
ATOM 3115 C C . GLY B 1 116 ? -4.234 9.633 -15.992 1 98.56 116 GLY B C 1
ATOM 3116 O O . GLY B 1 116 ? -5.293 9.055 -16.25 1 98.56 116 GLY B O 1
ATOM 3117 N N . ILE B 1 117 ? -3.979 9.969 -14.758 1 98.31 117 ILE B N 1
ATOM 3118 C CA . ILE B 1 117 ? -4.953 9.961 -13.672 1 98.31 117 ILE B CA 1
ATOM 3119 C C . ILE B 1 117 ? -5.672 11.305 -13.609 1 98.31 117 ILE B C 1
ATOM 3121 O O . ILE B 1 117 ? -5.035 12.344 -13.422 1 98.31 117 ILE B O 1
ATOM 3125 N N . GLU B 1 118 ? -6.926 11.297 -13.703 1 96.56 118 GLU B N 1
ATOM 3126 C CA . GLU B 1 118 ? -7.703 12.531 -13.789 1 96.56 118 GLU B CA 1
ATOM 3127 C C . GLU B 1 118 ? -7.66 13.305 -12.477 1 96.56 118 GLU B C 1
ATOM 3129 O O . GLU B 1 118 ? -8.102 12.805 -11.438 1 96.56 118 GLU B O 1
ATOM 3134 N N . LEU B 1 119 ? -7.172 14.422 -12.5 1 96.81 119 LEU B N 1
ATOM 3135 C CA . LEU B 1 119 ? -7.156 15.32 -11.352 1 96.81 119 LEU B CA 1
ATOM 3136 C C . LEU B 1 119 ? -8.398 16.203 -11.336 1 96.81 119 LEU B C 1
ATOM 3138 O O . LEU B 1 119 ? -9.047 16.359 -10.305 1 96.81 119 LEU B O 1
ATOM 3142 N N . GLY B 1 120 ? -8.758 16.75 -12.578 1 96.75 120 GLY B N 1
ATOM 3143 C CA . GLY B 1 120 ? -9.953 17.562 -12.742 1 96.75 120 GLY B CA 1
ATOM 3144 C C . GLY B 1 120 ? -9.766 19 -12.305 1 96.75 120 GLY B C 1
ATOM 3145 O O . GLY B 1 120 ? -8.664 19.391 -11.906 1 96.75 120 GLY B O 1
ATOM 3146 N N . SER B 1 121 ? -10.875 19.844 -12.398 1 97.25 121 SER B N 1
ATOM 3147 C CA . SER B 1 121 ? -10.891 21.234 -11.938 1 97.25 121 SER B CA 1
ATOM 3148 C C . SER B 1 121 ? -10.797 21.297 -10.414 1 97.25 121 SER B C 1
ATOM 3150 O O . SER B 1 121 ? -10.977 20.297 -9.727 1 97.25 121 SER B O 1
ATOM 3152 N N . ILE B 1 122 ? -10.516 22.438 -9.922 1 96.12 122 ILE B N 1
ATOM 3153 C CA . ILE B 1 122 ? -10.445 22.625 -8.477 1 96.12 122 ILE B CA 1
ATOM 3154 C C . ILE B 1 122 ? -11.773 22.219 -7.84 1 96.12 122 ILE B C 1
ATOM 3156 O O . ILE B 1 122 ? -11.789 21.562 -6.801 1 96.12 122 ILE B O 1
ATOM 3160 N N . LYS B 1 123 ? -12.875 22.625 -8.445 1 97.06 123 LYS B N 1
ATOM 3161 C CA . LYS B 1 123 ? -14.195 22.25 -7.941 1 97.06 123 LYS B CA 1
ATOM 3162 C C . LYS B 1 123 ? -14.352 20.734 -7.895 1 97.06 123 LYS B C 1
ATOM 3164 O O . LYS B 1 123 ? -14.797 20.188 -6.887 1 97.06 123 LYS B O 1
ATOM 3169 N N . GLU B 1 124 ? -13.969 20.094 -8.992 1 97.81 124 GLU B N 1
ATOM 3170 C CA . GLU B 1 124 ? -14.086 18.641 -9.07 1 97.81 124 GLU B CA 1
ATOM 3171 C C . GLU B 1 124 ? -13.188 17.953 -8.039 1 97.81 124 GLU B C 1
ATOM 3173 O O . GLU B 1 124 ? -13.562 16.953 -7.445 1 97.81 124 GLU B O 1
ATOM 3178 N N . ARG B 1 125 ? -11.984 18.516 -7.863 1 97.94 125 ARG B N 1
ATOM 3179 C CA . ARG B 1 125 ? -11.055 17.969 -6.875 1 97.94 125 ARG B CA 1
ATOM 3180 C C . ARG B 1 125 ? -11.672 17.969 -5.48 1 97.94 125 ARG B C 1
ATOM 3182 O O . ARG B 1 125 ? -11.609 16.969 -4.766 1 97.94 125 ARG B O 1
ATOM 3189 N N . LEU B 1 126 ? -12.297 19.078 -5.145 1 98.19 126 LEU B N 1
ATOM 3190 C CA . LEU B 1 126 ? -12.844 19.234 -3.799 1 98.19 126 LEU B CA 1
ATOM 3191 C C . LEU B 1 126 ? -14.125 18.422 -3.643 1 98.19 126 LEU B C 1
ATOM 3193 O O . LEU B 1 126 ? -14.406 17.906 -2.561 1 98.19 126 LEU B O 1
ATOM 3197 N N . ASP B 1 127 ? -14.945 18.312 -4.734 1 98.5 127 ASP B N 1
ATOM 3198 C CA . ASP B 1 127 ? -16.109 17.453 -4.703 1 98.5 127 ASP B CA 1
ATOM 3199 C C . ASP B 1 127 ? -15.719 15.992 -4.492 1 98.5 127 ASP B C 1
ATOM 3201 O O . ASP B 1 127 ? -16.297 15.297 -3.658 1 98.5 127 ASP B O 1
ATOM 3205 N N . ARG B 1 128 ? -14.742 15.578 -5.234 1 98.62 128 ARG B N 1
ATOM 3206 C CA . ARG B 1 128 ? -14.234 14.211 -5.121 1 98.62 128 ARG B CA 1
ATOM 3207 C C . ARG B 1 128 ? -13.656 13.961 -3.732 1 98.62 128 ARG B C 1
ATOM 3209 O O . ARG B 1 128 ? -13.859 12.898 -3.15 1 98.62 128 ARG B O 1
ATOM 3216 N N . PHE B 1 129 ? -12.984 14.992 -3.281 1 98.75 129 PHE B N 1
ATOM 3217 C CA . PHE B 1 129 ? -12.367 14.93 -1.964 1 98.75 129 PHE B CA 1
ATOM 3218 C C . PHE B 1 129 ? -13.422 14.711 -0.881 1 98.75 129 PHE B C 1
ATOM 3220 O O . PHE B 1 129 ? -13.273 13.828 -0.034 1 98.75 129 PHE B O 1
ATOM 3227 N N . GLU B 1 130 ? -14.406 15.422 -0.852 1 98.81 130 GLU B N 1
ATOM 3228 C CA . GLU B 1 130 ? -15.445 15.305 0.162 1 98.81 130 GLU B CA 1
ATOM 3229 C C . GLU B 1 130 ? -16.172 13.969 0.053 1 98.81 130 GLU B C 1
ATOM 3231 O O . GLU B 1 130 ? -16.438 13.312 1.063 1 98.81 130 GLU B O 1
ATOM 3236 N N . GLU B 1 131 ? -16.516 13.531 -1.196 1 98.88 131 GLU B N 1
ATOM 3237 C CA . GLU B 1 131 ? -17.141 12.227 -1.381 1 98.88 131 GLU B CA 1
ATOM 3238 C C . GLU B 1 131 ? -16.25 11.109 -0.869 1 98.88 131 GLU B C 1
ATOM 3240 O O . GLU B 1 131 ? -16.719 10.203 -0.172 1 98.88 131 GLU B O 1
ATOM 3245 N N . ALA B 1 132 ? -14.977 11.172 -1.235 1 98.88 132 ALA B N 1
ATOM 3246 C CA . ALA B 1 132 ? -14.031 10.156 -0.789 1 98.88 132 ALA B CA 1
ATOM 3247 C C . ALA B 1 132 ? -13.977 10.086 0.734 1 98.88 132 ALA B C 1
ATOM 3249 O O . ALA B 1 132 ? -13.906 9 1.312 1 98.88 132 ALA B O 1
ATOM 3250 N N . THR B 1 133 ? -14 11.25 1.361 1 98.88 133 THR B N 1
ATOM 3251 C CA . THR B 1 133 ? -13.984 11.312 2.818 1 98.88 133 THR B CA 1
ATOM 3252 C C . THR B 1 133 ? -15.188 10.586 3.408 1 98.88 133 THR B C 1
ATOM 3254 O O . THR B 1 133 ? -15.039 9.773 4.324 1 98.88 133 THR B O 1
ATOM 3257 N N . GLN B 1 134 ? -16.312 10.805 2.82 1 98.88 134 GLN B N 1
ATOM 3258 C CA . GLN B 1 134 ? -17.531 10.156 3.293 1 98.88 134 GLN B CA 1
ATOM 3259 C C . GLN B 1 134 ? -17.453 8.648 3.096 1 98.88 134 GLN B C 1
ATOM 3261 O O . GLN B 1 134 ? -17.844 7.879 3.98 1 98.88 134 GLN B O 1
ATOM 3266 N N . VAL B 1 135 ? -16.984 8.227 1.983 1 98.94 135 VAL B N 1
ATOM 3267 C CA . VAL B 1 135 ? -16.844 6.809 1.683 1 98.94 135 VAL B CA 1
ATOM 3268 C C . VAL B 1 135 ? -15.875 6.164 2.676 1 98.94 135 VAL B C 1
ATOM 3270 O O . VAL B 1 135 ? -16.156 5.102 3.232 1 98.94 135 VAL B O 1
ATOM 3273 N N . LEU B 1 136 ? -14.742 6.805 2.926 1 98.94 136 LEU B N 1
ATOM 3274 C CA . LEU B 1 136 ? -13.75 6.293 3.859 1 98.94 136 LEU B CA 1
ATOM 3275 C C . LEU B 1 136 ? -14.336 6.145 5.258 1 98.94 136 LEU B C 1
ATOM 3277 O O . LEU B 1 136 ? -14.203 5.094 5.887 1 98.94 136 LEU B O 1
ATOM 3281 N N . ILE B 1 137 ? -15 7.164 5.719 1 98.88 137 ILE B N 1
ATOM 3282 C CA . ILE B 1 137 ? -15.594 7.141 7.051 1 98.88 137 ILE B CA 1
ATOM 3283 C C . ILE B 1 137 ? -16.625 6.016 7.137 1 98.88 137 ILE B C 1
ATOM 3285 O O . ILE B 1 137 ? -16.641 5.254 8.102 1 98.88 137 ILE B O 1
ATOM 3289 N N . GLY B 1 138 ? -17.469 5.875 6.09 1 98.88 138 GLY B N 1
ATOM 3290 C CA . GLY B 1 138 ? -18.469 4.816 6.062 1 98.88 138 GLY B CA 1
ATOM 3291 C C . GLY B 1 138 ? -17.859 3.426 6.137 1 98.88 138 GLY B C 1
ATOM 3292 O O . GLY B 1 138 ? -18.25 2.621 6.988 1 98.88 138 GLY B O 1
ATOM 3293 N N . LEU B 1 139 ? -16.922 3.145 5.32 1 98.94 139 LEU B N 1
ATOM 3294 C CA . LEU B 1 139 ? -16.328 1.813 5.207 1 98.94 139 LEU B CA 1
ATOM 3295 C C . LEU B 1 139 ? -15.523 1.471 6.453 1 98.94 139 LEU B C 1
ATOM 3297 O O . LEU B 1 139 ? -15.445 0.303 6.844 1 98.94 139 LEU B O 1
ATOM 3301 N N . LEU B 1 140 ? -14.977 2.465 7.16 1 98.88 140 LEU B N 1
ATOM 3302 C CA . LEU B 1 140 ? -14.086 2.215 8.289 1 98.88 140 LEU B CA 1
ATOM 3303 C C . LEU B 1 140 ? -14.867 2.178 9.602 1 98.88 140 LEU B C 1
ATOM 3305 O O . LEU B 1 140 ? -14.328 1.794 10.641 1 98.88 140 LEU B O 1
ATOM 3309 N N . SER B 1 141 ? -16.188 2.525 9.578 1 98.69 141 SER B N 1
ATOM 3310 C CA . SER B 1 141 ? -16.875 2.656 10.852 1 98.69 141 SER B CA 1
ATOM 3311 C C . SER B 1 141 ? -18.172 1.846 10.852 1 98.69 141 SER B C 1
ATOM 3313 O O . SER B 1 141 ? -18.656 1.434 11.914 1 98.69 141 SER B O 1
ATOM 3315 N N . GLN B 1 142 ? -18.766 1.663 9.641 1 98.38 142 GLN B N 1
ATOM 3316 C CA . GLN B 1 142 ? -20.078 1.023 9.562 1 98.38 142 GLN B CA 1
ATOM 3317 C C . GLN B 1 142 ? -19.953 -0.42 9.078 1 98.38 142 GLN B C 1
ATOM 3319 O O . GLN B 1 142 ? -18.984 -0.779 8.414 1 98.38 142 GLN B O 1
ATOM 3324 N N . ASP B 1 143 ? -20.922 -1.23 9.383 1 97.44 143 ASP B N 1
ATOM 3325 C CA . ASP B 1 143 ? -20.922 -2.623 8.945 1 97.44 143 ASP B CA 1
ATOM 3326 C C . ASP B 1 143 ? -21.031 -2.721 7.426 1 97.44 143 ASP B C 1
ATOM 3328 O O . ASP B 1 143 ? -20.359 -3.559 6.809 1 97.44 143 ASP B O 1
ATOM 3332 N N . SER B 1 144 ? -21.859 -1.936 6.871 1 97.94 144 SER B N 1
ATOM 3333 C CA . SER B 1 144 ? -22.031 -1.811 5.426 1 97.94 144 SER B CA 1
ATOM 3334 C C . SER B 1 144 ? -22.25 -0.358 5.02 1 97.94 144 SER B C 1
ATOM 3336 O O . SER B 1 144 ? -22.766 0.439 5.805 1 97.94 144 SER B O 1
ATOM 3338 N N . THR B 1 145 ? -21.828 0.002 3.857 1 98.75 145 THR B N 1
ATOM 3339 C CA . THR B 1 145 ? -21.891 1.379 3.381 1 98.75 145 THR B CA 1
ATOM 3340 C C . THR B 1 145 ? -22.562 1.441 2.008 1 98.75 145 THR B C 1
ATOM 3342 O O . THR B 1 145 ? -22.172 0.709 1.093 1 98.75 145 THR B O 1
ATOM 3345 N N . ASP B 1 146 ? -23.578 2.197 1.859 1 98.88 146 ASP B N 1
ATOM 3346 C CA . ASP B 1 146 ? -24.141 2.637 0.583 1 98.88 146 ASP B CA 1
ATOM 3347 C C . ASP B 1 146 ? -23.766 4.086 0.286 1 98.88 146 ASP B C 1
ATOM 3349 O O . ASP B 1 146 ? -23.75 4.926 1.187 1 98.88 146 ASP B O 1
ATOM 3353 N N . PHE B 1 147 ? -23.406 4.344 -0.86 1 98.88 147 PHE B N 1
ATOM 3354 C CA . PHE B 1 147 ? -23.047 5.691 -1.282 1 98.88 147 PHE B CA 1
ATOM 3355 C C . PHE B 1 147 ? -23.375 5.906 -2.752 1 98.88 147 PHE B C 1
ATOM 3357 O O . PHE B 1 147 ? -23.125 5.035 -3.588 1 98.88 147 PHE B O 1
ATOM 3364 N N . ASP B 1 148 ? -23.953 6.988 -3.072 1 98.69 148 ASP B N 1
ATOM 3365 C CA . ASP B 1 148 ? -24.328 7.355 -4.434 1 98.69 148 ASP B CA 1
ATOM 3366 C C . ASP B 1 148 ? -23.984 8.812 -4.723 1 98.69 148 ASP B C 1
ATOM 3368 O O . ASP B 1 148 ? -24.828 9.703 -4.562 1 98.69 148 ASP B O 1
ATOM 3372 N N . GLY B 1 149 ? -22.734 9 -5.102 1 98.62 149 GLY B N 1
ATOM 3373 C CA . GLY B 1 149 ? -22.25 10.344 -5.395 1 98.62 149 GLY B CA 1
ATOM 3374 C C . GLY B 1 149 ? -21.938 10.555 -6.863 1 98.62 149 GLY B C 1
ATOM 3375 O O . GLY B 1 149 ? -22.312 9.734 -7.707 1 98.62 149 GLY B O 1
ATOM 3376 N N . ALA B 1 150 ? -21.359 11.695 -7.234 1 98.19 150 ALA B N 1
ATOM 3377 C CA . ALA B 1 150 ? -20.969 12.031 -8.602 1 98.19 150 ALA B CA 1
ATOM 3378 C C . ALA B 1 150 ? -19.766 11.203 -9.047 1 98.19 150 ALA B C 1
ATOM 3380 O O . ALA B 1 150 ? -19.641 10.859 -10.219 1 98.19 150 ALA B O 1
ATOM 3381 N N . PHE B 1 151 ? -18.906 10.82 -8.062 1 98.25 151 PHE B N 1
ATOM 3382 C CA . PHE B 1 151 ? -17.641 10.188 -8.414 1 98.25 151 PHE B CA 1
ATOM 3383 C C . PHE B 1 151 ? -17.625 8.727 -7.969 1 98.25 151 PHE B C 1
ATOM 3385 O O . PHE B 1 151 ? -16.938 7.902 -8.562 1 98.25 151 PHE B O 1
ATOM 3392 N N . TYR B 1 152 ? -18.406 8.422 -6.938 1 98.62 152 TYR B N 1
ATOM 3393 C CA . TYR B 1 152 ? -18.344 7.082 -6.371 1 98.62 152 TYR B CA 1
ATOM 3394 C C . TYR B 1 152 ? -19.75 6.527 -6.129 1 98.62 152 TYR B C 1
ATOM 3396 O O . TYR B 1 152 ? -20.656 7.266 -5.742 1 98.62 152 TYR B O 1
ATOM 3404 N N . THR B 1 153 ? -19.875 5.234 -6.371 1 98.75 153 THR B N 1
ATOM 3405 C CA . THR B 1 153 ? -21.078 4.48 -6.02 1 98.75 153 THR B CA 1
ATOM 3406 C C . THR B 1 153 ? -20.703 3.188 -5.293 1 98.75 153 THR B C 1
ATOM 3408 O O . THR B 1 153 ? -19.906 2.4 -5.789 1 98.75 153 THR B O 1
ATOM 3411 N N . LEU B 1 154 ? -21.188 3.002 -4.16 1 98.88 154 LEU B N 1
ATOM 3412 C CA . LEU B 1 154 ? -21.031 1.783 -3.375 1 98.88 154 LEU B CA 1
ATOM 3413 C C . LEU B 1 154 ? -22.391 1.164 -3.059 1 98.88 154 LEU B C 1
ATOM 3415 O O . LEU B 1 154 ? -23.359 1.882 -2.795 1 98.88 154 LEU B O 1
ATOM 3419 N N . LYS B 1 155 ? -22.422 -0.126 -3.107 1 98.75 155 LYS B N 1
ATOM 3420 C CA . LYS B 1 155 ? -23.641 -0.862 -2.795 1 98.75 155 LYS B CA 1
ATOM 3421 C C . LYS B 1 155 ? -23.391 -1.923 -1.728 1 98.75 155 LYS B C 1
ATOM 3423 O O . LYS B 1 155 ? -22.703 -2.918 -1.983 1 98.75 155 LYS B O 1
ATOM 3428 N N . ASN B 1 156 ? -23.938 -1.702 -0.606 1 98.5 156 ASN B N 1
ATOM 3429 C CA . ASN B 1 156 ? -23.781 -2.627 0.512 1 98.5 156 ASN B CA 1
ATOM 3430 C C . ASN B 1 156 ? -22.312 -3.037 0.696 1 98.5 156 ASN B C 1
ATOM 3432 O O . ASN B 1 156 ? -22.016 -4.223 0.813 1 98.5 156 ASN B O 1
ATOM 3436 N N . ALA B 1 157 ? -21.453 -2.066 0.63 1 98.81 157 ALA B N 1
ATOM 3437 C CA . ALA B 1 157 ? -20.031 -2.33 0.648 1 98.81 157 ALA B CA 1
ATOM 3438 C C . ALA B 1 157 ? -19.531 -2.588 2.068 1 98.81 157 ALA B C 1
ATOM 3440 O O . ALA B 1 157 ? -19.953 -1.918 3.012 1 98.81 157 ALA B O 1
ATOM 3441 N N . ARG B 1 158 ? -18.641 -3.559 2.166 1 98.69 158 ARG B N 1
ATOM 3442 C CA . ARG B 1 158 ? -18.109 -3.928 3.471 1 98.69 158 ARG B CA 1
ATOM 3443 C C . ARG B 1 158 ? -16.594 -3.727 3.518 1 98.69 158 ARG B C 1
ATOM 3445 O O . ARG B 1 158 ? -15.938 -3.691 2.477 1 98.69 158 ARG B O 1
ATOM 3452 N N . ASN B 1 159 ? -16.109 -3.549 4.672 1 98.62 159 ASN B N 1
ATOM 3453 C CA . ASN B 1 159 ? -14.688 -3.486 4.973 1 98.62 159 ASN B CA 1
ATOM 3454 C C . ASN B 1 159 ? -14.367 -4.145 6.309 1 98.62 159 ASN B C 1
ATOM 3456 O O . ASN B 1 159 ? -14.477 -3.512 7.359 1 98.62 159 ASN B O 1
ATOM 3460 N N . GLU B 1 160 ? -14.008 -5.379 6.254 1 98.25 160 GLU B N 1
ATOM 3461 C CA . GLU B 1 160 ? -13.648 -6.141 7.445 1 98.25 160 GLU B CA 1
ATOM 3462 C C . GLU B 1 160 ? -12.305 -6.836 7.281 1 98.25 160 GLU B C 1
ATOM 3464 O O . GLU B 1 160 ? -12 -7.367 6.211 1 98.25 160 GLU B O 1
ATOM 3469 N N . PRO B 1 161 ? -11.555 -6.941 8.281 1 98.06 161 PRO B N 1
ATOM 3470 C CA . PRO B 1 161 ? -11.805 -6.418 9.625 1 98.06 161 PRO B CA 1
ATOM 3471 C C . PRO B 1 161 ? -11.594 -4.91 9.719 1 98.06 161 PRO B C 1
ATOM 3473 O O . PRO B 1 161 ? -10.852 -4.332 8.914 1 98.06 161 PRO B O 1
ATOM 3476 N N . LYS B 1 162 ? -12.258 -4.305 10.609 1 98.19 162 LYS B N 1
ATOM 3477 C CA . LYS B 1 162 ? -11.938 -2.932 10.992 1 98.19 162 LYS B CA 1
ATOM 3478 C C . LYS B 1 162 ? -10.703 -2.885 11.891 1 98.19 162 LYS B C 1
ATOM 3480 O O . LYS B 1 162 ? -10.375 -3.875 12.547 1 98.19 162 LYS B O 1
ATOM 3485 N N . GLY B 1 163 ? -10.016 -1.737 11.898 1 98.06 163 GLY B N 1
ATOM 3486 C CA . GLY B 1 163 ? -8.875 -1.549 12.781 1 98.06 163 GLY B CA 1
ATOM 3487 C C . GLY B 1 163 ? -9.266 -1.291 14.219 1 98.06 163 GLY B C 1
ATOM 3488 O O . GLY B 1 163 ? -10.453 -1.154 14.531 1 98.06 163 GLY B O 1
ATOM 3489 N N . PRO B 1 164 ? -8.289 -1.265 15.094 1 98.69 164 PRO B N 1
ATOM 3490 C CA . PRO B 1 164 ? -8.562 -1.135 16.531 1 98.69 164 PRO B CA 1
ATOM 3491 C C . PRO B 1 164 ? -9.047 0.261 16.906 1 98.69 164 PRO B C 1
ATOM 3493 O O . PRO B 1 164 ? -9.695 0.431 17.953 1 98.69 164 PRO B O 1
ATOM 3496 N N . GLN B 1 165 ? -8.727 1.271 16.156 1 98.69 165 GLN B N 1
ATOM 3497 C CA . GLN B 1 165 ? -9.203 2.617 16.469 1 98.69 165 GLN B CA 1
ATOM 3498 C C . GLN B 1 165 ? -10.656 2.797 16.047 1 98.69 165 GLN B C 1
ATOM 3500 O O . GLN B 1 165 ? -11 2.637 14.875 1 98.69 165 GLN B O 1
ATOM 3505 N N . ARG B 1 166 ? -11.398 3.156 16.984 1 97.81 166 ARG B N 1
ATOM 3506 C CA . ARG B 1 166 ? -12.828 3.342 16.734 1 97.81 166 ARG B CA 1
ATOM 3507 C C . ARG B 1 166 ? -13.234 4.797 16.953 1 97.81 166 ARG B C 1
ATOM 3509 O O . ARG B 1 166 ? -12.734 5.461 17.859 1 97.81 166 ARG B O 1
ATOM 3516 N N . PRO B 1 167 ? -14.164 5.34 16.234 1 98 167 PRO B N 1
ATOM 3517 C CA . PRO B 1 167 ? -14.883 4.699 15.141 1 98 167 PRO B CA 1
ATOM 3518 C C . PRO B 1 167 ? -14.008 4.469 13.914 1 98 167 PRO B C 1
ATOM 3520 O O . PRO B 1 167 ? -14.352 3.658 13.047 1 98 167 PRO B O 1
ATOM 3523 N N . HIS B 1 168 ? -12.969 5.148 13.664 1 98.5 168 HIS B N 1
ATOM 3524 C CA . HIS B 1 168 ? -11.961 5.027 12.617 1 98.5 168 HIS B CA 1
ATOM 3525 C C . HIS B 1 168 ? -10.672 5.734 13.016 1 98.5 168 HIS B C 1
ATOM 3527 O O . HIS B 1 168 ? -10.641 6.469 14.008 1 98.5 168 HIS B O 1
ATOM 3533 N N . PRO B 1 169 ? -9.531 5.445 12.273 1 98.88 169 PRO B N 1
ATOM 3534 C CA . PRO B 1 169 ? -8.352 6.27 12.539 1 98.88 169 PRO B CA 1
ATOM 3535 C C . PRO B 1 169 ? -8.625 7.762 12.383 1 98.88 169 PRO B C 1
ATOM 3537 O O . PRO B 1 169 ? -9.477 8.156 11.586 1 98.88 169 PRO B O 1
ATOM 3540 N N . PRO B 1 170 ? -7.934 8.57 13.195 1 98.88 170 PRO B N 1
ATOM 3541 C CA . PRO B 1 170 ? -8.125 10.016 13.039 1 98.88 170 PRO B CA 1
ATOM 3542 C C . PRO B 1 170 ? -7.918 10.484 11.594 1 98.88 170 PRO B C 1
ATOM 3544 O O . PRO B 1 170 ? -6.969 10.062 10.938 1 98.88 170 PRO B O 1
ATOM 3547 N N . ILE B 1 171 ? -8.844 11.305 11.164 1 98.88 171 ILE B N 1
ATOM 3548 C CA . ILE B 1 171 ? -8.781 11.891 9.828 1 98.88 171 ILE B CA 1
ATOM 3549 C C . ILE B 1 171 ? -7.961 13.18 9.867 1 98.88 171 ILE B C 1
ATOM 3551 O O . ILE B 1 171 ? -8.32 14.133 10.562 1 98.88 171 ILE B O 1
ATOM 3555 N N . VAL B 1 172 ? -6.879 13.164 9.125 1 98.88 172 VAL B N 1
ATOM 3556 C CA . VAL B 1 172 ? -5.992 14.32 9.023 1 98.88 172 VAL B CA 1
ATOM 3557 C C . VAL B 1 172 ? -6.148 14.969 7.645 1 98.88 172 VAL B C 1
ATOM 3559 O O . VAL B 1 172 ? -6.102 14.281 6.621 1 98.88 172 VAL B O 1
ATOM 3562 N N . MET B 1 173 ? -6.391 16.266 7.645 1 98.69 173 MET B N 1
ATOM 3563 C CA . MET B 1 173 ? -6.531 16.969 6.375 1 98.69 173 MET B CA 1
ATOM 3564 C C . MET B 1 173 ? -5.531 18.109 6.273 1 98.69 173 MET B C 1
ATOM 3566 O O . MET B 1 173 ? -5.312 18.844 7.246 1 98.69 173 MET B O 1
ATOM 3570 N N . GLY B 1 174 ? -4.879 18.125 5.184 1 96.56 174 GLY B N 1
ATOM 3571 C CA . GLY B 1 174 ? -3.984 19.219 4.883 1 96.56 174 GLY B CA 1
ATOM 3572 C C . GLY B 1 174 ? -4.562 20.203 3.875 1 96.56 174 GLY B C 1
ATOM 3573 O O . GLY B 1 174 ? -5.316 19.812 2.984 1 96.56 174 GLY B O 1
ATOM 3574 N N . GLY B 1 175 ? -4.18 21.453 4 1 94.31 175 GLY B N 1
ATOM 3575 C CA . GLY B 1 175 ? -4.648 22.5 3.117 1 94.31 175 GLY B CA 1
ATOM 3576 C C . GLY B 1 175 ? -5.297 23.656 3.855 1 94.31 175 GLY B C 1
ATOM 3577 O O . GLY B 1 175 ? -5.703 23.516 5.012 1 94.31 175 GLY B O 1
ATOM 3578 N N . SER B 1 176 ? -5.418 24.859 3.09 1 95.81 176 SER B N 1
ATOM 3579 C CA . SER B 1 176 ? -5.844 26.047 3.826 1 95.81 176 SER B CA 1
ATOM 3580 C C . SER B 1 176 ? -6.852 26.875 3.027 1 95.81 176 SER B C 1
ATOM 3582 O O . SER B 1 176 ? -7.129 28.016 3.361 1 95.81 176 SER B O 1
ATOM 3584 N N . GLY B 1 177 ? -7.332 26.203 1.933 1 96.62 177 GLY B N 1
ATOM 3585 C CA . GLY B 1 177 ? -8.383 26.938 1.24 1 96.62 177 GLY B CA 1
ATOM 3586 C C . GLY B 1 177 ? -9.539 27.312 2.143 1 96.62 177 GLY B C 1
ATOM 3587 O O . GLY B 1 177 ? -10.133 26.453 2.789 1 96.62 177 GLY B O 1
ATOM 3588 N N . GLU B 1 178 ? -9.852 28.562 2.117 1 97.88 178 GLU B N 1
ATOM 3589 C CA . GLU B 1 178 ? -10.727 29.109 3.148 1 97.88 178 GLU B CA 1
ATOM 3590 C C . GLU B 1 178 ? -12.18 28.688 2.912 1 97.88 178 GLU B C 1
ATOM 3592 O O . GLU B 1 178 ? -12.898 28.375 3.861 1 97.88 178 GLU B O 1
ATOM 3597 N N . LYS B 1 179 ? -12.602 28.625 1.695 1 97.25 179 LYS B N 1
ATOM 3598 C CA . LYS B 1 179 ? -14.023 28.484 1.401 1 97.25 179 LYS B CA 1
ATOM 3599 C C . LYS B 1 179 ? -14.438 27.016 1.407 1 97.25 179 LYS B C 1
ATOM 3601 O O . LYS B 1 179 ? -15.469 26.656 1.983 1 97.25 179 LYS B O 1
ATOM 3606 N N . ARG B 1 180 ? -13.602 26.172 0.77 1 97.69 180 ARG B N 1
ATOM 3607 C CA . ARG B 1 180 ? -14.031 24.797 0.616 1 97.69 180 ARG B CA 1
ATOM 3608 C C . ARG B 1 180 ? -13.211 23.859 1.497 1 97.69 180 ARG B C 1
ATOM 3610 O O . ARG B 1 180 ? -13.766 23.094 2.281 1 97.69 180 ARG B O 1
ATOM 3617 N N . THR B 1 181 ? -11.883 23.938 1.429 1 98 181 THR B N 1
ATOM 3618 C CA . THR B 1 181 ? -11.016 23.016 2.16 1 98 181 THR B CA 1
ATOM 3619 C C . THR B 1 181 ? -11.281 23.109 3.662 1 98 181 THR B C 1
ATOM 3621 O O . THR B 1 181 ? -11.516 22.094 4.316 1 98 181 THR B O 1
ATOM 3624 N N . LEU B 1 182 ? -11.289 24.297 4.203 1 98.75 182 LEU B N 1
ATOM 3625 C CA . LEU B 1 182 ? -11.453 24.469 5.645 1 98.75 182 LEU B CA 1
ATOM 3626 C C . LEU B 1 182 ? -12.891 24.172 6.062 1 98.75 182 LEU B C 1
ATOM 3628 O O . LEU B 1 182 ? -13.141 23.75 7.195 1 98.75 182 LEU B O 1
ATOM 3632 N N . ARG B 1 183 ? -13.867 24.344 5.152 1 98.69 183 ARG B N 1
ATOM 3633 C CA . ARG B 1 183 ? -15.234 23.938 5.441 1 98.69 183 ARG B CA 1
ATOM 3634 C C . ARG B 1 183 ? -15.344 22.422 5.555 1 98.69 183 ARG B C 1
ATOM 3636 O O . ARG B 1 183 ? -15.992 21.906 6.469 1 98.69 183 ARG B O 1
ATOM 3643 N N . ILE B 1 184 ? -14.703 21.703 4.648 1 98.81 184 ILE B N 1
ATOM 3644 C CA . ILE B 1 184 ? -14.68 20.25 4.684 1 98.81 184 ILE B CA 1
ATOM 3645 C C . ILE B 1 184 ? -13.938 19.781 5.938 1 98.81 184 ILE B C 1
ATOM 3647 O O . ILE B 1 184 ? -14.367 18.844 6.602 1 98.81 184 ILE B O 1
ATOM 3651 N N . THR B 1 185 ? -12.859 20.453 6.25 1 98.81 185 THR B N 1
ATOM 3652 C CA . THR B 1 185 ? -12.078 20.156 7.441 1 98.81 185 THR B CA 1
ATOM 3653 C C . THR B 1 185 ? -12.93 20.297 8.695 1 98.81 185 THR B C 1
ATOM 3655 O O . THR B 1 185 ? -12.938 19.391 9.547 1 98.81 185 THR B O 1
ATOM 3658 N N . ALA B 1 186 ? -13.641 21.344 8.766 1 98.88 186 ALA B N 1
ATOM 3659 C CA . ALA B 1 186 ? -14.516 21.562 9.914 1 98.88 186 ALA B CA 1
ATOM 3660 C C . ALA B 1 186 ? -15.508 20.422 10.078 1 98.88 186 ALA B C 1
ATOM 3662 O O . ALA B 1 186 ? -15.781 19.969 11.195 1 98.88 186 ALA B O 1
ATOM 3663 N N . LYS B 1 187 ? -15.945 19.938 9 1 98.81 187 LYS B N 1
ATOM 3664 C CA . LYS B 1 187 ? -17.016 18.938 9.023 1 98.81 187 LYS B CA 1
ATOM 3665 C C . LYS B 1 187 ? -16.469 17.562 9.391 1 98.81 187 LYS B C 1
ATOM 3667 O O . LYS B 1 187 ? -17.109 16.797 10.109 1 98.81 187 LYS B O 1
ATOM 3672 N N . TYR B 1 188 ? -15.195 17.25 8.953 1 98.81 188 TYR B N 1
ATOM 3673 C CA . TYR B 1 188 ? -14.852 15.828 8.969 1 98.81 188 TYR B CA 1
ATOM 3674 C C . TYR B 1 188 ? -13.555 15.594 9.734 1 98.81 188 TYR B C 1
ATOM 3676 O O . TYR B 1 188 ? -13.305 14.484 10.219 1 98.81 188 TYR B O 1
ATOM 3684 N N . ALA B 1 189 ? -12.664 16.547 9.875 1 98.81 189 ALA B N 1
ATOM 3685 C CA . ALA B 1 189 ? -11.281 16.281 10.266 1 98.81 189 ALA B CA 1
ATOM 3686 C C . ALA B 1 189 ? -11.148 16.203 11.781 1 98.81 189 ALA B C 1
ATOM 3688 O O . ALA B 1 189 ? -11.797 16.953 12.508 1 98.81 189 ALA B O 1
ATOM 3689 N N . ASP B 1 190 ? -10.266 15.352 12.211 1 98.81 190 ASP B N 1
ATOM 3690 C CA . ASP B 1 190 ? -9.812 15.32 13.594 1 98.81 190 ASP B CA 1
ATOM 3691 C C . ASP B 1 190 ? -8.523 16.125 13.773 1 98.81 190 ASP B C 1
ATOM 3693 O O . ASP B 1 190 ? -8.141 16.453 14.891 1 98.81 190 ASP B O 1
ATOM 3697 N N . HIS B 1 191 ? -7.902 16.391 12.727 1 98.81 191 HIS B N 1
ATOM 3698 C CA . HIS B 1 191 ? -6.578 17 12.672 1 98.81 191 HIS B CA 1
ATOM 3699 C C . HIS B 1 191 ? -6.41 17.828 11.406 1 98.81 191 HIS B C 1
ATOM 3701 O O . HIS B 1 191 ? -6.633 17.328 10.297 1 98.81 191 HIS B O 1
ATOM 3707 N N . TRP B 1 192 ? -6.172 19.125 11.531 1 98.88 192 TRP B N 1
ATOM 3708 C CA . TRP B 1 192 ? -5.867 20.016 10.422 1 98.88 192 TRP B CA 1
ATOM 3709 C C . TRP B 1 192 ? -4.383 20.359 10.391 1 98.88 192 TRP B C 1
ATOM 3711 O O . TRP B 1 192 ? -3.807 20.734 11.414 1 98.88 192 TRP B O 1
ATOM 3721 N N . ASN B 1 193 ? -3.809 20.203 9.211 1 98.69 193 ASN B N 1
ATOM 3722 C CA . ASN B 1 193 ? -2.408 20.578 9.039 1 98.69 193 ASN B CA 1
ATOM 3723 C C . ASN B 1 193 ? -2.264 21.828 8.164 1 98.69 193 ASN B C 1
ATOM 3725 O O . ASN B 1 193 ? -2.721 21.844 7.02 1 98.69 193 ASN B O 1
ATOM 3729 N N . PHE B 1 194 ? -1.646 22.875 8.758 1 98.06 194 PHE B N 1
ATOM 3730 C CA . PHE B 1 194 ? -1.237 24.078 8.031 1 98.06 194 PHE B CA 1
ATOM 3731 C C . PHE B 1 194 ? 0.084 23.844 7.309 1 98.06 194 PHE B C 1
ATOM 3733 O O . PHE B 1 194 ? 1.134 23.719 7.945 1 98.06 194 PHE B O 1
ATOM 3740 N N . VAL B 1 195 ? 0.091 23.812 6.023 1 91.62 195 VAL B N 1
ATOM 3741 C CA . VAL B 1 195 ? 1.161 23.219 5.223 1 91.62 195 VAL B CA 1
ATOM 3742 C C . VAL B 1 195 ? 2.322 24.203 5.109 1 91.62 195 VAL B C 1
ATOM 3744 O O . VAL B 1 195 ? 3.486 23.812 5.25 1 91.62 195 VAL B O 1
ATOM 3747 N N . LEU B 1 196 ? 1.984 25.391 4.789 1 91.19 196 LEU B N 1
ATOM 3748 C CA . LEU B 1 196 ? 3.027 26.375 4.531 1 91.19 196 LEU B CA 1
ATOM 3749 C C . LEU B 1 196 ? 2.523 27.781 4.824 1 91.19 196 LEU B C 1
ATOM 3751 O O . LEU B 1 196 ? 1.392 28.125 4.48 1 91.19 196 LEU B O 1
ATOM 3755 N N . GLY B 1 197 ? 3.359 28.609 5.441 1 95.5 197 GLY B N 1
ATOM 3756 C CA . GLY B 1 197 ? 3.025 30 5.711 1 95.5 197 GLY B CA 1
ATOM 3757 C C . GLY B 1 197 ? 3.562 30.5 7.043 1 95.5 197 GLY B C 1
ATOM 3758 O O . GLY B 1 197 ? 4.289 29.781 7.73 1 95.5 197 GLY B O 1
ATOM 3759 N N . THR B 1 198 ? 3.229 31.719 7.387 1 97.75 198 THR B N 1
ATOM 3760 C CA . THR B 1 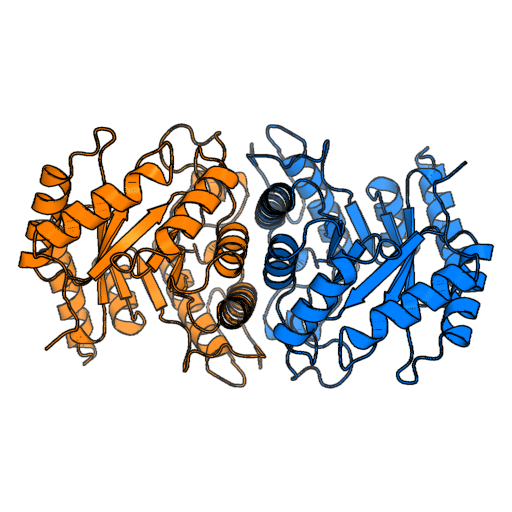198 ? 3.691 32.375 8.609 1 97.75 198 THR B CA 1
ATOM 3761 C C . THR B 1 198 ? 2.729 32.094 9.766 1 97.75 198 THR B C 1
ATOM 3763 O O . THR B 1 198 ? 1.585 31.688 9.539 1 97.75 198 THR B O 1
ATOM 3766 N N . PRO B 1 199 ? 3.203 32.344 10.977 1 98.31 199 PRO B N 1
ATOM 3767 C CA . PRO B 1 199 ? 2.297 32.219 12.125 1 98.31 199 PRO B CA 1
ATOM 3768 C C . PRO B 1 199 ? 1.069 33.125 11.992 1 98.31 199 PRO B C 1
ATOM 3770 O O . PRO B 1 199 ? -0.024 32.75 12.422 1 98.31 199 PRO B O 1
ATOM 3773 N N . GLU B 1 200 ? 1.303 34.312 11.398 1 98.38 200 GLU B N 1
ATOM 3774 C CA . GLU B 1 200 ? 0.173 35.219 11.195 1 98.38 200 GLU B CA 1
ATOM 3775 C C . GLU B 1 200 ? -0.851 34.625 10.234 1 98.38 200 GLU B C 1
ATOM 3777 O O . GLU B 1 200 ? -2.057 34.688 10.477 1 98.38 200 GLU B O 1
ATOM 3782 N N . GLU B 1 201 ? -0.404 34.031 9.203 1 98.56 201 GLU B N 1
ATOM 3783 C CA . GLU B 1 201 ? -1.292 33.375 8.258 1 98.56 201 GLU B CA 1
ATOM 3784 C C . GLU B 1 201 ? -1.983 32.188 8.891 1 98.56 201 GLU B C 1
ATOM 3786 O O . GLU B 1 201 ? -3.17 31.938 8.656 1 98.56 201 GLU B O 1
ATOM 3791 N N . PHE B 1 202 ? -1.223 31.484 9.633 1 98.62 202 PHE B N 1
ATOM 3792 C CA . PHE B 1 202 ? -1.794 30.375 10.375 1 98.62 202 PHE B CA 1
ATOM 3793 C C . PHE B 1 202 ? -2.939 30.844 11.258 1 98.62 202 PHE B C 1
ATOM 3795 O O . PHE B 1 202 ? -4.02 30.25 11.258 1 98.62 202 PHE B O 1
ATOM 3802 N N . ALA B 1 203 ? -2.719 31.844 12.008 1 98.69 203 ALA B N 1
ATOM 3803 C CA . ALA B 1 203 ? -3.736 32.375 12.906 1 98.69 203 ALA B CA 1
ATOM 3804 C C . ALA B 1 203 ? -4.996 32.781 12.141 1 98.69 203 ALA B C 1
ATOM 3806 O O . ALA B 1 203 ? -6.113 32.5 12.586 1 98.69 203 ALA B O 1
ATOM 3807 N N . HIS B 1 204 ? -4.754 33.375 11.047 1 98.75 204 HIS B N 1
ATOM 3808 C CA . HIS B 1 204 ? -5.883 33.781 10.219 1 98.75 204 HIS B CA 1
ATOM 3809 C C . HIS B 1 204 ? -6.672 32.562 9.742 1 98.75 204 HIS B C 1
ATOM 3811 O O . HIS B 1 204 ? -7.898 32.531 9.867 1 98.75 204 HIS B O 1
ATOM 3817 N N . LYS B 1 205 ? -5.996 31.562 9.188 1 98.81 205 LYS B N 1
ATOM 3818 C CA . LYS B 1 205 ? -6.652 30.359 8.672 1 98.81 205 LYS B CA 1
ATOM 3819 C C . LYS B 1 205 ? -7.336 29.594 9.797 1 98.81 205 LYS B C 1
ATOM 3821 O O . LYS B 1 205 ? -8.414 29.031 9.602 1 98.81 205 LYS B O 1
ATOM 3826 N N . ARG B 1 206 ? -6.707 29.547 10.969 1 98.75 206 ARG B N 1
ATOM 3827 C CA . ARG B 1 206 ? -7.32 28.953 12.148 1 98.75 206 ARG B CA 1
ATOM 3828 C C . ARG B 1 206 ? -8.656 29.625 12.469 1 98.75 206 ARG B C 1
ATOM 3830 O O . ARG B 1 206 ? -9.656 28.938 12.703 1 98.75 206 ARG B O 1
ATOM 3837 N N . ASP B 1 207 ? -8.633 30.938 12.445 1 98.81 207 ASP B N 1
ATOM 3838 C CA . ASP B 1 207 ? -9.859 31.672 12.75 1 98.81 207 ASP B CA 1
ATOM 3839 C C . ASP B 1 207 ? -10.945 31.359 11.719 1 98.81 207 ASP B C 1
ATOM 3841 O O . ASP B 1 207 ? -12.125 31.281 12.062 1 98.81 207 ASP B O 1
ATOM 3845 N N . VAL B 1 208 ? 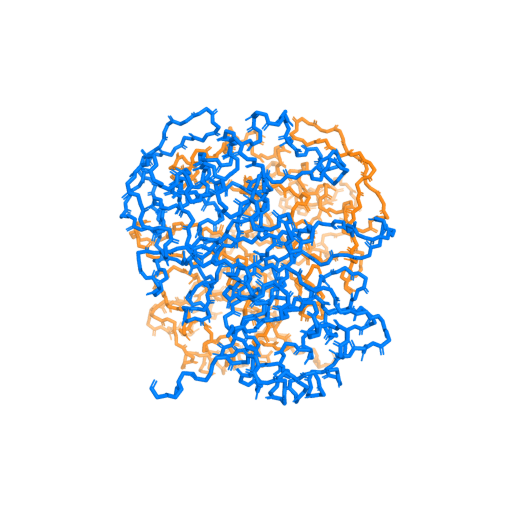-10.562 31.234 10.484 1 98.88 208 VAL B N 1
ATOM 3846 C CA . VAL B 1 208 ? -11.508 30.859 9.438 1 98.88 208 VAL B CA 1
ATOM 3847 C C . VAL B 1 208 ? -12.055 29.469 9.711 1 98.88 208 VAL B C 1
ATOM 3849 O O . VAL B 1 208 ? -13.266 29.234 9.617 1 98.88 208 VAL B O 1
ATOM 3852 N N . LEU B 1 209 ? -11.203 28.5 10.078 1 98.88 209 LEU B N 1
ATOM 3853 C CA . LEU B 1 209 ? -11.625 27.141 10.43 1 98.88 209 LEU B CA 1
ATOM 3854 C C . LEU B 1 209 ? -12.594 27.172 11.609 1 98.88 209 LEU B C 1
ATOM 3856 O O . LEU B 1 209 ? -13.633 26.5 11.578 1 98.88 209 LEU B O 1
ATOM 3860 N N . TRP B 1 210 ? -12.273 27.969 12.625 1 98.75 210 TRP B N 1
ATOM 3861 C CA . TRP B 1 210 ? -13.125 28.094 13.805 1 98.75 210 TRP B CA 1
ATOM 3862 C C . TRP B 1 210 ? -14.492 28.656 13.438 1 98.75 210 TRP B C 1
ATOM 3864 O O . TRP B 1 210 ? -15.516 28.219 13.984 1 98.75 210 TRP B O 1
ATOM 3874 N N . SER B 1 211 ? -14.469 29.609 12.562 1 98.81 211 SER B N 1
ATOM 3875 C CA . SER B 1 211 ? -15.734 30.156 12.094 1 98.81 211 SER B CA 1
ATOM 3876 C C . SER B 1 211 ? -16.578 29.094 11.398 1 98.81 211 SER B C 1
ATOM 3878 O O . SER B 1 211 ? -17.797 29.031 11.609 1 98.81 211 SER B O 1
ATOM 3880 N N . HIS B 1 212 ? -15.953 28.281 10.523 1 98.88 212 HIS B N 1
ATOM 3881 C CA . HIS B 1 212 ? -16.672 27.188 9.883 1 98.88 212 HIS B CA 1
ATOM 3882 C C . HIS B 1 212 ? -17.203 26.188 10.906 1 98.88 212 HIS B C 1
ATOM 3884 O O . HIS B 1 212 ? -18.297 25.656 10.75 1 98.88 212 HIS B O 1
ATOM 3890 N N . CYS B 1 213 ? -16.422 25.875 11.914 1 98.88 213 CYS B N 1
ATOM 3891 C CA . CYS B 1 213 ? -16.875 25 12.992 1 98.88 213 CYS B CA 1
ATOM 3892 C C . CYS B 1 213 ? -18.109 25.562 13.672 1 98.88 213 CYS B C 1
ATOM 3894 O O . CYS B 1 213 ? -19.078 24.844 13.922 1 98.88 213 CYS B O 1
ATOM 3896 N N . ALA B 1 214 ? -18.047 26.844 13.953 1 98.75 214 ALA B N 1
ATOM 3897 C CA . ALA B 1 214 ? -19.172 27.516 14.594 1 98.75 214 ALA B CA 1
ATOM 3898 C C . ALA B 1 214 ? -20.438 27.406 13.742 1 98.75 214 ALA B C 1
ATOM 3900 O O . ALA B 1 214 ? -21.531 27.188 14.273 1 98.75 214 ALA B O 1
ATOM 3901 N N . ASP B 1 215 ? -20.344 27.562 12.477 1 98.62 215 ASP B N 1
ATOM 3902 C CA . ASP B 1 215 ? -21.469 27.5 11.547 1 98.62 215 ASP B CA 1
ATOM 3903 C C . ASP B 1 215 ? -22.203 26.172 11.672 1 98.62 215 ASP B C 1
ATOM 3905 O O . ASP B 1 215 ? -23.406 26.094 11.406 1 98.62 215 ASP B O 1
ATOM 3909 N N . ILE B 1 216 ? -21.484 25.125 12.102 1 98.5 216 ILE B N 1
ATOM 3910 C CA . ILE B 1 216 ? -22.125 23.812 12.117 1 98.5 216 ILE B CA 1
ATOM 3911 C C . ILE B 1 216 ? -22.219 23.312 13.555 1 98.5 216 ILE B C 1
ATOM 3913 O O . ILE B 1 216 ? -22.516 22.141 13.789 1 98.5 216 ILE B O 1
ATOM 3917 N N . GLY B 1 217 ? -21.828 24.125 14.492 1 98.62 217 GLY B N 1
ATOM 3918 C CA . GLY B 1 217 ? -21.984 23.812 15.906 1 98.62 217 GLY B CA 1
ATOM 3919 C C . GLY B 1 217 ? -20.938 22.844 16.422 1 98.62 217 GLY B C 1
ATOM 3920 O O . GLY B 1 217 ? -21.188 22.109 17.375 1 98.62 217 GLY B O 1
ATOM 3921 N N . ARG B 1 218 ? -19.797 22.766 15.797 1 98.69 218 ARG B N 1
ATOM 3922 C CA . ARG B 1 218 ? -18.719 21.891 16.25 1 98.69 218 ARG B CA 1
ATOM 3923 C C . ARG B 1 218 ? -17.734 22.641 17.156 1 98.69 218 ARG B C 1
ATOM 3925 O O . ARG B 1 218 ? -17.375 23.797 16.875 1 98.69 218 ARG B O 1
ATOM 3932 N N . ASP B 1 219 ? -17.312 21.984 18.234 1 98.69 219 ASP B N 1
ATOM 3933 C CA . ASP B 1 219 ? -16.25 22.531 19.078 1 98.69 219 ASP B CA 1
ATOM 3934 C C . ASP B 1 219 ? -14.906 22.484 18.359 1 98.69 219 ASP B C 1
ATOM 3936 O O . ASP B 1 219 ? -14.383 21.406 18.078 1 98.69 219 ASP B O 1
ATOM 3940 N N . PRO B 1 220 ? -14.32 23.609 18.016 1 98.25 220 PRO B N 1
ATOM 3941 C CA . PRO B 1 220 ? -13.055 23.594 17.281 1 98.25 220 PRO B CA 1
ATOM 3942 C C . PRO B 1 220 ? -11.93 22.906 18.047 1 98.25 220 PRO B C 1
ATOM 3944 O O . PRO B 1 220 ? -10.938 22.484 17.438 1 98.25 220 PRO B O 1
ATOM 3947 N N . LYS B 1 221 ? -12.062 22.781 19.328 1 97.69 221 LYS B N 1
ATOM 3948 C CA . LYS B 1 221 ? -11.039 22.141 20.141 1 97.69 221 LYS B CA 1
ATOM 3949 C C . LYS B 1 221 ? -10.953 20.641 19.828 1 97.69 221 LYS B C 1
ATOM 3951 O O . LYS B 1 221 ? -9.984 19.984 20.219 1 97.69 221 LYS B O 1
ATOM 3956 N N . GLU B 1 222 ? -11.93 20.141 19.156 1 98.31 222 GLU B N 1
ATOM 3957 C CA . GLU B 1 222 ? -11.938 18.734 18.75 1 98.31 222 GLU B CA 1
ATOM 3958 C C . GLU B 1 222 ? -10.969 18.484 17.594 1 98.31 222 GLU B C 1
ATOM 3960 O O . GLU B 1 222 ? -10.672 17.328 17.266 1 98.31 222 GLU B O 1
ATOM 3965 N N . ILE B 1 223 ? -10.453 19.531 17 1 98.88 223 ILE B N 1
ATOM 3966 C CA . ILE B 1 223 ? -9.539 19.406 15.867 1 98.88 223 ILE B CA 1
ATOM 3967 C C . ILE B 1 223 ? -8.125 19.797 16.297 1 98.88 223 ILE B C 1
ATOM 3969 O O . ILE B 1 223 ? -7.887 20.938 16.703 1 98.88 223 ILE B O 1
ATOM 3973 N N . THR B 1 224 ? -7.246 18.844 16.203 1 98.81 224 THR B N 1
ATOM 3974 C CA . THR B 1 224 ? -5.836 19.141 16.422 1 98.81 224 THR B CA 1
ATOM 3975 C C . THR B 1 224 ? -5.305 20.078 15.352 1 98.81 224 THR B C 1
ATOM 3977 O O . THR B 1 224 ? -5.578 19.891 14.164 1 98.81 224 THR B O 1
ATOM 3980 N N . LEU B 1 225 ? -4.586 21.109 15.75 1 98.81 225 LEU B N 1
ATOM 3981 C CA . LEU B 1 225 ? -3.959 22.031 14.82 1 98.81 225 LEU B CA 1
ATOM 3982 C C . LEU B 1 225 ? -2.461 21.766 14.711 1 98.81 225 LEU B C 1
ATOM 3984 O O . LEU B 1 225 ? -1.736 21.859 15.703 1 98.81 225 LEU B O 1
ATOM 3988 N N . SER B 1 226 ? -2.021 21.453 13.508 1 98.81 226 SER B N 1
ATOM 3989 C CA . SER B 1 226 ? -0.59 21.25 13.297 1 98.81 226 SER B CA 1
ATOM 3990 C C . SER B 1 226 ? -0.068 22.141 12.172 1 98.81 226 SER B C 1
ATOM 3992 O O . SER B 1 226 ? -0.849 22.672 11.383 1 98.81 226 SER B O 1
ATOM 3994 N N . ALA B 1 227 ? 1.236 22.312 12.141 1 98.56 227 ALA B N 1
ATOM 3995 C CA . ALA B 1 227 ? 1.929 23 11.055 1 98.56 227 ALA B CA 1
ATOM 3996 C C . ALA B 1 227 ? 3.281 22.359 10.766 1 98.56 227 ALA B C 1
ATOM 3998 O O . ALA B 1 227 ? 3.926 21.812 11.672 1 98.56 227 ALA B O 1
ATOM 3999 N N . HIS B 1 228 ? 3.635 22.391 9.5 1 97.38 228 HIS B N 1
ATOM 4000 C CA . HIS B 1 228 ? 5.02 22.062 9.172 1 97.38 228 HIS B CA 1
ATOM 4001 C C . HIS B 1 228 ? 5.961 23.188 9.57 1 97.38 228 HIS B C 1
ATOM 4003 O O . HIS B 1 228 ? 5.695 24.359 9.273 1 97.38 228 HIS B O 1
ATOM 4009 N N . VAL B 1 229 ? 6.945 22.875 10.219 1 97.5 229 VAL B N 1
ATOM 4010 C CA . VAL B 1 229 ? 8.047 23.797 10.477 1 97.5 229 VAL B CA 1
ATOM 4011 C C . VAL B 1 229 ? 9.344 23.219 9.906 1 97.5 229 VAL B C 1
ATOM 4013 O O . VAL B 1 229 ? 9.812 22.172 10.359 1 97.5 229 VAL B O 1
ATOM 4016 N N . TRP B 1 230 ? 9.938 23.906 9.016 1 95.25 230 TRP B N 1
ATOM 4017 C CA . TRP B 1 230 ? 11.055 23.375 8.234 1 95.25 230 TRP B CA 1
ATOM 4018 C C . TRP B 1 230 ? 12.375 23.578 8.961 1 95.25 230 TRP B C 1
ATOM 4020 O O . TRP B 1 230 ? 12.727 24.719 9.312 1 95.25 230 TRP B O 1
ATOM 4030 N N . HIS B 1 231 ? 13.008 22.484 9.164 1 95.88 231 HIS B N 1
ATOM 4031 C CA . HIS B 1 231 ? 14.359 22.578 9.695 1 95.88 231 HIS B CA 1
ATOM 4032 C C . HIS B 1 231 ? 15.375 22.844 8.594 1 95.88 231 HIS B C 1
ATOM 4034 O O . HIS B 1 231 ? 15.289 22.25 7.508 1 95.88 231 HIS B O 1
ATOM 4040 N N . ASN B 1 232 ? 16.266 23.766 8.812 1 94.56 232 ASN B N 1
ATOM 4041 C CA . ASN B 1 232 ? 17.203 24.141 7.746 1 94.56 232 ASN B CA 1
ATOM 4042 C C . ASN B 1 232 ? 18.391 23.188 7.684 1 94.56 232 ASN B C 1
ATOM 4044 O O . ASN B 1 232 ? 18.578 22.375 8.586 1 94.56 232 ASN B O 1
ATOM 4048 N N . ALA B 1 233 ? 19.125 23.312 6.617 1 91.44 233 ALA B N 1
ATOM 4049 C CA . ALA B 1 233 ? 20.234 22.391 6.355 1 91.44 233 ALA B CA 1
ATOM 4050 C C . ALA B 1 233 ? 21.344 22.578 7.387 1 91.44 233 ALA B C 1
ATOM 4052 O O . ALA B 1 233 ? 22.109 21.641 7.652 1 91.44 233 ALA B O 1
ATOM 4053 N N . GLU B 1 234 ? 21.406 23.75 7.996 1 93.69 234 GLU B N 1
ATOM 4054 C CA . GLU B 1 234 ? 22.453 24.062 8.969 1 93.69 234 GLU B CA 1
ATOM 4055 C C . GLU B 1 234 ? 22.094 23.547 10.359 1 93.69 234 GLU B C 1
ATOM 4057 O O . GLU B 1 234 ? 22.906 23.594 11.281 1 93.69 234 GLU B O 1
ATOM 4062 N N . HIS B 1 235 ? 20.891 23.047 10.539 1 95.19 235 HIS B N 1
ATOM 4063 C CA . HIS B 1 235 ? 20.406 22.5 11.797 1 95.19 235 HIS B CA 1
ATOM 4064 C C . HIS B 1 235 ? 20.453 23.562 12.906 1 95.19 235 HIS B C 1
ATOM 4066 O O . HIS B 1 235 ? 20.938 23.297 14 1 95.19 235 HIS B O 1
ATOM 4072 N N . ASP B 1 236 ? 20 24.703 12.5 1 97 236 ASP B N 1
ATOM 4073 C CA . ASP B 1 236 ? 19.859 25.797 13.469 1 97 236 ASP B CA 1
ATOM 4074 C C . ASP B 1 236 ? 18.625 25.594 14.344 1 97 236 ASP B C 1
ATOM 4076 O O . ASP B 1 236 ? 17.547 26.109 14.047 1 97 236 ASP B O 1
ATOM 4080 N N . HIS B 1 237 ? 18.828 24.938 15.484 1 97.44 237 HIS B N 1
ATOM 4081 C CA . HIS B 1 237 ? 17.734 24.594 16.391 1 97.44 237 HIS B CA 1
ATOM 4082 C C . HIS B 1 237 ? 17.094 25.844 16.984 1 97.44 237 HIS B C 1
ATOM 4084 O O . HIS B 1 237 ? 15.875 25.891 17.188 1 97.44 237 HIS B O 1
ATOM 4090 N N . GLN B 1 238 ? 17.875 26.812 17.219 1 97.06 238 GLN B N 1
ATOM 4091 C CA . GLN B 1 238 ? 17.344 28.031 17.828 1 97.06 238 GLN B CA 1
ATOM 4092 C C . GLN B 1 238 ? 16.344 28.719 16.891 1 97.06 238 GLN B C 1
ATOM 4094 O O . GLN B 1 238 ? 15.281 29.156 17.328 1 97.06 238 GLN B O 1
ATOM 4099 N N . LYS B 1 239 ? 16.781 28.828 15.68 1 97.75 239 LYS B N 1
ATOM 4100 C CA . LYS B 1 239 ? 15.891 29.422 14.695 1 97.75 239 LYS B CA 1
ATOM 4101 C C . LYS B 1 239 ? 14.594 28.625 14.57 1 97.75 239 LYS B C 1
ATOM 4103 O O . LYS B 1 239 ? 13.508 29.203 14.539 1 97.75 239 LYS B O 1
ATOM 4108 N N . LEU B 1 240 ? 14.695 27.328 14.461 1 98.06 240 LEU B N 1
ATOM 4109 C CA . LEU B 1 240 ? 13.547 26.422 14.383 1 98.06 240 LEU B CA 1
ATOM 4110 C C . LEU B 1 240 ? 12.602 26.641 15.562 1 98.06 240 LEU B C 1
ATOM 4112 O O . LEU B 1 240 ? 11.398 26.828 15.375 1 98.06 240 LEU B O 1
ATOM 4116 N N . LEU B 1 241 ? 13.148 26.656 16.766 1 98.25 241 LEU B N 1
ATOM 4117 C CA . LEU B 1 241 ? 12.328 26.688 17.969 1 98.25 241 LEU B CA 1
ATOM 4118 C C . LEU B 1 241 ? 11.719 28.078 18.172 1 98.25 241 LEU B C 1
ATOM 4120 O O . LEU B 1 241 ? 10.633 28.203 18.75 1 98.25 241 LEU B O 1
ATOM 4124 N N . THR B 1 242 ? 12.406 29.109 17.672 1 98.25 242 THR B N 1
ATOM 4125 C CA . THR B 1 242 ? 11.812 30.453 17.672 1 98.25 242 THR B CA 1
ATOM 4126 C C . THR B 1 242 ? 10.555 30.484 16.812 1 98.25 242 THR B C 1
ATOM 4128 O O . THR B 1 242 ? 9.531 31.031 17.219 1 98.25 242 THR B O 1
ATOM 4131 N N . GLU B 1 243 ? 10.664 29.891 15.695 1 98.19 243 GLU B N 1
ATOM 4132 C CA . GLU B 1 243 ? 9.508 29.828 14.812 1 98.19 243 GLU B CA 1
ATOM 4133 C C . GLU B 1 243 ? 8.391 28.984 15.422 1 98.19 243 GLU B C 1
ATOM 4135 O O . GLU B 1 243 ? 7.219 29.359 15.367 1 98.19 243 GLU B O 1
ATOM 4140 N N . VAL B 1 244 ? 8.758 27.828 15.938 1 98.5 244 VAL B N 1
ATOM 4141 C CA . VAL B 1 244 ? 7.777 26.969 16.578 1 98.5 244 VAL B CA 1
ATOM 4142 C C . VAL B 1 244 ? 7.062 27.719 17.688 1 98.5 244 VAL B C 1
ATOM 4144 O O . VAL B 1 244 ? 5.84 27.641 17.828 1 98.5 244 VAL B O 1
ATOM 4147 N N . ALA B 1 245 ? 7.812 28.438 18.469 1 98.38 245 ALA B N 1
ATOM 4148 C CA . ALA B 1 245 ? 7.246 29.219 19.578 1 98.38 245 ALA B CA 1
ATOM 4149 C C . ALA B 1 245 ? 6.238 30.234 19.047 1 98.38 245 ALA B C 1
ATOM 4151 O O . ALA B 1 245 ? 5.195 30.453 19.672 1 98.38 245 ALA B O 1
ATOM 4152 N N . ALA B 1 246 ? 6.578 30.859 17.969 1 98.56 246 ALA B N 1
ATOM 4153 C CA . ALA B 1 246 ? 5.68 31.844 17.359 1 98.56 246 ALA B CA 1
ATOM 4154 C C . ALA B 1 246 ? 4.355 31.203 16.969 1 98.56 246 ALA B C 1
ATOM 4156 O O . ALA B 1 246 ? 3.285 31.781 17.172 1 98.56 246 ALA B O 1
ATOM 4157 N N . PHE B 1 247 ? 4.395 30.031 16.375 1 98.62 247 PHE B N 1
ATOM 4158 C CA . PHE B 1 247 ? 3.184 29.297 16.047 1 98.62 247 PHE B CA 1
ATOM 4159 C C . PHE B 1 247 ? 2.414 28.922 17.297 1 98.62 247 PHE B C 1
ATOM 4161 O O . PHE B 1 247 ? 1.185 28.984 17.328 1 98.62 247 PHE B O 1
ATOM 4168 N N . GLY B 1 248 ? 3.15 28.5 18.328 1 98.06 248 GLY B N 1
ATOM 4169 C CA . GLY B 1 248 ? 2.531 28.141 19.594 1 98.06 248 GLY B CA 1
ATOM 4170 C C . GLY B 1 248 ? 1.741 29.281 20.219 1 98.06 248 GLY B C 1
ATOM 4171 O O . GLY B 1 248 ? 0.668 29.062 20.781 1 98.06 248 GLY B O 1
ATOM 4172 N N . GLU B 1 249 ? 2.246 30.438 20.078 1 97.88 249 GLU B N 1
ATOM 4173 C CA . GLU B 1 249 ? 1.617 31.625 20.656 1 97.88 249 GLU B CA 1
ATOM 4174 C C . GLU B 1 249 ? 0.242 31.875 20.031 1 97.88 249 GLU B C 1
ATOM 4176 O O . GLU B 1 249 ? -0.617 32.5 20.656 1 97.88 249 GLU B O 1
ATOM 4181 N N . VAL B 1 250 ? 0.136 31.344 18.859 1 98.06 250 VAL B N 1
ATOM 4182 C CA . VAL B 1 250 ? -1.133 31.625 18.203 1 98.06 250 VAL B CA 1
ATOM 4183 C C . VAL B 1 250 ? -1.961 30.344 18.109 1 98.06 250 VAL B C 1
ATOM 4185 O O . VAL B 1 250 ? -2.904 30.266 17.312 1 98.06 250 VAL B O 1
ATOM 4188 N N . GLY B 1 251 ? -1.613 29.297 18.828 1 97.44 251 GLY B N 1
ATOM 4189 C CA . GLY B 1 251 ? -2.572 28.234 19.062 1 97.44 251 GLY B CA 1
ATOM 4190 C C . GLY B 1 251 ? -2.176 26.922 18.406 1 97.44 251 GLY B C 1
ATOM 4191 O O . GLY B 1 251 ? -3.002 26.016 18.266 1 97.44 251 GLY B O 1
ATOM 4192 N N . LEU B 1 252 ? -0.975 26.766 18.016 1 98.44 252 LEU B N 1
ATOM 4193 C CA . LEU B 1 252 ? -0.521 25.5 17.438 1 98.44 252 LEU B CA 1
ATOM 4194 C C . LEU B 1 252 ? -0.471 24.406 18.5 1 98.44 252 LEU B C 1
ATOM 4196 O O . LEU B 1 252 ? 0.027 24.625 19.609 1 98.44 252 LEU B O 1
ATOM 4200 N N . ASP B 1 253 ? -1.009 23.203 18.156 1 98.38 253 ASP B N 1
ATOM 4201 C CA . ASP B 1 253 ? -1.006 22.078 19.078 1 98.38 253 ASP B CA 1
ATOM 4202 C C . ASP B 1 253 ? 0.202 21.172 18.828 1 98.38 253 ASP B C 1
ATOM 4204 O O . ASP B 1 253 ? 0.763 20.609 19.781 1 98.38 253 ASP B O 1
ATOM 4208 N N . LEU B 1 254 ? 0.558 21 17.578 1 98.69 254 LEU B N 1
ATOM 4209 C CA . LEU B 1 254 ? 1.547 20.016 17.156 1 98.69 254 LEU B CA 1
ATOM 4210 C C . LEU B 1 254 ? 2.49 20.609 16.109 1 98.69 254 LEU B C 1
ATOM 4212 O O . LEU B 1 254 ? 2.055 20.984 15.016 1 98.69 254 LEU B O 1
ATOM 4216 N N . ALA B 1 255 ? 3.727 20.703 16.438 1 98.75 255 ALA B N 1
ATOM 4217 C CA . ALA B 1 255 ? 4.75 21.109 15.477 1 98.75 255 ALA B CA 1
ATOM 4218 C C . ALA B 1 255 ? 5.332 19.906 14.742 1 98.75 255 ALA B C 1
ATOM 4220 O O . ALA B 1 255 ? 5.938 19.031 15.359 1 98.75 255 ALA B O 1
ATOM 4221 N N . ILE B 1 256 ? 5.148 19.844 13.469 1 98.69 256 ILE B N 1
ATOM 4222 C CA . ILE B 1 256 ? 5.711 18.781 12.648 1 98.69 256 ILE B CA 1
ATOM 4223 C C . ILE B 1 256 ? 6.992 19.281 11.977 1 98.69 256 ILE B C 1
ATOM 4225 O O . ILE B 1 256 ? 6.938 20.031 11 1 98.69 256 ILE B O 1
ATOM 4229 N N . ILE B 1 257 ? 8.078 18.828 12.492 1 98.44 257 ILE B N 1
ATOM 4230 C CA . ILE B 1 257 ? 9.383 19.281 12.023 1 98.44 257 ILE B CA 1
ATOM 4231 C C . ILE B 1 257 ? 9.742 18.547 10.727 1 98.44 257 ILE B C 1
ATOM 4233 O O . ILE B 1 257 ? 9.922 17.328 10.727 1 98.44 257 ILE B O 1
ATOM 4237 N N . TYR B 1 258 ? 9.836 19.297 9.711 1 97.31 258 TYR B N 1
ATOM 4238 C CA . TYR B 1 258 ? 10.281 18.766 8.422 1 97.31 258 TYR B CA 1
ATOM 4239 C C . TYR B 1 258 ? 11.797 18.625 8.383 1 97.31 258 TYR B C 1
ATOM 4241 O O . TYR B 1 258 ? 12.523 19.625 8.328 1 97.31 258 TYR B O 1
ATOM 4249 N N . LEU B 1 259 ? 12.289 17.406 8.359 1 97 259 LEU B N 1
ATOM 4250 C CA . LEU B 1 259 ? 13.719 17.141 8.438 1 97 259 LEU B CA 1
ATOM 4251 C C . LEU B 1 259 ? 14.383 17.375 7.082 1 97 259 LEU B C 1
ATOM 4253 O O . LEU B 1 259 ? 13.875 16.922 6.051 1 97 259 LEU B O 1
ATOM 4257 N N . PRO B 1 260 ? 15.492 18.047 7.133 1 91.56 260 PRO B N 1
ATOM 4258 C CA . PRO B 1 260 ? 16.219 18.297 5.887 1 91.56 260 PRO B CA 1
ATOM 4259 C C . PRO B 1 260 ? 17.016 17.094 5.41 1 91.56 260 PRO B C 1
ATOM 4261 O O . PRO B 1 260 ? 17.547 16.328 6.234 1 91.56 260 PRO B O 1
ATOM 4264 N N . PRO B 1 261 ? 17.172 16.938 4.113 1 89.75 261 PRO B N 1
ATOM 4265 C CA . PRO B 1 261 ? 18.109 15.938 3.613 1 89.75 261 PRO B CA 1
ATOM 4266 C C . PRO B 1 261 ? 19.562 16.312 3.867 1 89.75 261 PRO B C 1
ATOM 4268 O O . PRO B 1 261 ? 19.891 17.5 3.969 1 89.75 261 PRO B O 1
ATOM 4271 N N . PRO B 1 262 ? 20.469 15.414 3.852 1 94 262 PRO B N 1
ATOM 4272 C CA . PRO B 1 262 ? 20.234 13.969 3.881 1 94 262 PRO B CA 1
ATOM 4273 C C . PRO B 1 262 ? 19.625 13.5 5.195 1 94 262 PRO B C 1
ATOM 4275 O O . PRO B 1 262 ? 19.953 14.016 6.262 1 94 262 PRO B O 1
ATOM 4278 N N . LEU B 1 263 ? 18.688 12.625 5.113 1 95.88 263 LEU B N 1
ATOM 4279 C CA . LEU B 1 263 ? 18.062 12.047 6.297 1 95.88 263 LEU B CA 1
ATOM 4280 C C . LEU B 1 263 ? 19.031 11.133 7.031 1 95.88 263 LEU B C 1
ATOM 4282 O O . LEU B 1 263 ? 19.5 10.141 6.469 1 95.88 263 LEU B O 1
ATOM 4286 N N . THR B 1 264 ? 19.359 11.5 8.203 1 96.06 264 THR B N 1
ATOM 4287 C CA . THR B 1 264 ? 20.219 10.703 9.062 1 96.06 264 THR B CA 1
ATOM 4288 C C . THR B 1 264 ? 19.703 10.688 10.492 1 96.06 264 THR B C 1
ATOM 4290 O O . THR B 1 264 ? 19.141 11.68 10.969 1 96.06 264 THR B O 1
ATOM 4293 N N . PRO B 1 265 ? 19.891 9.547 11.141 1 97.25 265 PRO B N 1
ATOM 4294 C CA . PRO B 1 265 ? 19.391 9.469 12.516 1 97.25 265 PRO B CA 1
ATOM 4295 C C . PRO B 1 265 ? 20.125 10.414 13.461 1 97.25 265 PRO B C 1
ATOM 4297 O O . PRO B 1 265 ? 19.594 10.766 14.523 1 97.25 265 PRO B O 1
ATOM 4300 N N . ALA B 1 266 ? 21.281 10.898 13.086 1 96.44 266 ALA B N 1
ATOM 4301 C CA . ALA B 1 266 ? 22.156 11.695 13.953 1 96.44 266 ALA B CA 1
ATOM 4302 C C . ALA B 1 266 ? 21.5 13.039 14.289 1 96.44 266 ALA B C 1
ATOM 4304 O O . ALA B 1 266 ? 21.859 13.68 15.281 1 96.44 266 ALA B O 1
ATOM 4305 N N . ILE B 1 267 ? 20.547 13.469 13.586 1 95.75 267 ILE B N 1
ATOM 4306 C CA . ILE B 1 267 ? 19.938 14.773 13.773 1 95.75 267 ILE B CA 1
ATOM 4307 C C . ILE B 1 267 ? 18.922 14.703 14.914 1 95.75 267 ILE B C 1
ATOM 4309 O O . ILE B 1 267 ? 18.562 15.727 15.5 1 95.75 267 ILE B O 1
ATOM 4313 N N . LEU B 1 268 ? 18.484 13.562 15.258 1 98.12 268 LEU B N 1
ATOM 4314 C CA . LEU B 1 268 ? 17.281 13.391 16.062 1 98.12 268 LEU B CA 1
ATOM 4315 C C . LEU B 1 268 ? 17.562 13.711 17.531 1 98.12 268 LEU B C 1
ATOM 4317 O O . LEU B 1 268 ? 16.844 14.5 18.141 1 98.12 268 LEU B O 1
ATOM 4321 N N . GLU B 1 269 ? 18.594 13.141 18.109 1 98.06 269 GLU B N 1
ATOM 4322 C CA . GLU B 1 269 ? 18.859 13.305 19.531 1 98.06 269 GLU B CA 1
ATOM 4323 C C . GLU B 1 269 ? 19.156 14.766 19.859 1 98.06 269 GLU B C 1
ATOM 4325 O O . GLU B 1 269 ? 18.594 15.32 20.812 1 98.06 269 GLU B O 1
ATOM 4330 N N . PRO B 1 270 ? 20.062 15.414 19.047 1 97.94 270 PRO B N 1
ATOM 4331 C CA . PRO B 1 270 ? 20.281 16.844 19.328 1 97.94 270 PRO B CA 1
ATOM 4332 C C . PRO B 1 270 ? 19 17.672 19.188 1 97.94 270 PRO B C 1
ATOM 4334 O O . PRO B 1 270 ? 18.781 18.594 19.984 1 97.94 270 PRO B O 1
ATOM 4337 N N . LEU B 1 271 ? 18.219 17.391 18.219 1 98.19 271 LEU B N 1
ATOM 4338 C CA . LEU B 1 271 ? 16.953 18.094 18.031 1 98.19 271 LEU B CA 1
ATOM 4339 C C . LEU B 1 271 ? 16.031 17.891 19.219 1 98.19 271 LEU B C 1
ATOM 4341 O O . LEU B 1 271 ? 15.453 18.844 19.734 1 98.19 271 LEU B O 1
ATOM 4345 N N . ALA B 1 272 ? 15.891 16.641 19.656 1 98.44 272 ALA B N 1
ATOM 4346 C CA . ALA B 1 272 ? 15.055 16.312 20.812 1 98.44 272 ALA B CA 1
ATOM 4347 C C . ALA B 1 272 ? 15.539 17.047 22.062 1 98.44 272 ALA B C 1
ATOM 4349 O O . ALA B 1 272 ? 14.727 17.547 22.844 1 98.44 272 ALA B O 1
ATOM 4350 N N . ALA B 1 273 ? 16.828 17.062 22.219 1 98.12 273 ALA B N 1
ATOM 4351 C CA . ALA B 1 273 ? 17.406 17.75 23.375 1 98.12 273 ALA B CA 1
ATOM 4352 C C . ALA B 1 273 ? 17.078 19.25 23.328 1 98.12 273 ALA B C 1
ATOM 4354 O O . ALA B 1 273 ? 16.75 19.844 24.344 1 98.12 273 ALA B O 1
ATOM 4355 N N . ALA B 1 274 ? 17.234 19.828 22.141 1 98.25 274 ALA B N 1
ATOM 4356 C CA . ALA B 1 274 ? 16.922 21.234 21.969 1 98.25 274 ALA B CA 1
ATOM 4357 C C . ALA B 1 274 ? 15.461 21.531 22.281 1 98.25 274 ALA B C 1
ATOM 4359 O O . ALA B 1 274 ? 15.133 22.516 22.922 1 98.25 274 ALA B O 1
ATOM 4360 N N . ILE B 1 275 ? 14.57 20.688 21.812 1 98.25 275 ILE B N 1
ATOM 4361 C CA . ILE B 1 275 ? 13.141 20.828 22.062 1 98.25 275 ILE B CA 1
ATOM 4362 C C . ILE B 1 275 ? 12.867 20.766 23.562 1 98.25 275 ILE B C 1
ATOM 4364 O O . ILE B 1 275 ? 12.156 21.609 24.109 1 98.25 275 ILE B O 1
ATOM 4368 N N . THR B 1 276 ? 13.477 19.797 24.219 1 97.25 276 THR B N 1
ATOM 4369 C CA . THR B 1 276 ? 13.297 19.625 25.656 1 97.25 276 THR B CA 1
ATOM 4370 C C . THR B 1 276 ? 13.805 20.859 26.406 1 97.25 276 THR B C 1
ATOM 4372 O O . THR B 1 276 ? 13.133 21.359 27.312 1 97.25 276 THR B O 1
ATOM 4375 N N . ALA B 1 277 ? 14.891 21.344 26 1 97.12 277 ALA B N 1
ATOM 4376 C CA . ALA B 1 277 ? 15.523 22.469 26.672 1 97.12 277 ALA B CA 1
ATOM 4377 C C . ALA B 1 277 ? 14.742 23.75 26.438 1 97.12 277 ALA B C 1
ATOM 4379 O O . ALA B 1 277 ? 14.836 24.703 27.219 1 97.12 277 ALA B O 1
ATOM 4380 N N . SER B 1 278 ? 14.039 23.844 25.344 1 96.44 278 SER B N 1
ATOM 4381 C CA . SER B 1 278 ? 13.328 25.062 24.953 1 96.44 278 SER B CA 1
ATOM 4382 C C . SER B 1 278 ? 12.18 25.359 25.922 1 96.44 278 SER B C 1
ATOM 4384 O O . SER B 1 278 ? 11.703 26.484 25.984 1 96.44 278 SER B O 1
ATOM 4386 N N . GLY B 1 279 ? 11.625 24.266 26.562 1 95.31 279 GLY B N 1
ATOM 4387 C CA . GLY B 1 279 ? 10.469 24.422 27.438 1 95.31 279 GLY B CA 1
ATOM 4388 C C . GLY B 1 279 ? 9.148 24.422 26.703 1 95.31 279 GLY B C 1
ATOM 4389 O O . GLY B 1 279 ? 8.094 24.594 27.297 1 95.31 279 GLY B O 1
ATOM 4390 N N . LEU B 1 280 ? 9.164 24.219 25.406 1 96.12 280 LEU B N 1
ATOM 4391 C CA . LEU B 1 280 ? 7.957 24.266 24.594 1 96.12 280 LEU B CA 1
ATOM 4392 C C . LEU B 1 280 ? 7.176 22.969 24.688 1 96.12 280 LEU B C 1
ATOM 4394 O O . LEU B 1 280 ? 5.98 22.938 24.375 1 96.12 280 LEU B O 1
ATOM 4398 N N . LEU B 1 281 ? 7.836 21.906 25.031 1 94.56 281 LEU B N 1
ATOM 4399 C CA . LEU B 1 281 ? 7.234 20.578 25.047 1 94.56 281 LEU B CA 1
ATOM 4400 C C . LEU B 1 281 ? 6.184 20.469 26.141 1 94.56 281 LEU B C 1
ATOM 4402 O O . LEU B 1 281 ? 6.43 20.859 27.281 1 94.56 281 LEU B O 1
ATOM 4406 N N . THR B 1 282 ? 5 20.094 25.75 1 84.81 282 THR B N 1
ATOM 4407 C CA . THR B 1 282 ? 3.949 19.875 26.734 1 84.81 282 THR B CA 1
ATOM 4408 C C . THR B 1 282 ? 4.172 18.562 27.469 1 84.81 282 THR B C 1
ATOM 4410 O O . THR B 1 282 ? 4.371 17.516 26.844 1 84.81 282 THR B O 1
ATOM 4413 N N . THR B 1 283 ? 4.734 18.531 28.641 1 64.94 283 THR B N 1
ATOM 4414 C CA . THR B 1 283 ? 4.898 17.328 29.453 1 64.94 283 THR B CA 1
ATOM 4415 C C . THR B 1 283 ? 3.578 16.938 30.109 1 64.94 283 THR B C 1
ATOM 4417 O O . THR B 1 283 ? 2.75 17.781 30.422 1 64.94 283 THR B O 1
ATOM 4420 N N . THR B 1 284 ? 2.91 15.961 29.469 1 50.25 284 THR B N 1
ATOM 4421 C CA . THR B 1 284 ? 1.726 15.484 30.188 1 50.25 284 THR B CA 1
ATOM 4422 C C . THR B 1 284 ? 1.999 15.375 31.672 1 50.25 284 THR B C 1
ATOM 4424 O O . THR B 1 284 ? 2.42 14.32 32.156 1 50.25 284 THR B O 1
ATOM 4427 N N . LYS B 1 285 ? 2.986 15.711 32.344 1 41.09 285 LYS B N 1
ATOM 4428 C CA . LYS B 1 285 ? 3.062 15.281 33.719 1 41.09 285 LYS B CA 1
ATOM 4429 C C . LYS B 1 285 ? 1.799 15.672 34.5 1 41.09 285 LYS B C 1
ATOM 4431 O O . LYS B 1 285 ? 1.21 14.844 35.188 1 41.09 285 LYS B O 1
ATOM 4436 N N . GLU B 1 286 ? 1.722 16.969 35.125 1 32.81 286 GLU B N 1
ATOM 4437 C CA . GLU B 1 286 ? 0.909 17.344 36.281 1 32.81 286 GLU B CA 1
ATOM 4438 C C . GLU B 1 286 ? -0.549 17.562 35.875 1 32.81 286 GLU B C 1
ATOM 4440 O O . GLU B 1 286 ? -0.834 18.109 34.812 1 32.81 286 GLU B O 1
#

Solvent-accessible surface area (backbone atoms only — not comparable to full-atom values): 29144 Å² total; per-residue (Å²): 60,45,37,27,38,29,50,65,49,39,77,65,51,70,68,34,52,50,46,29,50,46,53,45,43,76,34,82,64,40,52,31,41,32,32,33,46,48,62,42,23,90,67,81,61,48,85,39,33,15,44,26,29,65,55,50,47,33,29,50,37,59,63,40,86,65,46,25,34,34,34,72,33,30,35,51,67,70,44,52,42,66,58,48,35,35,40,48,22,39,44,14,46,70,39,69,49,29,44,36,48,22,37,30,43,60,81,65,59,65,63,27,55,15,53,52,44,77,63,74,53,73,67,53,18,50,53,46,30,54,52,38,50,51,50,29,53,32,32,43,57,36,81,55,24,71,43,83,58,98,84,49,42,29,47,71,20,68,42,27,55,60,34,74,37,74,64,42,57,50,33,28,33,59,60,71,47,72,78,57,52,25,40,52,38,47,74,66,34,38,25,41,31,46,68,78,83,49,51,68,54,48,38,50,50,49,51,53,31,41,49,42,11,52,76,71,72,44,69,54,84,66,35,44,36,30,33,58,42,72,42,54,84,82,62,53,58,65,63,43,50,53,51,50,50,51,31,43,76,59,64,42,43,31,44,30,34,32,57,41,75,79,60,52,48,77,56,48,61,62,48,46,50,49,46,59,70,67,65,56,56,57,69,83,74,132,61,45,38,28,38,28,51,66,49,40,76,66,51,70,68,34,52,50,47,29,50,46,52,45,43,76,37,81,64,40,52,30,41,33,33,32,46,46,63,42,23,89,66,80,60,49,84,39,34,15,43,27,28,66,54,51,46,33,29,49,38,60,66,39,85,64,47,24,33,34,33,71,34,30,35,51,68,70,43,52,43,65,59,48,35,36,40,49,22,38,44,14,47,71,40,69,48,28,46,35,47,21,38,30,45,62,81,64,58,64,63,28,54,14,54,52,44,77,63,75,53,71,68,51,18,50,52,45,29,53,51,38,49,51,50,29,52,32,32,43,58,37,80,54,24,72,42,82,58,98,85,48,41,29,46,71,20,68,41,27,54,61,34,75,36,73,64,42,56,50,34,29,33,58,60,71,45,72,78,57,52,25,41,51,38,48,73,67,33,38,25,42,31,45,68,78,82,50,50,69,53,48,39,51,50,49,50,52,31,40,50,42,10,52,75,72,72,44,68,55,84,66,35,45,37,30,33,55,43,70,42,52,84,82,62,54,59,65,63,44,50,52,51,51,49,50,31,41,75,60,63,43,43,30,45,30,34,32,58,41,75,80,61,51,48,79,57,49,62,60,49,46,49,50,44,59,71,66,64,54,55,57,70,84,73,132

InterPro domains:
  IPR011251 Luciferase-like domain [PF00296] (12-247)
  IPR019952 F420-dependent oxidoreductase-predicted, Rv1855c [TIGR03560] (3-227)
  IPR036661 Luciferase-like domain superfamily [G3DSA:3.20.20.30] (1-276)
  IPR036661 Luciferase-like domain superfamily [SSF51679] (2-263)
  IPR050172 SsuD/RutA monooxygenase [PTHR42847] (10-229)

pLDDT: mean 97.11, std 6.35, range [32.81, 98.94]